Protein AF-A0A662JC77-F1 (afdb_monomer_lite)

pLDDT: mean 87.71, std 11.23, range [48.41, 98.31]

Foldseek 3Di:
DPPPVVVVVVVVVVVVVVVVVVVVVVVVVVVVVVVVVVVVVVVVVVVVVVVVVVVVVVVVVVVVVVVVVVVVVVVVVVVVVVVVVVVVVVVVVVVVVVVVVVVVVVVVVVVVVVVVVVVVVVVVVVVVVVVVVVLVVLVVVLVVVVVVQVVVVVVLVVVQVVQALAKDFDDLVQCLPPPDPVLQVLLVVQADPPDLQVSLLSLLLSLLVQADEDDDDQKHWDKDFDDWDASPSVRDIDTHIDIDIDGCPGMDHYLVSRNVVSYDHQRNSARSSQRSSVVVCVVVPWFKFKKKWWKWWAALVRDIDIGIWMWMWTDDPQKIKIKIFRSNPNSDIFIFMDGPVCQLVRNVVRVVVVCVVRRTPDIATQWIDDSHDIDGDGDSVSVSVVRVVRTD

Structure (mmCIF, N/CA/C/O backbone):
data_AF-A0A662JC77-F1
#
_entry.id   AF-A0A662JC77-F1
#
loop_
_atom_site.group_PDB
_atom_site.id
_atom_site.type_symbol
_atom_site.label_atom_id
_atom_site.label_alt_id
_atom_site.label_comp_id
_atom_site.label_asym_id
_atom_site.label_entity_id
_atom_site.label_seq_id
_atom_site.pdbx_PDB_ins_code
_atom_site.Cartn_x
_atom_site.Cartn_y
_atom_site.Cartn_z
_atom_site.occupancy
_atom_site.B_iso_or_equiv
_atom_site.auth_seq_id
_atom_site.auth_comp_id
_atom_site.auth_asym_id
_atom_site.auth_atom_id
_atom_site.pdbx_PDB_model_num
ATOM 1 N N . MET A 1 1 ? 125.351 45.568 -169.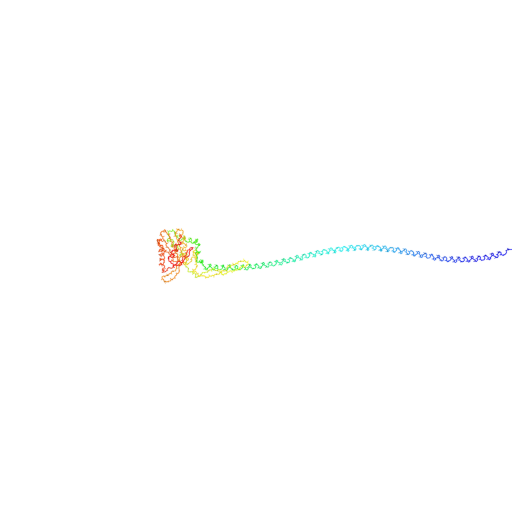631 1.00 53.41 1 MET A N 1
ATOM 2 C CA . MET A 1 1 ? 124.818 45.595 -168.246 1.00 53.41 1 MET A CA 1
ATOM 3 C C . MET A 1 1 ? 123.603 44.651 -168.086 1.00 53.41 1 MET A C 1
ATOM 5 O O . MET A 1 1 ? 122.567 45.047 -167.576 1.00 53.41 1 MET A O 1
ATOM 9 N N . LYS A 1 2 ? 123.715 43.394 -168.562 1.00 48.41 2 LYS A N 1
ATOM 10 C CA . LYS A 1 2 ? 122.599 42.442 -168.794 1.00 48.41 2 LYS A CA 1
ATOM 11 C C . LYS A 1 2 ? 122.713 41.104 -168.023 1.00 48.41 2 LYS A C 1
ATOM 13 O O . LYS A 1 2 ? 121.861 40.254 -168.207 1.00 48.41 2 LYS A O 1
ATOM 18 N N . ALA A 1 3 ? 123.734 40.897 -167.182 1.00 58.66 3 ALA A N 1
ATOM 19 C CA . ALA A 1 3 ? 124.003 39.586 -166.557 1.00 58.66 3 ALA A CA 1
ATOM 20 C C . ALA A 1 3 ? 124.074 39.590 -165.014 1.00 58.66 3 ALA A C 1
ATOM 22 O O . ALA A 1 3 ? 123.933 38.543 -164.395 1.00 58.66 3 ALA A O 1
ATOM 23 N N . GLN A 1 4 ? 124.247 40.751 -164.368 1.00 58.84 4 GLN A N 1
ATOM 24 C CA . GLN A 1 4 ? 124.281 40.837 -162.897 1.00 58.84 4 GLN A CA 1
ATOM 25 C C . GLN A 1 4 ? 122.878 40.817 -162.268 1.00 58.84 4 GLN A C 1
ATOM 27 O O . GLN A 1 4 ? 122.692 40.240 -161.201 1.00 58.84 4 GLN A O 1
ATOM 32 N N . TRP A 1 5 ? 121.870 41.365 -162.954 1.00 55.84 5 TRP A N 1
ATOM 33 C CA . TRP A 1 5 ? 120.489 41.395 -162.457 1.00 55.84 5 TRP A CA 1
ATOM 34 C C . TRP A 1 5 ? 119.815 40.014 -162.443 1.00 55.84 5 TRP A C 1
ATOM 36 O O . TRP A 1 5 ? 119.009 39.743 -161.559 1.00 55.84 5 TRP A O 1
ATOM 46 N N . THR A 1 6 ? 120.171 39.111 -163.361 1.00 63.12 6 THR A N 1
ATOM 47 C CA . THR A 1 6 ? 119.608 37.751 -163.423 1.00 63.12 6 THR A CA 1
ATOM 48 C C . THR A 1 6 ? 120.164 36.827 -162.341 1.00 63.12 6 THR A C 1
ATOM 50 O O . THR A 1 6 ? 119.408 36.039 -161.780 1.00 63.12 6 THR A O 1
ATOM 53 N N . TYR A 1 7 ? 121.449 36.946 -161.988 1.00 63.44 7 TYR A N 1
ATOM 54 C CA . TYR A 1 7 ? 122.045 36.156 -160.902 1.00 63.44 7 TYR A CA 1
ATOM 55 C C . TYR A 1 7 ? 121.508 36.583 -159.526 1.00 63.44 7 TYR A C 1
ATOM 57 O O . TYR A 1 7 ? 121.159 35.736 -158.706 1.00 63.44 7 TYR A O 1
ATOM 65 N N . ILE A 1 8 ? 121.346 37.895 -159.306 1.00 65.69 8 ILE A N 1
ATOM 66 C CA . ILE A 1 8 ? 120.692 38.437 -158.104 1.00 65.69 8 ILE A CA 1
ATOM 67 C C . ILE A 1 8 ? 119.231 37.970 -158.036 1.00 65.69 8 ILE A C 1
ATOM 69 O O . ILE A 1 8 ? 118.795 37.507 -156.986 1.00 65.69 8 ILE A O 1
ATOM 73 N N . ALA A 1 9 ? 118.494 37.998 -159.153 1.00 65.94 9 ALA A N 1
ATOM 74 C CA . ALA A 1 9 ? 117.114 37.515 -159.199 1.00 65.94 9 ALA A CA 1
ATOM 75 C C . ALA A 1 9 ? 116.991 36.019 -158.859 1.00 65.94 9 ALA A C 1
ATOM 77 O O . ALA A 1 9 ? 116.078 35.651 -158.127 1.00 65.94 9 ALA A O 1
ATOM 78 N N . LEU A 1 10 ? 117.913 35.168 -159.331 1.00 70.00 10 LEU A N 1
ATOM 79 C CA . LEU A 1 10 ? 117.886 33.722 -159.072 1.00 70.00 10 LEU A CA 1
ATOM 80 C C . LEU A 1 10 ? 118.222 33.383 -157.610 1.00 70.00 10 LEU A C 1
ATOM 82 O O . LEU A 1 10 ? 117.543 32.563 -156.996 1.00 70.00 10 LEU A O 1
ATOM 86 N N . VAL A 1 11 ? 119.226 34.048 -157.027 1.00 69.62 11 VAL A N 1
ATOM 87 C CA . VAL A 1 11 ? 119.574 33.892 -155.603 1.00 69.62 11 VAL A CA 1
ATOM 88 C C . VAL A 1 11 ? 118.448 34.424 -154.712 1.00 69.62 11 VAL A C 1
ATOM 90 O O . VAL A 1 11 ? 118.075 33.764 -153.744 1.00 69.62 11 VAL A O 1
ATOM 93 N N . CYS A 1 12 ? 117.828 35.554 -155.073 1.00 65.88 12 CYS A N 1
ATOM 94 C CA . CYS A 1 12 ? 116.621 36.038 -154.406 1.00 65.88 12 CYS A CA 1
ATOM 95 C C . CYS A 1 12 ? 115.468 35.033 -154.508 1.00 65.88 12 CYS A C 1
ATOM 97 O O . CYS A 1 12 ? 114.775 34.847 -153.517 1.00 65.88 12 CYS A O 1
ATOM 99 N N . LEU A 1 13 ? 115.281 34.355 -155.646 1.00 72.75 13 LEU A N 1
ATOM 100 C CA . LEU A 1 13 ? 114.242 33.334 -155.838 1.00 72.75 13 LEU A CA 1
ATOM 101 C C . LEU A 1 13 ? 114.482 32.080 -154.991 1.00 72.75 13 LEU A C 1
ATOM 103 O O . LEU A 1 13 ? 113.544 31.543 -154.413 1.00 72.75 13 LEU A O 1
ATOM 107 N N . ILE A 1 14 ? 115.731 31.626 -154.870 1.00 74.25 14 ILE A N 1
ATOM 108 C CA . ILE A 1 14 ? 116.069 30.465 -154.033 1.00 74.25 14 ILE A CA 1
ATOM 109 C C . ILE A 1 14 ? 115.905 30.811 -152.550 1.00 74.25 14 ILE A C 1
ATOM 111 O O . ILE A 1 14 ? 115.327 30.022 -151.802 1.00 74.25 14 ILE A O 1
ATOM 115 N N . ILE A 1 15 ? 116.350 31.997 -152.119 1.00 73.94 15 ILE A N 1
ATOM 116 C CA . ILE A 1 15 ? 116.184 32.455 -150.732 1.00 73.94 15 ILE A CA 1
ATOM 117 C C . ILE A 1 15 ? 114.698 32.648 -150.409 1.00 73.94 15 ILE A C 1
ATOM 119 O O . ILE A 1 15 ? 114.243 32.161 -149.376 1.00 73.94 15 ILE A O 1
ATOM 123 N N . THR A 1 16 ? 113.916 33.290 -151.286 1.00 74.81 16 THR A N 1
ATOM 124 C CA . THR A 1 16 ? 112.472 33.471 -151.066 1.00 74.81 16 THR A CA 1
ATOM 125 C C . THR A 1 16 ? 111.721 32.149 -151.110 1.00 74.81 16 THR A C 1
ATOM 127 O O . THR A 1 16 ? 110.862 31.943 -150.261 1.00 74.81 16 THR A O 1
ATOM 130 N N . SER A 1 17 ? 112.076 31.222 -152.005 1.00 75.69 17 SER A N 1
ATOM 131 C CA . SER A 1 17 ? 111.478 29.882 -152.073 1.00 75.69 17 SER A CA 1
ATOM 132 C C . SER A 1 17 ? 111.796 29.045 -150.834 1.00 75.69 17 SER A C 1
ATOM 134 O O . SER A 1 17 ? 110.914 28.372 -150.305 1.00 75.69 17 SER A O 1
ATOM 136 N N . SER A 1 18 ? 113.031 29.103 -150.332 1.00 74.06 18 SER A N 1
ATOM 137 C CA . SER A 1 18 ? 113.437 28.388 -149.114 1.00 74.06 18 SER A CA 1
ATOM 138 C C . SER A 1 18 ? 112.755 28.976 -147.878 1.00 74.06 18 SER A C 1
ATOM 140 O O . SER A 1 18 ? 112.289 28.239 -147.010 1.00 74.06 18 SER A O 1
ATOM 142 N N . LEU A 1 19 ? 112.623 30.306 -147.823 1.00 77.62 19 LEU A N 1
ATOM 143 C CA . LEU A 1 19 ? 111.889 31.004 -146.770 1.00 77.62 19 LEU A CA 1
ATOM 144 C C . LEU A 1 19 ? 110.391 30.671 -146.817 1.00 77.62 19 LEU A C 1
ATOM 146 O O . LEU A 1 19 ? 109.783 30.475 -145.766 1.00 77.62 19 LEU A O 1
ATOM 150 N N . LEU A 1 20 ? 109.803 30.572 -148.015 1.00 76.44 20 LEU A N 1
ATOM 151 C CA . LEU A 1 20 ? 108.406 30.176 -148.199 1.00 76.44 20 LEU A CA 1
ATOM 152 C C . LEU A 1 20 ? 108.171 28.741 -147.727 1.00 76.44 20 LEU A C 1
ATOM 154 O O . LEU A 1 20 ? 107.222 28.499 -146.991 1.00 76.44 20 LEU A O 1
ATOM 158 N N . ALA A 1 21 ? 109.052 27.809 -148.101 1.00 75.31 21 ALA A N 1
ATOM 159 C CA . ALA A 1 21 ? 108.973 26.415 -147.675 1.00 75.31 21 ALA A CA 1
ATOM 160 C C . ALA A 1 21 ? 109.129 26.280 -146.153 1.00 75.31 21 ALA A C 1
ATOM 162 O O . ALA A 1 21 ? 108.367 25.557 -145.518 1.00 75.31 21 ALA A O 1
ATOM 163 N N . TYR A 1 22 ? 110.053 27.032 -145.546 1.00 77.38 22 TYR A N 1
ATOM 164 C CA . TYR A 1 22 ? 110.211 27.075 -144.093 1.00 77.38 22 TYR A CA 1
ATOM 165 C C . TYR A 1 22 ? 108.983 27.675 -143.392 1.00 77.38 22 TYR A C 1
ATOM 167 O O . TYR A 1 22 ? 108.534 27.144 -142.376 1.00 77.38 22 TYR A O 1
ATOM 175 N N . ARG A 1 23 ? 108.385 28.739 -143.951 1.00 79.81 23 ARG A N 1
ATOM 176 C CA . ARG A 1 23 ? 107.132 29.304 -143.429 1.00 79.81 23 ARG A CA 1
ATOM 177 C C . ARG A 1 23 ? 105.956 28.350 -143.590 1.00 79.81 23 ARG A C 1
ATOM 179 O O . ARG A 1 23 ? 105.191 28.233 -142.644 1.00 79.81 23 ARG A O 1
ATOM 186 N N . MET A 1 24 ? 105.834 27.649 -144.718 1.00 79.69 24 MET A N 1
ATOM 187 C CA . MET A 1 24 ? 104.824 26.603 -144.910 1.00 79.69 24 MET A CA 1
ATOM 188 C C . MET A 1 24 ? 105.006 25.465 -143.909 1.00 79.69 24 MET A C 1
ATOM 190 O O . MET A 1 24 ? 104.031 25.055 -143.295 1.00 79.69 24 MET A O 1
ATOM 194 N N . TYR A 1 25 ? 106.240 25.012 -143.687 1.00 81.81 25 TYR A N 1
ATOM 195 C CA . TYR A 1 25 ? 106.543 23.972 -142.707 1.00 81.81 25 TYR A CA 1
ATOM 196 C C . TYR A 1 25 ? 106.185 24.399 -141.273 1.00 81.81 25 TYR A C 1
ATOM 198 O O . TYR A 1 25 ? 105.588 23.624 -140.527 1.00 81.81 25 TYR A O 1
ATOM 206 N N . ILE A 1 26 ? 106.490 25.645 -140.888 1.00 78.44 26 ILE A N 1
ATOM 207 C CA . ILE A 1 26 ? 106.056 26.206 -139.599 1.00 78.44 26 ILE A CA 1
ATOM 208 C C . ILE A 1 26 ? 104.532 26.282 -139.527 1.00 78.44 26 ILE A C 1
ATOM 210 O O . ILE A 1 26 ? 103.964 25.835 -138.537 1.00 78.44 26 ILE A O 1
ATOM 214 N N . MET A 1 27 ? 103.870 26.779 -140.573 1.00 77.38 27 MET A N 1
ATOM 215 C CA . MET A 1 27 ? 102.410 26.890 -140.612 1.00 77.38 27 MET A CA 1
ATOM 216 C C . MET A 1 27 ? 101.735 25.525 -140.498 1.00 77.38 27 MET A C 1
ATOM 218 O O . MET A 1 27 ? 100.732 25.388 -139.810 1.00 77.38 27 MET A O 1
ATOM 222 N N . GLU A 1 28 ? 102.276 24.503 -141.156 1.00 79.62 28 GLU A N 1
ATOM 223 C CA . GLU A 1 28 ? 101.751 23.141 -141.111 1.00 79.62 28 GLU A CA 1
ATOM 224 C C . GLU A 1 28 ? 101.956 22.516 -139.726 1.00 79.62 28 GLU A C 1
ATOM 226 O O . GLU A 1 28 ? 101.051 21.873 -139.189 1.00 79.62 28 GLU A O 1
ATOM 231 N N . ARG A 1 29 ? 103.104 22.784 -139.092 1.00 79.69 29 ARG A N 1
ATOM 232 C CA . ARG A 1 29 ? 103.367 22.396 -137.703 1.00 79.69 29 ARG A CA 1
ATOM 233 C C . ARG A 1 29 ? 102.423 23.101 -136.722 1.00 79.69 29 ARG A C 1
ATOM 235 O O . ARG A 1 29 ? 101.878 22.441 -135.840 1.00 79.69 29 ARG A O 1
ATOM 242 N N . GLU A 1 30 ? 102.205 24.403 -136.880 1.00 81.75 30 GLU A N 1
ATOM 243 C CA . GLU A 1 30 ? 101.277 25.195 -136.062 1.00 81.75 30 GLU A CA 1
ATOM 244 C C . GLU A 1 30 ? 99.829 24.741 -136.261 1.00 81.75 30 GLU A C 1
ATOM 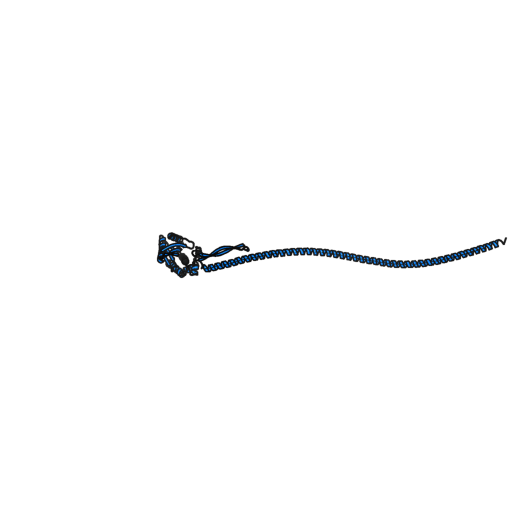246 O O . GLU A 1 30 ? 99.123 24.526 -135.284 1.00 81.75 30 GLU A O 1
ATOM 251 N N . MET A 1 31 ? 99.403 24.493 -137.503 1.00 80.31 31 MET A N 1
ATOM 252 C CA . MET A 1 31 ? 98.083 23.941 -137.833 1.00 80.31 31 MET A CA 1
ATOM 253 C C . MET A 1 31 ? 97.863 22.564 -137.208 1.00 80.31 31 MET A C 1
ATOM 255 O O . MET A 1 31 ? 96.753 22.253 -136.774 1.00 80.31 31 MET A O 1
ATOM 259 N N . LYS A 1 32 ? 98.905 21.729 -137.150 1.00 79.06 32 LYS A N 1
ATOM 260 C CA . LYS A 1 32 ? 98.831 20.417 -136.508 1.00 79.06 32 LYS A CA 1
ATOM 261 C C . LYS A 1 32 ? 98.681 20.546 -134.991 1.00 79.06 32 LYS A C 1
ATOM 263 O O . LYS A 1 32 ? 97.802 19.890 -134.438 1.00 79.06 32 LYS A O 1
ATOM 268 N N . MET A 1 33 ? 99.441 21.440 -134.350 1.00 80.12 33 MET A N 1
ATOM 269 C CA . MET A 1 33 ? 99.278 21.727 -132.917 1.00 80.12 33 MET A CA 1
ATOM 270 C C . MET A 1 33 ? 97.910 22.338 -132.604 1.00 80.12 33 MET A C 1
ATOM 272 O O . MET A 1 33 ? 97.225 21.853 -131.715 1.00 80.12 33 MET A O 1
ATOM 276 N N . LEU A 1 34 ? 97.454 23.321 -133.384 1.00 81.81 34 LEU A N 1
ATOM 277 C CA . LEU A 1 34 ? 96.117 23.909 -133.254 1.00 81.81 34 LEU A CA 1
ATOM 278 C C . LEU A 1 34 ? 95.017 22.861 -133.408 1.00 81.81 34 LEU A C 1
ATOM 280 O O . LEU A 1 34 ? 94.022 22.888 -132.693 1.00 81.81 34 LEU A O 1
ATOM 284 N N . ARG A 1 35 ? 95.178 21.916 -134.337 1.00 84.19 35 ARG A N 1
ATOM 285 C CA . ARG A 1 35 ? 94.222 20.825 -134.522 1.00 84.19 35 ARG A CA 1
ATOM 286 C C . ARG A 1 35 ? 94.214 19.891 -133.310 1.00 84.19 35 ARG A C 1
ATOM 288 O O . ARG A 1 35 ? 93.132 19.516 -132.869 1.00 84.19 35 ARG A O 1
ATOM 295 N N . GLU A 1 36 ? 95.377 19.539 -132.769 1.00 83.56 36 GLU A N 1
ATOM 296 C CA . GLU A 1 36 ? 95.489 18.757 -131.529 1.00 83.56 36 GLU A CA 1
ATOM 297 C C . GLU A 1 36 ? 94.862 19.497 -130.332 1.00 83.56 36 GLU A C 1
ATOM 299 O O . GLU A 1 36 ? 94.074 18.904 -129.595 1.00 83.56 36 GLU A O 1
ATOM 304 N N . GLU A 1 37 ? 95.102 20.803 -130.190 1.00 86.50 37 GLU A N 1
ATOM 305 C CA . GLU A 1 37 ? 94.481 21.654 -129.166 1.00 86.50 37 GLU A CA 1
ATOM 306 C C . GLU A 1 37 ? 92.959 21.759 -129.336 1.00 86.50 37 GLU A C 1
ATOM 308 O O . GLU A 1 37 ? 92.230 21.669 -128.352 1.00 86.50 37 GLU A O 1
ATOM 313 N N . ILE A 1 38 ? 92.452 21.876 -130.569 1.00 86.19 38 ILE A N 1
ATOM 314 C CA . ILE A 1 38 ? 91.010 21.882 -130.864 1.00 86.19 38 ILE A CA 1
ATOM 315 C C . ILE A 1 38 ? 90.376 20.529 -130.533 1.00 86.19 38 ILE A C 1
ATOM 317 O O . ILE A 1 38 ? 89.271 20.495 -129.990 1.00 86.19 38 ILE A O 1
ATOM 321 N N . TYR A 1 39 ? 91.039 19.412 -130.847 1.00 85.19 39 TYR A N 1
ATOM 322 C CA . TYR A 1 39 ? 90.538 18.088 -130.472 1.00 85.19 39 TYR A CA 1
ATOM 323 C C . TYR A 1 39 ? 90.462 17.939 -128.955 1.00 85.19 39 TYR A C 1
ATOM 325 O O . TYR A 1 39 ? 89.428 17.503 -128.451 1.00 85.19 39 TYR A O 1
ATOM 333 N N . LYS A 1 40 ? 91.498 18.385 -128.240 1.00 85.06 40 LYS A N 1
ATOM 334 C CA . LYS A 1 40 ? 91.525 18.383 -126.778 1.00 85.06 40 LYS A CA 1
ATOM 335 C C . LYS A 1 40 ? 90.445 19.290 -126.183 1.00 85.06 40 LYS A C 1
ATOM 337 O O . LYS A 1 40 ? 89.696 18.861 -125.318 1.00 85.06 40 LYS A O 1
ATOM 342 N N . ALA A 1 41 ? 90.269 20.496 -126.720 1.00 83.94 41 ALA A N 1
ATOM 343 C CA . ALA A 1 41 ? 89.210 21.409 -126.299 1.00 83.94 41 ALA A CA 1
ATOM 344 C C . ALA A 1 41 ? 87.808 20.835 -126.568 1.00 83.94 41 ALA A C 1
ATOM 346 O O . ALA A 1 41 ? 86.898 21.000 -125.758 1.00 83.94 41 ALA A O 1
ATOM 347 N N . LYS A 1 42 ? 87.610 20.131 -127.689 1.00 87.12 42 LYS A N 1
ATOM 348 C CA . LYS A 1 42 ? 86.343 19.454 -127.998 1.00 87.12 42 LYS A CA 1
ATOM 349 C C . LYS A 1 42 ? 86.072 18.303 -127.030 1.00 87.12 42 LYS A C 1
ATOM 351 O O . LYS A 1 42 ? 84.927 18.127 -126.608 1.00 87.12 42 LYS A O 1
ATOM 356 N N . GLU A 1 43 ? 87.104 17.541 -126.686 1.00 86.06 43 GLU A N 1
ATOM 357 C CA . GLU A 1 43 ? 87.031 16.488 -125.676 1.00 86.06 43 GLU A CA 1
ATOM 358 C C . GLU A 1 43 ? 86.671 17.081 -124.306 1.00 86.06 43 GLU A C 1
ATOM 360 O O . GLU A 1 43 ? 85.672 16.663 -123.717 1.00 86.06 43 GLU A O 1
ATOM 365 N N . ASP A 1 44 ? 87.352 18.148 -123.879 1.00 89.00 44 ASP A N 1
ATOM 366 C CA . ASP A 1 44 ? 87.068 18.877 -122.638 1.00 89.00 44 ASP A CA 1
ATOM 367 C C . ASP A 1 44 ? 85.631 19.421 -122.606 1.00 89.00 44 ASP A C 1
ATOM 369 O O . ASP A 1 44 ? 84.927 19.262 -121.609 1.00 89.00 44 ASP A O 1
ATOM 373 N N . VAL A 1 45 ? 85.136 20.002 -123.705 1.00 89.75 45 VAL A N 1
ATOM 374 C CA . VAL A 1 45 ? 83.745 20.479 -123.810 1.00 89.75 45 VAL A CA 1
ATOM 375 C C . VAL A 1 45 ? 82.749 19.323 -123.710 1.00 89.75 45 VAL A C 1
ATOM 377 O O . VAL A 1 45 ? 81.724 19.449 -123.037 1.00 89.75 45 VAL A O 1
ATOM 380 N N . SER A 1 46 ? 83.025 18.183 -124.347 1.00 86.62 46 SER A N 1
ATOM 381 C CA . SER A 1 46 ? 82.156 17.002 -124.258 1.00 86.62 46 SER A CA 1
ATOM 382 C C . SER A 1 46 ? 82.132 16.404 -122.844 1.00 86.62 46 SER A C 1
ATOM 384 O O . SER A 1 46 ? 81.069 16.018 -122.342 1.00 86.62 46 SER A O 1
ATOM 386 N N . PHE A 1 47 ? 83.279 16.419 -122.161 1.00 89.50 47 PHE A N 1
ATOM 387 C CA . PHE A 1 47 ? 83.421 15.996 -120.775 1.00 89.50 47 PHE A CA 1
ATOM 388 C C . PHE A 1 47 ? 82.686 16.945 -119.824 1.00 89.50 47 PHE A C 1
ATOM 390 O O . PHE A 1 47 ? 81.914 16.501 -118.972 1.00 89.50 47 PHE A O 1
ATOM 397 N N . LEU A 1 48 ? 82.845 18.257 -120.008 1.00 91.25 48 LEU A N 1
ATOM 398 C CA . LEU A 1 48 ? 82.121 19.277 -119.252 1.00 91.25 48 LEU A CA 1
ATOM 399 C C . LEU A 1 48 ? 80.610 19.160 -119.453 1.00 91.25 48 LEU A C 1
ATOM 401 O O . LEU A 1 48 ? 79.873 19.217 -118.474 1.00 91.25 48 LEU A O 1
ATOM 405 N N . ARG A 1 49 ? 80.136 18.919 -120.681 1.00 89.69 49 ARG A N 1
ATOM 406 C CA . ARG A 1 49 ? 78.707 18.712 -120.961 1.00 89.69 49 ARG A CA 1
ATOM 407 C C . ARG A 1 49 ? 78.154 17.485 -120.237 1.00 89.69 49 ARG A C 1
ATOM 409 O O . ARG A 1 49 ? 77.078 17.559 -119.650 1.00 89.69 49 ARG A O 1
ATOM 416 N N . SER A 1 50 ? 78.910 16.389 -120.225 1.00 87.12 50 SER A N 1
ATOM 417 C CA . SER A 1 50 ? 78.546 15.178 -119.480 1.00 87.12 50 SER A CA 1
ATOM 418 C C . SER A 1 50 ? 78.506 15.439 -117.968 1.00 87.12 50 SER A C 1
ATOM 420 O O . SER A 1 50 ? 77.575 15.014 -117.288 1.00 87.12 50 SER A O 1
ATOM 422 N N . ARG A 1 51 ? 79.465 16.210 -117.433 1.00 92.81 51 ARG A N 1
ATOM 423 C CA . ARG A 1 51 ? 79.464 16.627 -116.021 1.00 92.81 51 ARG A CA 1
ATOM 424 C C . ARG A 1 51 ? 78.302 17.556 -115.679 1.00 92.81 51 ARG A C 1
ATOM 426 O O . ARG A 1 51 ? 77.740 17.403 -114.602 1.00 92.81 51 ARG A O 1
ATOM 433 N N . ILE A 1 52 ? 77.944 18.489 -116.561 1.00 92.75 52 ILE A N 1
ATOM 434 C CA . ILE A 1 52 ? 76.791 19.382 -116.374 1.00 92.75 52 ILE A CA 1
ATOM 435 C C . ILE A 1 52 ? 75.503 18.562 -116.325 1.00 92.75 52 ILE A C 1
ATOM 437 O O . ILE A 1 52 ? 74.745 18.712 -115.376 1.00 92.75 52 ILE A O 1
ATOM 441 N N . SER A 1 53 ? 75.305 17.631 -117.261 1.00 89.94 53 SER A N 1
ATOM 442 C CA . SER A 1 53 ? 74.125 16.756 -117.266 1.00 89.94 53 SER A CA 1
ATOM 443 C C . SER A 1 53 ? 74.020 15.911 -115.988 1.00 89.94 53 SER A C 1
ATOM 445 O O . SER A 1 53 ? 72.947 15.826 -115.395 1.00 89.94 53 SER A O 1
ATOM 447 N N . LEU A 1 54 ? 75.140 15.367 -115.494 1.00 92.25 54 LEU A N 1
ATOM 448 C CA . LEU A 1 54 ? 75.175 14.650 -114.213 1.00 92.25 54 LEU A CA 1
ATOM 449 C C . LEU A 1 54 ? 74.846 15.569 -113.024 1.00 92.25 54 LEU A C 1
ATOM 451 O O . LEU A 1 54 ? 74.195 15.154 -112.066 1.00 92.25 54 LEU A O 1
ATOM 455 N N . VAL A 1 55 ? 75.315 16.818 -113.049 1.00 92.25 55 VAL A N 1
ATOM 456 C CA . VAL A 1 55 ? 74.997 17.808 -112.012 1.00 92.25 55 VAL A CA 1
ATOM 457 C C . VAL A 1 55 ? 73.512 18.168 -112.044 1.00 92.25 55 VAL A C 1
ATOM 459 O O . VAL A 1 55 ? 72.900 18.211 -110.981 1.00 92.25 55 VAL A O 1
ATOM 462 N N . GLU A 1 56 ? 72.915 18.362 -113.219 1.00 92.00 56 GLU A N 1
ATOM 463 C CA . GLU A 1 56 ? 71.477 18.620 -113.375 1.00 92.00 56 GLU A CA 1
ATOM 464 C C . GLU A 1 56 ? 70.636 17.467 -112.815 1.00 92.00 56 GLU A C 1
ATOM 466 O O . GLU A 1 56 ? 69.729 17.696 -112.013 1.00 92.00 56 GLU A O 1
ATOM 471 N N . GLU A 1 57 ? 70.983 16.220 -113.141 1.00 90.25 57 GLU A N 1
ATOM 472 C CA . GLU A 1 57 ? 70.304 15.034 -112.608 1.00 90.25 57 GLU A CA 1
ATOM 473 C C . GLU A 1 57 ? 70.418 14.946 -111.074 1.00 90.25 57 GLU A C 1
ATOM 475 O O . GLU A 1 57 ? 69.438 14.671 -110.365 1.00 90.25 57 GLU A O 1
ATOM 480 N N . ARG A 1 58 ? 71.602 15.255 -110.528 1.00 93.00 58 ARG A N 1
ATOM 481 C CA . ARG A 1 58 ? 71.810 15.328 -109.076 1.00 93.00 58 ARG A CA 1
ATOM 482 C C . ARG A 1 58 ? 70.996 16.450 -108.441 1.00 93.00 58 ARG A C 1
ATOM 484 O O . ARG A 1 58 ? 70.431 16.221 -107.376 1.00 93.00 58 ARG A O 1
ATOM 491 N N . ILE A 1 59 ? 70.896 17.621 -109.070 1.00 93.44 59 ILE A N 1
ATOM 492 C CA . ILE A 1 59 ? 70.067 18.736 -108.585 1.00 93.44 59 ILE A CA 1
ATOM 493 C C . ILE A 1 59 ? 68.595 18.319 -108.535 1.00 93.44 59 ILE A C 1
ATOM 495 O O . ILE A 1 59 ? 67.944 18.537 -107.516 1.00 93.44 59 ILE A O 1
ATOM 499 N N . VAL A 1 60 ? 68.077 17.662 -109.577 1.00 92.06 60 VAL A N 1
ATOM 500 C CA . VAL A 1 60 ? 66.694 17.154 -109.594 1.00 92.06 60 VAL A CA 1
ATOM 501 C C . VAL A 1 60 ? 66.464 16.152 -108.458 1.00 92.06 60 VAL A C 1
ATOM 503 O O . VAL A 1 60 ? 65.482 16.261 -107.722 1.00 92.06 60 VAL A O 1
ATOM 506 N N . THR A 1 61 ? 67.395 15.220 -108.253 1.00 93.62 61 THR A N 1
ATOM 507 C CA . THR A 1 61 ? 67.310 14.213 -107.181 1.00 93.62 61 THR A CA 1
ATOM 508 C C . THR A 1 61 ? 67.385 14.838 -105.785 1.00 93.62 61 THR A C 1
ATOM 510 O O . THR A 1 61 ? 66.656 14.435 -104.870 1.00 93.62 61 THR A O 1
ATOM 513 N N . ILE A 1 62 ? 68.251 15.839 -105.611 1.00 94.25 62 ILE A N 1
ATOM 514 C CA . ILE A 1 62 ? 68.374 16.606 -104.370 1.00 94.25 62 ILE A CA 1
ATOM 515 C C . ILE A 1 62 ? 67.074 17.364 -104.106 1.00 94.25 62 ILE A C 1
ATOM 517 O O . ILE A 1 62 ? 66.522 17.217 -103.021 1.00 94.25 62 ILE A O 1
ATOM 521 N N . ASN A 1 63 ? 66.522 18.072 -105.094 1.00 93.31 63 ASN A N 1
ATOM 522 C CA . ASN A 1 63 ? 65.245 18.778 -104.958 1.00 93.31 63 ASN A CA 1
ATOM 523 C C . ASN A 1 63 ? 64.107 17.825 -104.583 1.00 93.31 63 ASN A C 1
ATOM 525 O O . ASN A 1 63 ? 63.377 18.092 -103.634 1.00 93.31 63 ASN A O 1
ATOM 529 N N . ALA A 1 64 ? 64.000 16.670 -105.244 1.00 89.12 64 ALA A N 1
ATOM 530 C CA . ALA A 1 64 ? 63.003 15.658 -104.895 1.00 89.12 64 ALA A CA 1
ATOM 531 C C . ALA A 1 64 ? 63.187 15.116 -103.463 1.00 89.12 64 ALA A C 1
ATOM 533 O O . ALA A 1 64 ? 62.217 14.769 -102.785 1.00 89.12 64 ALA A O 1
ATOM 534 N N . SER A 1 65 ? 64.426 15.033 -102.975 1.00 93.62 65 SER A N 1
ATOM 535 C CA . SER A 1 65 ? 64.726 14.614 -101.601 1.00 93.62 65 SER A CA 1
ATOM 536 C C . SER A 1 65 ? 64.417 15.712 -100.582 1.00 93.62 65 SER A C 1
ATOM 538 O O . SER A 1 65 ? 63.827 15.407 -99.549 1.00 93.62 65 SER A O 1
ATOM 540 N N . ILE A 1 66 ? 64.711 16.976 -100.901 1.00 94.06 66 ILE A N 1
ATOM 541 C CA . ILE A 1 66 ? 64.342 18.148 -100.095 1.00 94.06 66 ILE A CA 1
ATOM 542 C C . ILE A 1 66 ? 62.821 18.253 -99.987 1.00 94.06 66 ILE A C 1
ATOM 544 O O . ILE A 1 66 ? 62.302 18.349 -98.882 1.00 94.06 66 ILE A O 1
ATOM 548 N N . SER A 1 67 ? 62.081 18.144 -101.094 1.00 92.25 67 SER A N 1
ATOM 549 C CA . SER A 1 67 ? 60.614 18.188 -101.059 1.00 92.25 67 SER A CA 1
ATOM 550 C C . SER A 1 67 ? 60.013 17.058 -100.219 1.00 92.25 67 SER A C 1
ATOM 552 O O . SER A 1 67 ? 59.027 17.274 -99.520 1.00 92.25 67 SER A O 1
ATOM 554 N N . ARG A 1 68 ? 60.600 15.851 -100.246 1.00 93.38 68 ARG A N 1
ATOM 555 C CA . ARG A 1 68 ? 60.179 14.748 -99.363 1.00 93.38 68 ARG A CA 1
ATOM 556 C C . ARG A 1 68 ? 60.512 15.016 -97.898 1.00 93.38 68 ARG A C 1
ATOM 558 O O . ARG A 1 68 ? 59.719 14.647 -97.039 1.00 93.38 68 ARG A O 1
ATOM 565 N N . ALA A 1 69 ? 61.665 15.619 -97.615 1.00 93.06 69 ALA A N 1
ATOM 566 C CA . ALA A 1 69 ? 62.050 15.994 -96.261 1.00 93.06 69 ALA A CA 1
ATOM 567 C C . ALA A 1 69 ? 61.116 17.072 -95.695 1.00 93.06 69 ALA A C 1
ATOM 569 O O . ALA A 1 69 ? 60.631 16.895 -94.587 1.00 93.06 69 ALA A O 1
ATOM 570 N N . LEU A 1 70 ? 60.786 18.105 -96.479 1.00 93.44 70 LEU A N 1
ATOM 571 C CA . LEU A 1 70 ? 59.820 19.141 -96.094 1.00 93.44 70 LEU A CA 1
ATOM 572 C C . LEU A 1 70 ? 58.454 18.537 -95.761 1.00 93.44 70 LEU A C 1
ATOM 574 O O . LEU A 1 70 ? 57.975 18.720 -94.656 1.00 93.44 70 LEU A O 1
ATOM 578 N N . ARG A 1 71 ? 57.901 17.677 -96.629 1.00 91.81 71 ARG A N 1
ATOM 579 C CA . ARG A 1 71 ? 56.630 16.988 -96.329 1.00 91.81 71 ARG A CA 1
ATOM 580 C C . ARG A 1 71 ? 56.678 16.136 -95.058 1.00 91.81 71 ARG A C 1
ATOM 582 O O . ARG A 1 71 ? 55.659 15.957 -94.405 1.00 91.81 71 ARG A O 1
ATOM 589 N N . ARG A 1 72 ? 57.835 15.544 -94.737 1.00 94.12 72 ARG A N 1
ATOM 590 C CA . ARG A 1 72 ? 58.018 14.793 -93.486 1.00 94.12 72 ARG A CA 1
ATOM 591 C C . ARG A 1 72 ? 58.093 15.717 -92.279 1.00 94.12 72 ARG A C 1
ATOM 593 O O . ARG A 1 72 ? 57.609 15.322 -91.231 1.00 94.12 72 ARG A O 1
ATOM 600 N N . ILE A 1 73 ? 58.705 16.891 -92.418 1.00 94.25 73 ILE A N 1
ATOM 601 C CA . ILE A 1 73 ? 58.706 17.918 -91.374 1.00 94.25 73 ILE A CA 1
ATOM 602 C C . ILE A 1 73 ? 57.268 18.377 -91.126 1.00 94.25 73 ILE A C 1
ATOM 604 O O . ILE A 1 73 ? 56.836 18.298 -89.986 1.00 94.25 73 ILE A O 1
ATOM 608 N N . ASP A 1 74 ? 56.506 18.691 -92.176 1.00 93.62 74 ASP A N 1
ATOM 609 C CA . ASP A 1 74 ? 55.096 19.086 -92.055 1.00 93.62 74 ASP A CA 1
ATOM 610 C C . ASP A 1 74 ? 54.250 17.997 -91.349 1.00 93.62 74 ASP A C 1
ATOM 612 O O . ASP A 1 74 ? 53.434 18.293 -90.480 1.00 93.62 74 ASP A O 1
ATOM 616 N N . ASP A 1 75 ? 54.458 16.712 -91.678 1.00 94.62 75 ASP A N 1
ATOM 617 C CA . ASP A 1 75 ? 53.777 15.583 -91.012 1.00 94.62 75 ASP A CA 1
ATOM 618 C C . ASP A 1 75 ? 54.202 15.418 -89.543 1.00 94.62 75 ASP A C 1
ATOM 620 O O . ASP A 1 75 ? 53.387 15.060 -88.692 1.00 94.62 75 ASP A O 1
ATOM 624 N N . ILE A 1 76 ? 55.475 15.675 -89.229 1.00 95.31 76 ILE A N 1
ATOM 625 C CA . ILE A 1 76 ? 55.979 15.656 -87.851 1.00 95.31 76 ILE A CA 1
ATOM 626 C C . ILE A 1 76 ? 55.384 16.815 -87.052 1.00 95.31 76 ILE A C 1
ATOM 628 O O . ILE A 1 76 ? 54.949 16.579 -85.930 1.00 95.31 76 ILE A O 1
ATOM 632 N N . GLU A 1 77 ? 55.326 18.024 -87.612 1.00 94.31 77 GLU A N 1
ATOM 633 C CA . GLU A 1 77 ? 54.694 19.188 -86.978 1.00 94.31 77 GLU A CA 1
ATOM 634 C C . GLU A 1 77 ? 53.219 18.905 -86.683 1.00 94.31 77 GLU A C 1
ATOM 636 O O . GLU A 1 77 ? 52.800 19.012 -85.535 1.00 94.31 77 GLU A O 1
ATOM 641 N N . ALA A 1 78 ? 52.467 18.394 -87.664 1.00 91.88 78 ALA A N 1
ATOM 642 C CA . ALA A 1 78 ? 51.066 18.029 -87.465 1.00 91.88 78 ALA A CA 1
ATOM 643 C C . ALA A 1 78 ? 50.877 16.961 -86.370 1.00 91.88 78 ALA A C 1
ATOM 645 O O . ALA A 1 78 ? 49.955 17.045 -85.559 1.00 91.88 78 ALA A O 1
ATOM 646 N N . LYS A 1 79 ? 51.752 15.948 -86.310 1.00 95.00 79 LYS A N 1
ATOM 647 C CA . LYS A 1 79 ? 51.727 14.937 -85.237 1.00 95.00 79 LYS A CA 1
ATOM 648 C C . LYS A 1 79 ? 52.103 15.517 -83.880 1.00 95.00 79 LYS A C 1
ATOM 650 O O . LYS A 1 79 ? 51.564 15.074 -82.869 1.00 95.00 79 LYS A O 1
ATOM 655 N N . MET A 1 80 ? 53.026 16.470 -83.853 1.00 95.19 80 MET A N 1
ATOM 656 C CA . MET A 1 80 ? 53.446 17.143 -82.632 1.00 95.19 80 MET A CA 1
ATOM 657 C C . MET A 1 80 ? 52.313 18.013 -82.080 1.00 95.19 80 MET A C 1
ATOM 659 O O . MET A 1 80 ? 52.044 17.949 -80.885 1.00 95.19 80 MET A O 1
ATOM 663 N N . ASP A 1 81 ? 51.582 18.721 -82.943 1.00 94.75 81 ASP A N 1
ATOM 664 C CA . ASP A 1 81 ? 50.392 19.490 -82.564 1.00 94.75 81 ASP A CA 1
ATOM 665 C C . ASP A 1 81 ? 49.296 18.592 -81.967 1.00 94.75 81 ASP A C 1
ATOM 667 O O . ASP A 1 81 ? 48.718 18.921 -80.930 1.00 94.75 81 ASP A O 1
ATOM 671 N N . ILE A 1 82 ? 49.046 17.421 -82.569 1.00 95.38 82 ILE A N 1
ATOM 672 C CA . ILE A 1 82 ? 48.102 16.430 -82.022 1.00 95.38 82 ILE A CA 1
ATOM 673 C C . ILE A 1 82 ? 48.573 15.938 -80.649 1.00 95.38 82 ILE A C 1
ATOM 675 O O . ILE A 1 82 ? 47.782 15.897 -79.710 1.00 95.38 82 ILE A O 1
ATOM 679 N N . ALA A 1 83 ? 49.857 15.601 -80.509 1.00 94.75 83 ALA A N 1
ATOM 680 C CA . ALA A 1 83 ? 50.409 15.133 -79.242 1.00 94.75 83 ALA A CA 1
ATOM 681 C C . ALA A 1 83 ? 50.318 16.202 -78.138 1.00 94.75 83 ALA A C 1
ATOM 683 O O . ALA A 1 83 ? 50.017 15.868 -76.994 1.00 94.75 83 ALA A O 1
ATOM 684 N N . TYR A 1 84 ? 50.531 17.482 -78.467 1.00 95.56 84 TYR A N 1
ATOM 685 C CA . TYR A 1 84 ? 50.327 18.585 -77.525 1.00 95.56 84 TYR A CA 1
ATOM 686 C C . TYR A 1 84 ? 48.861 18.714 -77.105 1.00 95.56 84 TYR A C 1
ATOM 688 O O . TYR A 1 84 ? 48.583 18.827 -75.914 1.00 95.56 84 TYR A O 1
ATOM 696 N N . ALA A 1 85 ? 47.922 18.614 -78.048 1.00 93.56 85 ALA A N 1
ATOM 697 C CA . ALA A 1 85 ? 46.497 18.648 -77.730 1.00 93.56 85 ALA A CA 1
ATOM 698 C C . ALA A 1 85 ? 46.064 17.468 -76.835 1.00 93.56 85 ALA A C 1
ATOM 700 O O . ALA A 1 85 ? 45.279 17.649 -75.903 1.00 93.56 85 ALA A O 1
ATOM 701 N N . GLU A 1 86 ? 46.591 16.263 -77.078 1.00 95.81 86 GLU A N 1
ATOM 702 C CA . GLU A 1 86 ? 46.350 15.092 -76.224 1.00 95.81 86 GLU A CA 1
ATOM 703 C C . GLU A 1 86 ? 46.955 15.263 -74.825 1.00 95.81 86 GLU A C 1
ATOM 705 O O . GLU A 1 86 ? 46.319 14.901 -73.832 1.00 95.81 86 GLU A O 1
ATOM 710 N N . LEU A 1 87 ? 48.154 15.847 -74.726 1.00 95.81 87 LEU A N 1
ATOM 711 C CA . LEU A 1 87 ? 48.799 16.154 -73.449 1.00 95.81 87 LEU A CA 1
ATOM 712 C C . LEU A 1 87 ? 47.969 17.157 -72.636 1.00 95.81 87 LEU A C 1
ATOM 714 O O . LEU A 1 87 ? 47.732 16.928 -71.450 1.00 95.81 87 LEU A O 1
ATOM 718 N N . ASP A 1 88 ? 47.489 18.226 -73.271 1.00 95.00 88 ASP A N 1
ATOM 719 C CA . ASP A 1 88 ? 46.634 19.228 -72.630 1.00 95.00 88 ASP A CA 1
ATOM 720 C C . ASP A 1 88 ? 45.312 18.612 -72.157 1.00 95.00 88 ASP A C 1
ATOM 722 O O . ASP A 1 88 ? 44.867 18.862 -71.032 1.00 95.00 88 ASP A O 1
ATOM 726 N N . PHE A 1 89 ? 44.704 17.742 -72.969 1.00 95.88 89 PHE A N 1
ATOM 727 C CA . PHE A 1 89 ? 43.496 17.014 -72.587 1.00 95.88 89 PHE A CA 1
ATOM 728 C C . PHE A 1 89 ? 43.729 16.088 -71.383 1.00 95.88 89 PHE A C 1
ATOM 730 O O . PHE A 1 89 ? 42.922 16.064 -70.446 1.00 95.88 89 PHE A O 1
ATOM 737 N N . LEU A 1 90 ? 44.838 15.342 -71.377 1.00 96.25 90 LEU A N 1
ATOM 738 C CA . LEU A 1 90 ? 45.224 14.475 -70.262 1.00 96.25 90 LEU A CA 1
ATOM 739 C C . LEU A 1 90 ? 45.501 15.278 -68.990 1.00 96.25 90 LEU A C 1
ATOM 741 O O . LEU A 1 90 ? 45.062 14.877 -67.911 1.00 96.25 90 LEU A O 1
ATOM 745 N N . MET A 1 91 ? 46.182 16.419 -69.106 1.00 95.00 91 MET A N 1
ATOM 746 C CA . MET A 1 91 ? 46.449 17.312 -67.980 1.00 95.00 91 MET A CA 1
ATOM 747 C C . MET A 1 91 ? 45.144 17.853 -67.394 1.00 95.00 91 MET A C 1
ATOM 749 O O . MET A 1 91 ? 44.938 17.778 -66.183 1.00 95.00 91 MET A O 1
ATOM 753 N N . ASN A 1 92 ? 44.221 18.312 -68.242 1.00 94.19 92 ASN A N 1
ATOM 754 C CA . ASN A 1 92 ? 42.920 18.794 -67.791 1.00 94.19 92 ASN A CA 1
ATOM 755 C C . ASN A 1 92 ? 42.104 17.685 -67.103 1.00 94.19 92 ASN A C 1
ATOM 757 O O . ASN A 1 92 ? 41.581 17.887 -66.012 1.00 94.19 92 ASN A O 1
ATOM 761 N N . THR A 1 93 ? 42.068 16.485 -67.691 1.00 95.62 93 THR A N 1
ATOM 762 C CA . THR A 1 93 ? 41.379 15.322 -67.103 1.00 95.62 93 THR A CA 1
ATOM 763 C C . THR A 1 93 ? 41.982 14.934 -65.751 1.00 95.62 93 THR A C 1
ATOM 765 O O . THR A 1 93 ? 41.254 14.630 -64.807 1.00 95.62 93 THR A O 1
ATOM 768 N N . THR A 1 94 ? 43.311 14.978 -65.634 1.00 95.75 94 THR A N 1
ATOM 769 C CA . THR A 1 94 ? 44.025 14.693 -64.381 1.00 95.75 94 THR A CA 1
ATOM 770 C C . THR A 1 94 ? 43.683 15.720 -63.305 1.00 95.75 94 THR A C 1
ATOM 772 O O . THR A 1 94 ? 43.427 15.340 -62.164 1.00 95.75 94 THR A O 1
ATOM 775 N N . ASN A 1 95 ? 43.604 17.004 -63.667 1.00 94.94 95 ASN A N 1
ATOM 776 C CA . ASN A 1 95 ? 43.203 18.063 -62.742 1.00 94.94 95 ASN A CA 1
ATOM 777 C C . ASN A 1 95 ? 41.764 17.857 -62.250 1.00 94.94 95 ASN A C 1
ATOM 779 O O . ASN A 1 95 ? 41.536 17.847 -61.043 1.00 94.94 95 ASN A O 1
ATOM 783 N N . THR A 1 96 ? 40.814 17.583 -63.151 1.00 95.88 96 THR A N 1
ATOM 784 C CA . THR A 1 96 ? 39.418 17.296 -62.772 1.00 95.88 96 THR A CA 1
ATOM 785 C C . THR A 1 96 ? 39.307 16.071 -61.861 1.00 95.88 96 THR A C 1
ATOM 787 O O . THR A 1 96 ? 38.552 16.082 -60.892 1.00 95.88 96 THR A O 1
ATOM 790 N N . LEU A 1 97 ? 40.070 15.008 -62.133 1.00 95.94 97 LEU A N 1
ATOM 791 C CA . LEU A 1 97 ? 40.103 13.830 -61.263 1.00 95.94 97 LEU A CA 1
ATOM 792 C C . LEU A 1 97 ? 40.692 14.146 -59.883 1.00 95.94 97 LEU A C 1
ATOM 794 O O . LEU A 1 97 ? 40.201 13.625 -58.884 1.00 95.94 97 LEU A O 1
ATOM 798 N N . SER A 1 98 ? 41.717 14.998 -59.815 1.00 95.94 98 SER A N 1
ATOM 799 C CA . SER A 1 98 ? 42.301 15.444 -58.547 1.00 95.94 98 SER A CA 1
ATOM 800 C C . SER A 1 98 ? 41.305 16.250 -57.711 1.00 95.94 98 SER A C 1
ATOM 802 O O . SER A 1 98 ? 41.232 16.055 -56.499 1.00 95.94 98 SER A O 1
ATOM 804 N N . GLU A 1 99 ? 40.528 17.132 -58.341 1.00 95.81 99 GLU A N 1
ATOM 805 C CA . GLU A 1 99 ? 39.464 17.895 -57.676 1.00 95.81 99 GLU A CA 1
ATOM 806 C C . GLU A 1 99 ? 38.364 16.961 -57.155 1.00 95.81 99 GLU A C 1
ATOM 808 O O . GLU A 1 99 ? 38.040 16.992 -55.969 1.00 95.81 99 GLU A O 1
ATOM 813 N N . ALA A 1 100 ? 37.878 16.041 -57.995 1.00 95.06 100 ALA A N 1
ATOM 814 C CA . ALA A 1 100 ? 36.873 15.060 -57.590 1.00 95.06 100 ALA A CA 1
ATOM 815 C C . ALA A 1 100 ? 37.359 14.162 -56.436 1.00 95.06 100 ALA A C 1
ATOM 817 O O . ALA A 1 100 ? 36.592 13.837 -55.529 1.00 95.06 100 ALA A O 1
ATOM 818 N N . LEU A 1 101 ? 38.639 13.772 -56.435 1.00 96.38 101 LEU A N 1
ATOM 819 C CA . LEU A 1 101 ? 39.230 13.013 -55.333 1.00 96.38 101 LEU A CA 1
ATOM 820 C C . LEU A 1 101 ? 39.255 13.832 -54.035 1.00 96.38 101 LEU A C 1
ATOM 822 O O . LEU A 1 101 ? 38.960 13.288 -52.972 1.00 96.38 101 LEU A O 1
ATOM 826 N N . SER A 1 102 ? 39.566 15.128 -54.116 1.00 95.88 102 SER A N 1
ATOM 827 C CA . SER A 1 102 ? 39.533 16.031 -52.962 1.00 95.88 102 SER A CA 1
ATOM 828 C C . SER A 1 102 ? 38.128 16.125 -52.352 1.00 95.88 102 SER A C 1
ATOM 830 O O . SER A 1 102 ? 37.982 16.039 -51.132 1.00 95.88 102 SER A O 1
ATOM 832 N N . ASP A 1 103 ? 37.089 16.228 -53.183 1.00 96.50 103 ASP A N 1
ATOM 833 C CA . ASP A 1 103 ? 35.693 16.272 -52.723 1.00 96.50 103 ASP A CA 1
ATOM 834 C C . ASP A 1 103 ? 35.264 14.965 -52.042 1.00 96.50 103 ASP A C 1
ATOM 836 O O . ASP A 1 103 ? 34.561 14.972 -51.023 1.00 96.50 103 ASP A O 1
ATOM 840 N N . VAL A 1 104 ? 35.715 13.824 -52.573 1.00 96.75 104 VAL A N 1
ATOM 841 C CA . VAL A 1 104 ? 35.467 12.508 -51.968 1.00 96.75 104 VAL A CA 1
ATOM 842 C C . VAL A 1 104 ? 36.151 12.392 -50.607 1.00 96.75 104 VAL A C 1
ATOM 844 O O . VAL A 1 104 ? 35.519 11.923 -49.661 1.00 96.75 104 VAL A O 1
ATOM 847 N N . VAL A 1 105 ? 37.406 12.837 -50.477 1.00 96.69 105 VAL A N 1
ATOM 848 C CA . VAL A 1 105 ? 38.125 12.845 -49.190 1.00 96.69 105 VAL A CA 1
ATOM 849 C C . VAL A 1 105 ? 37.386 13.706 -48.168 1.00 96.69 105 VAL A C 1
ATOM 851 O O . VAL A 1 105 ? 37.120 13.245 -47.061 1.00 96.69 105 VAL A O 1
ATOM 854 N N . MET A 1 106 ? 36.956 14.909 -48.556 1.00 95.75 106 MET A N 1
ATOM 855 C CA . MET A 1 106 ? 36.188 15.789 -47.672 1.00 95.75 106 MET A CA 1
ATOM 856 C C . MET A 1 106 ? 34.860 15.153 -47.236 1.00 95.75 106 MET A C 1
ATOM 858 O O . MET A 1 106 ? 34.486 15.209 -46.064 1.00 95.75 106 MET A O 1
ATOM 862 N N . SER A 1 107 ? 34.155 14.505 -48.165 1.00 96.31 107 SER A N 1
ATOM 863 C CA . SER A 1 107 ? 32.909 13.793 -47.865 1.00 96.31 107 SER A CA 1
ATOM 864 C C . SER A 1 107 ? 33.135 12.621 -46.903 1.00 96.31 107 SER A C 1
ATOM 866 O O . SER A 1 107 ? 32.304 12.367 -46.029 1.00 96.31 107 SER A O 1
ATOM 868 N N . LEU A 1 108 ? 34.266 11.920 -47.030 1.00 96.62 108 LEU A N 1
ATOM 869 C CA . LEU A 1 108 ? 34.647 10.825 -46.140 1.00 96.62 108 LEU A CA 1
ATOM 870 C C . LEU A 1 108 ? 34.974 11.322 -44.725 1.00 96.62 108 LEU A C 1
ATOM 872 O O . LEU A 1 108 ? 34.585 10.673 -43.751 1.00 96.62 108 LEU A O 1
ATOM 876 N N . ASP A 1 109 ? 35.631 12.474 -44.602 1.00 96.44 109 ASP A N 1
ATOM 877 C CA . ASP A 1 109 ? 35.915 13.098 -43.306 1.00 96.44 109 ASP A CA 1
ATOM 878 C C . ASP A 1 109 ? 34.619 13.491 -42.583 1.00 96.44 109 ASP A C 1
ATOM 880 O O . ASP A 1 109 ? 34.447 13.185 -41.398 1.00 96.44 109 ASP A O 1
ATOM 884 N N . ILE A 1 110 ? 33.662 14.087 -43.307 1.00 96.75 110 ILE A N 1
ATOM 885 C CA . ILE A 1 110 ? 32.330 14.412 -42.771 1.00 96.75 110 ILE A CA 1
ATOM 886 C C . ILE A 1 110 ? 31.623 13.137 -42.305 1.00 96.75 110 ILE A C 1
ATOM 888 O O . ILE A 1 110 ? 31.155 13.069 -41.169 1.00 96.75 110 ILE A O 1
ATOM 892 N N . LEU A 1 111 ? 31.589 12.099 -43.146 1.00 96.69 111 LEU A N 1
ATOM 893 C CA . LEU A 1 111 ? 30.947 10.833 -42.797 1.00 96.69 111 LEU A CA 1
ATOM 894 C C . LEU A 1 111 ? 31.588 10.193 -41.557 1.00 96.69 111 LEU A C 1
ATOM 896 O O . LEU A 1 111 ? 30.883 9.698 -40.680 1.00 96.69 111 LEU A O 1
ATOM 900 N N . THR A 1 112 ? 32.917 10.235 -41.455 1.00 97.38 112 THR A N 1
ATOM 901 C CA . THR A 1 112 ? 33.658 9.721 -40.296 1.00 97.38 112 THR A CA 1
ATOM 902 C C . THR A 1 112 ? 33.280 10.472 -39.020 1.00 97.38 112 THR A C 1
ATOM 904 O O . THR A 1 112 ? 33.064 9.853 -37.975 1.00 97.38 112 THR A O 1
ATOM 907 N N . SER A 1 113 ? 33.145 11.798 -39.098 1.00 95.69 113 SER A N 1
ATOM 908 C CA . SER A 1 113 ? 32.685 12.624 -37.979 1.00 95.69 113 SER A CA 1
ATOM 909 C C . SER A 1 113 ? 31.265 12.251 -37.534 1.00 95.69 113 SER A C 1
ATOM 911 O O . SER A 1 113 ? 31.035 12.021 -36.345 1.00 95.69 113 SER A O 1
ATOM 913 N N . GLU A 1 114 ? 30.327 12.118 -38.473 1.00 96.62 114 GLU A N 1
ATOM 914 C CA . GLU A 1 114 ? 28.932 11.752 -38.182 1.00 96.62 114 GLU A CA 1
ATOM 915 C C . GLU A 1 114 ? 28.805 10.346 -37.574 1.00 96.62 114 GLU A C 1
ATOM 917 O O . GLU A 1 114 ? 28.037 10.123 -36.629 1.00 96.62 114 GLU A O 1
ATOM 922 N N . VAL A 1 115 ? 29.602 9.387 -38.057 1.00 97.38 115 VAL A N 1
ATOM 923 C CA . VAL A 1 115 ? 29.670 8.036 -37.481 1.00 97.38 115 VAL A CA 1
ATOM 924 C C . VAL A 1 115 ? 30.171 8.092 -36.038 1.00 97.38 115 VAL A C 1
ATOM 926 O O . VAL A 1 115 ? 29.553 7.497 -35.155 1.00 97.38 115 VAL A O 1
ATOM 929 N N . ASN A 1 116 ? 31.241 8.844 -35.766 1.00 96.69 116 ASN A N 1
ATOM 930 C CA . ASN A 1 116 ? 31.775 8.993 -34.411 1.00 96.69 116 ASN A CA 1
ATOM 931 C C . ASN A 1 116 ? 30.776 9.671 -33.463 1.00 96.69 116 ASN A C 1
ATOM 933 O O . ASN A 1 116 ? 30.615 9.237 -32.320 1.00 96.69 116 ASN A O 1
ATOM 937 N N . TYR A 1 117 ? 30.059 10.692 -33.939 1.00 96.75 117 TYR A N 1
ATOM 938 C CA . TYR A 1 117 ? 28.988 11.331 -33.177 1.00 96.75 117 TYR A CA 1
ATOM 939 C C . TYR A 1 117 ? 27.867 10.338 -32.838 1.00 96.75 117 TYR A C 1
ATOM 941 O O . TYR A 1 117 ? 27.447 10.230 -31.683 1.00 96.75 117 TYR A O 1
ATOM 949 N N . THR A 1 118 ? 27.442 9.542 -33.821 1.00 96.75 118 THR A N 1
ATOM 950 C CA . THR A 1 118 ? 26.413 8.510 -33.644 1.00 96.75 118 THR A CA 1
ATOM 951 C C . THR A 1 118 ? 26.851 7.437 -32.644 1.00 96.75 118 THR A C 1
ATOM 953 O O . THR A 1 118 ? 26.066 7.055 -31.776 1.00 96.75 118 THR A O 1
ATOM 956 N N . ILE A 1 119 ? 28.112 6.990 -32.693 1.00 96.62 119 ILE A N 1
ATOM 957 C CA . ILE A 1 119 ? 28.689 6.075 -31.692 1.00 96.62 119 ILE A CA 1
ATOM 958 C C . ILE A 1 119 ? 28.586 6.680 -30.284 1.00 96.62 119 ILE A C 1
ATOM 960 O O . ILE A 1 119 ? 28.194 5.990 -29.340 1.00 96.62 119 ILE A O 1
ATOM 964 N N . GLY A 1 120 ? 28.877 7.976 -30.142 1.00 96.25 120 GLY A N 1
ATOM 965 C CA . GLY A 1 120 ? 28.721 8.701 -28.881 1.00 96.25 120 GLY A CA 1
ATOM 966 C C . GLY A 1 120 ? 27.278 8.704 -28.368 1.00 96.25 120 GLY A C 1
ATOM 967 O O . GLY A 1 120 ? 27.039 8.409 -27.195 1.00 96.25 120 GLY A O 1
ATOM 968 N N . LEU A 1 121 ? 26.305 8.970 -29.245 1.00 96.56 121 LEU A N 1
ATOM 969 C CA . LEU A 1 121 ? 24.881 8.919 -28.898 1.00 96.56 121 LEU A CA 1
ATOM 970 C C . LEU A 1 121 ? 24.450 7.523 -28.435 1.00 96.56 121 LEU A C 1
ATOM 972 O O . LEU A 1 121 ? 23.800 7.401 -27.396 1.00 96.56 121 LEU A O 1
ATOM 976 N N . VAL A 1 122 ? 24.849 6.473 -29.158 1.00 96.06 122 VAL A N 1
ATOM 977 C CA . VAL A 1 122 ? 24.531 5.080 -28.803 1.00 96.06 122 VAL A CA 1
ATOM 978 C C . VAL A 1 122 ? 25.127 4.708 -27.444 1.00 96.06 122 VAL A C 1
ATOM 980 O O . VAL A 1 122 ? 24.443 4.100 -26.619 1.00 96.06 122 VAL A O 1
ATOM 983 N N . SER A 1 123 ? 26.366 5.122 -27.171 1.00 96.19 123 SER A N 1
ATOM 984 C CA . SER A 1 123 ? 27.015 4.907 -25.872 1.00 96.19 123 SER A CA 1
ATOM 985 C C . SER A 1 123 ? 26.239 5.574 -24.728 1.00 96.19 123 SER A C 1
ATOM 987 O O . SER A 1 123 ? 25.907 4.928 -23.732 1.00 96.19 123 SER A O 1
ATOM 989 N N . ASN A 1 124 ? 25.845 6.840 -24.903 1.00 96.25 124 ASN A N 1
ATOM 990 C CA . ASN A 1 124 ? 25.052 7.568 -23.910 1.00 96.25 124 ASN A CA 1
ATOM 991 C C . ASN A 1 124 ? 23.682 6.920 -23.674 1.00 96.25 124 ASN A C 1
ATOM 993 O O . ASN A 1 124 ? 23.252 6.777 -22.529 1.00 96.25 124 ASN A O 1
ATOM 997 N N . MET A 1 125 ? 23.008 6.484 -24.741 1.00 95.94 125 MET A N 1
ATOM 998 C CA . MET A 1 125 ? 21.746 5.752 -24.627 1.00 95.94 125 MET A CA 1
ATOM 999 C C . MET A 1 125 ? 21.919 4.453 -23.838 1.00 95.94 125 MET A C 1
ATOM 1001 O O . MET A 1 125 ? 21.080 4.149 -22.992 1.00 95.94 125 MET A O 1
ATOM 1005 N N . SER A 1 126 ? 23.013 3.716 -24.053 1.00 96.19 126 SER A N 1
ATOM 1006 C CA . SER A 1 126 ? 23.312 2.500 -23.290 1.00 96.19 126 SER A CA 1
ATOM 1007 C C . SER A 1 126 ? 23.455 2.779 -21.791 1.00 96.19 126 SER A C 1
ATOM 1009 O O . SER A 1 126 ? 22.942 2.011 -20.978 1.00 96.19 126 SER A O 1
ATOM 1011 N N . ILE A 1 127 ? 24.111 3.881 -21.412 1.00 95.62 127 ILE A N 1
ATOM 1012 C CA . ILE A 1 127 ? 24.262 4.290 -20.005 1.00 95.62 127 ILE A CA 1
ATOM 1013 C C . ILE A 1 127 ? 22.899 4.628 -19.390 1.00 95.62 127 ILE A C 1
ATOM 1015 O O . ILE A 1 127 ? 22.587 4.170 -18.290 1.00 95.62 127 ILE A O 1
ATOM 1019 N N . ILE A 1 128 ? 22.065 5.390 -20.105 1.00 95.31 128 ILE A N 1
ATOM 1020 C CA . ILE A 1 128 ? 20.716 5.752 -19.642 1.00 95.31 128 ILE A CA 1
ATOM 1021 C C . ILE A 1 128 ? 19.857 4.498 -19.448 1.00 95.31 128 ILE A C 1
ATOM 1023 O O . ILE A 1 128 ? 19.200 4.359 -18.417 1.00 95.31 128 ILE A O 1
ATOM 1027 N N . ILE A 1 129 ? 19.882 3.567 -20.407 1.00 95.75 129 ILE A N 1
ATOM 1028 C CA . ILE A 1 129 ? 19.141 2.302 -20.320 1.00 95.75 129 ILE A CA 1
ATOM 1029 C C . ILE A 1 129 ? 19.590 1.499 -19.098 1.00 95.75 129 ILE A C 1
ATOM 1031 O O . ILE A 1 129 ? 18.739 0.998 -18.364 1.00 95.75 129 ILE A O 1
ATOM 1035 N N . GLN A 1 130 ? 20.897 1.416 -18.837 1.00 95.25 130 GLN A N 1
ATOM 1036 C CA . GLN A 1 130 ? 21.400 0.710 -17.662 1.00 95.25 130 GLN A CA 1
ATOM 1037 C C . GLN A 1 130 ? 20.911 1.355 -16.356 1.00 95.25 130 GLN A C 1
ATOM 1039 O O . GLN A 1 130 ? 20.424 0.649 -15.477 1.00 95.25 130 GLN A O 1
ATOM 1044 N N . GLY A 1 131 ? 20.932 2.689 -16.258 1.00 95.75 131 GLY A N 1
ATOM 1045 C CA . GLY A 1 131 ? 20.396 3.399 -15.092 1.00 95.75 131 GLY A CA 1
ATOM 1046 C C . GLY A 1 131 ? 18.893 3.173 -14.879 1.00 95.75 131 GLY A C 1
ATOM 1047 O O . GLY A 1 131 ? 18.438 3.036 -13.743 1.00 95.75 131 GLY A O 1
ATOM 1048 N N . LEU A 1 132 ? 18.112 3.073 -15.961 1.00 95.38 132 LEU A N 1
ATOM 1049 C CA . LEU A 1 132 ? 16.688 2.729 -15.882 1.00 95.38 132 LEU A CA 1
ATOM 1050 C C . LEU A 1 132 ? 16.466 1.289 -15.400 1.00 95.38 132 LEU A C 1
ATOM 1052 O O . LEU A 1 132 ? 15.569 1.056 -14.591 1.00 95.38 132 LEU A O 1
ATOM 1056 N N . ILE A 1 133 ? 17.277 0.332 -15.865 1.00 95.06 133 ILE A N 1
ATOM 1057 C CA . ILE A 1 133 ? 17.229 -1.065 -15.401 1.00 95.06 133 ILE A CA 1
ATOM 1058 C C . ILE A 1 133 ? 17.490 -1.131 -13.894 1.00 95.06 133 ILE A C 1
ATOM 1060 O O . ILE A 1 133 ? 16.741 -1.790 -13.169 1.00 95.06 133 ILE A O 1
ATOM 1064 N N . ASP A 1 134 ? 18.510 -0.420 -13.417 1.00 93.44 134 ASP A N 1
ATOM 1065 C CA . ASP A 1 134 ? 18.858 -0.388 -11.998 1.00 93.44 134 ASP A CA 1
ATOM 1066 C C . ASP A 1 134 ? 17.707 0.200 -11.166 1.00 93.44 134 ASP A C 1
ATOM 1068 O O . ASP A 1 134 ? 17.284 -0.410 -10.182 1.00 93.44 134 ASP A O 1
ATOM 1072 N N . HIS A 1 135 ? 17.105 1.307 -11.614 1.00 92.00 135 HIS A N 1
ATOM 1073 C CA . HIS A 1 135 ? 15.959 1.911 -10.930 1.00 92.00 135 HIS A CA 1
ATOM 1074 C C . HIS A 1 135 ? 14.724 0.990 -10.887 1.00 92.00 135 HIS A C 1
ATOM 1076 O O . HIS A 1 135 ? 14.055 0.886 -9.857 1.00 92.00 135 HIS A O 1
ATOM 1082 N N . ILE A 1 136 ? 14.431 0.265 -11.974 1.00 94.06 136 ILE A N 1
ATOM 1083 C CA . ILE A 1 136 ? 13.345 -0.731 -12.006 1.00 94.06 136 ILE A CA 1
ATOM 1084 C C . ILE A 1 136 ? 13.603 -1.860 -10.999 1.00 94.06 136 ILE A C 1
ATOM 1086 O O . ILE A 1 136 ? 12.671 -2.318 -10.331 1.00 94.06 136 ILE A O 1
ATOM 1090 N N . ASN A 1 137 ? 14.853 -2.310 -10.867 1.00 93.69 137 ASN A N 1
ATOM 1091 C CA . ASN A 1 137 ? 15.213 -3.346 -9.901 1.00 93.69 137 ASN A CA 1
ATOM 1092 C C . ASN A 1 137 ? 15.003 -2.878 -8.453 1.00 93.69 137 ASN A C 1
ATOM 1094 O O . ASN A 1 137 ? 14.494 -3.654 -7.640 1.00 93.69 137 ASN A O 1
ATOM 1098 N N . GLU A 1 138 ? 15.321 -1.620 -8.137 1.00 92.50 138 GLU A N 1
ATOM 1099 C CA . GLU A 1 138 ? 15.040 -1.039 -6.818 1.00 92.50 138 GLU A CA 1
ATOM 1100 C C . GLU A 1 138 ? 13.529 -0.961 -6.535 1.00 92.50 138 GLU A C 1
ATOM 1102 O O . GLU A 1 138 ? 13.071 -1.431 -5.492 1.00 92.50 138 GLU A O 1
ATOM 1107 N N . LEU A 1 139 ? 12.728 -0.471 -7.491 1.00 91.44 139 LEU A N 1
ATOM 1108 C CA . LEU A 1 139 ? 11.262 -0.424 -7.362 1.00 91.44 139 LEU A CA 1
ATOM 1109 C C . LEU A 1 139 ? 10.654 -1.816 -7.134 1.00 91.44 139 LEU A C 1
ATOM 1111 O O . LEU A 1 139 ? 9.732 -1.987 -6.329 1.00 91.44 139 LEU A O 1
ATOM 1115 N N . LYS A 1 140 ? 11.182 -2.838 -7.816 1.00 93.56 140 LYS A N 1
ATOM 1116 C CA . LYS A 1 140 ? 10.764 -4.233 -7.627 1.00 93.56 140 LYS A CA 1
ATOM 1117 C C . LYS A 1 140 ? 11.096 -4.742 -6.222 1.00 93.56 140 LYS A C 1
ATOM 1119 O O . LYS A 1 140 ? 10.286 -5.461 -5.635 1.00 93.56 140 LYS A O 1
ATOM 1124 N N . ALA A 1 141 ? 12.261 -4.386 -5.681 1.00 90.94 141 ALA A N 1
ATOM 1125 C CA . ALA A 1 141 ? 12.644 -4.752 -4.320 1.00 90.94 141 ALA A CA 1
ATOM 1126 C C . ALA A 1 141 ? 11.694 -4.126 -3.287 1.00 90.94 141 ALA A C 1
ATOM 1128 O O . ALA A 1 141 ? 11.147 -4.852 -2.455 1.00 90.94 141 ALA A O 1
ATOM 1129 N N . ASP A 1 142 ? 11.415 -2.826 -3.403 1.00 90.56 142 ASP A N 1
ATOM 1130 C CA . ASP A 1 142 ? 10.464 -2.134 -2.527 1.00 90.56 142 ASP A CA 1
ATOM 1131 C C . ASP A 1 142 ? 9.046 -2.732 -2.637 1.00 90.56 142 ASP A C 1
ATOM 1133 O O . ASP A 1 142 ? 8.381 -2.963 -1.626 1.00 90.56 142 ASP A O 1
ATOM 1137 N N . THR A 1 143 ? 8.592 -3.071 -3.850 1.00 90.94 143 THR A N 1
ATOM 1138 C CA . THR A 1 143 ? 7.288 -3.729 -4.064 1.00 90.94 143 THR A CA 1
ATOM 1139 C C . THR A 1 143 ? 7.199 -5.066 -3.325 1.00 90.94 143 THR A C 1
ATOM 1141 O O . THR A 1 143 ? 6.179 -5.368 -2.704 1.00 90.94 143 THR A O 1
ATOM 1144 N N . ASN A 1 144 ? 8.267 -5.870 -3.349 1.00 92.69 144 ASN A N 1
ATOM 1145 C CA . ASN A 1 144 ? 8.307 -7.144 -2.631 1.00 92.69 144 ASN A CA 1
ATOM 1146 C C . ASN A 1 144 ? 8.243 -6.951 -1.109 1.00 92.69 144 ASN A C 1
ATOM 1148 O O . ASN A 1 144 ? 7.567 -7.724 -0.429 1.00 92.69 144 ASN A O 1
ATOM 1152 N N . VAL A 1 145 ? 8.904 -5.915 -0.579 1.00 89.31 145 VAL A N 1
ATOM 1153 C CA . VAL A 1 145 ? 8.834 -5.558 0.848 1.00 89.31 145 VAL A CA 1
ATOM 1154 C C . VAL A 1 145 ? 7.399 -5.208 1.238 1.00 89.31 145 VAL A C 1
ATOM 1156 O O . VAL A 1 145 ? 6.875 -5.766 2.202 1.00 89.31 145 VAL A O 1
ATOM 1159 N N . ILE A 1 146 ? 6.733 -4.352 0.458 1.00 87.25 146 ILE A N 1
ATOM 1160 C CA . ILE A 1 146 ? 5.336 -3.959 0.699 1.00 87.25 146 ILE A CA 1
ATOM 1161 C C . ILE A 1 146 ? 4.398 -5.172 0.606 1.00 87.25 146 ILE A C 1
ATOM 1163 O O . ILE A 1 146 ? 3.516 -5.341 1.447 1.00 87.25 146 ILE A O 1
ATOM 1167 N N . ALA A 1 147 ? 4.591 -6.049 -0.382 1.00 89.25 147 ALA A N 1
ATOM 1168 C CA . ALA A 1 147 ? 3.777 -7.252 -0.543 1.00 89.25 147 ALA A CA 1
ATOM 1169 C C . ALA A 1 147 ? 3.945 -8.240 0.626 1.00 89.25 147 ALA A C 1
ATOM 1171 O O . ALA A 1 147 ? 2.963 -8.834 1.074 1.00 89.25 147 ALA A O 1
ATOM 1172 N N . SER A 1 148 ? 5.172 -8.410 1.133 1.00 88.00 148 SER A N 1
ATOM 1173 C CA . SER A 1 148 ? 5.434 -9.220 2.330 1.00 88.00 148 SER A CA 1
ATOM 1174 C C . SER A 1 148 ? 4.758 -8.618 3.557 1.00 88.00 148 SER A C 1
ATOM 1176 O O . SER A 1 148 ? 4.070 -9.326 4.287 1.00 88.00 148 SER A O 1
ATOM 1178 N N . TRP A 1 149 ? 4.880 -7.301 3.732 1.00 87.25 149 TRP A N 1
ATOM 1179 C CA . TRP A 1 149 ? 4.233 -6.573 4.820 1.00 87.25 149 TRP A CA 1
ATOM 1180 C C . TRP A 1 149 ? 2.705 -6.735 4.802 1.00 87.25 149 TRP A C 1
ATOM 1182 O O . TRP A 1 149 ? 2.111 -7.052 5.829 1.00 87.25 149 TRP A O 1
ATOM 1192 N N . LEU A 1 150 ? 2.060 -6.610 3.636 1.00 86.19 150 LEU A N 1
ATOM 1193 C CA . LEU A 1 150 ? 0.613 -6.828 3.500 1.00 86.19 150 LEU A CA 1
ATOM 1194 C C . LEU A 1 150 ? 0.199 -8.251 3.894 1.00 86.19 150 LEU A C 1
ATOM 1196 O O . LEU A 1 150 ? -0.834 -8.436 4.539 1.00 86.19 150 LEU A O 1
ATOM 1200 N N . LYS A 1 151 ? 0.995 -9.260 3.517 1.00 86.56 151 LYS A N 1
ATOM 1201 C CA . LYS A 1 151 ? 0.743 -10.653 3.912 1.00 86.56 151 LYS A CA 1
ATOM 1202 C C . LYS A 1 151 ? 0.868 -10.849 5.418 1.00 86.56 151 LYS A C 1
ATOM 1204 O O . LYS A 1 151 ? 0.012 -11.513 5.996 1.00 86.56 151 LYS A O 1
ATOM 1209 N N . GLU A 1 152 ? 1.900 -10.281 6.037 1.00 83.88 152 GLU A N 1
ATOM 1210 C CA . GLU A 1 152 ? 2.101 -10.341 7.489 1.00 83.88 152 GLU A CA 1
ATOM 1211 C C . GLU A 1 152 ? 0.923 -9.696 8.225 1.00 83.88 152 GLU A C 1
ATOM 1213 O O . GLU A 1 152 ? 0.273 -10.366 9.023 1.00 83.88 152 GLU A O 1
ATOM 1218 N N . VAL A 1 153 ? 0.558 -8.459 7.871 1.00 81.56 153 VAL A N 1
ATOM 1219 C CA . VAL A 1 153 ? -0.581 -7.751 8.479 1.00 81.56 153 VAL A CA 1
ATOM 1220 C C . VAL A 1 153 ? -1.889 -8.515 8.280 1.00 81.56 153 VAL A C 1
ATOM 1222 O O . VAL A 1 153 ? -2.664 -8.657 9.221 1.00 81.56 153 VAL A O 1
ATOM 1225 N N . SER A 1 154 ? -2.147 -9.050 7.084 1.00 79.88 154 SER A N 1
ATOM 1226 C CA . SER A 1 154 ? -3.351 -9.853 6.843 1.00 79.88 154 SER A CA 1
ATOM 1227 C C . SER A 1 154 ? -3.373 -11.125 7.691 1.00 79.88 154 SER A C 1
ATOM 1229 O O . SER A 1 154 ? -4.437 -11.512 8.170 1.00 79.88 154 SER A O 1
ATOM 1231 N N . SER A 1 155 ? -2.227 -11.783 7.869 1.00 78.06 155 SER A N 1
ATOM 1232 C CA . SER A 1 155 ? -2.119 -12.967 8.718 1.00 78.06 155 SER A CA 1
ATOM 1233 C C . SER A 1 155 ? -2.356 -12.617 10.184 1.00 78.06 155 SER A C 1
ATOM 1235 O O . SER A 1 155 ? -3.103 -13.322 10.855 1.00 78.06 155 SER A O 1
ATOM 1237 N N . GLU A 1 156 ? -1.759 -11.530 10.677 1.00 75.12 156 GLU A N 1
ATOM 1238 C CA . GLU A 1 156 ? -1.973 -11.057 12.046 1.00 75.12 156 GLU A CA 1
ATOM 1239 C C . GLU A 1 156 ? -3.434 -10.667 12.280 1.00 75.12 156 GLU A C 1
ATOM 1241 O O . GLU A 1 156 ? -4.011 -11.072 13.283 1.00 75.12 156 GLU A O 1
ATOM 1246 N N . LEU A 1 157 ? -4.069 -9.966 11.336 1.00 71.69 157 LEU A N 1
ATOM 1247 C CA . LEU A 1 157 ? -5.487 -9.612 11.413 1.00 71.69 157 LEU A CA 1
ATOM 1248 C C . LEU A 1 157 ? -6.404 -10.836 11.409 1.00 71.69 157 LEU A C 1
ATOM 1250 O O . LEU A 1 157 ? -7.385 -10.839 12.143 1.00 71.69 157 LEU A O 1
ATOM 1254 N N . ASN A 1 158 ? -6.093 -11.876 10.630 1.00 66.44 158 ASN A N 1
ATOM 1255 C CA . ASN A 1 158 ? -6.855 -13.128 10.661 1.00 66.44 158 ASN A CA 1
ATOM 1256 C C . ASN A 1 158 ? -6.708 -13.830 12.016 1.00 66.44 158 ASN A C 1
ATOM 1258 O O . ASN A 1 158 ? -7.705 -14.211 12.616 1.00 66.44 158 ASN A O 1
ATOM 1262 N N . VAL A 1 159 ? -5.482 -13.922 12.541 1.00 65.56 159 VAL A N 1
ATOM 1263 C CA . VAL A 1 159 ? -5.222 -14.476 13.880 1.00 65.56 159 VAL A CA 1
ATOM 1264 C C . VAL A 1 159 ? -5.957 -13.672 14.954 1.00 65.56 159 VAL A C 1
ATOM 1266 O O . VAL A 1 159 ? -6.528 -14.237 15.880 1.00 65.56 159 VAL A O 1
ATOM 1269 N N . ILE A 1 160 ? -5.991 -12.351 14.825 1.00 64.12 160 ILE A N 1
ATOM 1270 C CA . ILE A 1 160 ? -6.726 -11.469 15.728 1.00 64.12 160 ILE A CA 1
ATOM 1271 C C . ILE A 1 160 ? -8.227 -11.664 15.600 1.00 64.12 160 ILE A C 1
ATOM 1273 O O . ILE A 1 160 ? -8.894 -11.752 16.621 1.00 64.12 160 ILE A O 1
ATOM 1277 N N . ALA A 1 161 ? -8.768 -11.749 14.389 1.00 62.72 161 ALA A N 1
ATOM 1278 C CA . ALA A 1 161 ? -10.183 -12.024 14.179 1.00 62.72 161 ALA A CA 1
ATOM 1279 C C . ALA A 1 161 ? -10.583 -13.368 14.810 1.00 62.72 161 ALA A C 1
ATOM 1281 O O . ALA A 1 161 ? -11.626 -13.453 15.460 1.00 62.72 161 ALA A O 1
ATOM 1282 N N . ASP A 1 162 ? -9.715 -14.376 14.691 1.00 57.38 162 ASP A N 1
ATOM 1283 C CA . ASP A 1 162 ? -9.916 -15.708 15.258 1.00 57.38 162 ASP A CA 1
ATOM 1284 C C . ASP A 1 162 ? -9.805 -15.727 16.793 1.00 57.38 162 ASP A C 1
ATOM 1286 O O . ASP A 1 162 ? -10.567 -16.435 17.454 1.00 57.38 162 ASP A O 1
ATOM 1290 N N . ILE A 1 163 ? -8.883 -14.956 17.386 1.00 55.44 163 ILE A N 1
ATOM 1291 C CA . ILE A 1 163 ? -8.660 -14.951 18.842 1.00 55.44 163 ILE A CA 1
ATOM 1292 C C . ILE A 1 163 ? -9.551 -13.937 19.574 1.00 55.44 163 ILE A C 1
ATOM 1294 O O . ILE A 1 163 ? -10.026 -14.235 20.669 1.00 55.44 163 ILE A O 1
ATOM 1298 N N . LEU A 1 164 ? -9.777 -12.738 19.025 1.00 55.62 164 LEU A N 1
ATOM 1299 C CA . LEU A 1 164 ? -10.472 -11.661 19.740 1.00 55.62 164 LEU A CA 1
ATOM 1300 C C . LEU A 1 164 ? -11.968 -11.885 19.887 1.00 55.62 164 LEU A C 1
ATOM 1302 O O . LEU A 1 164 ? -12.563 -11.221 20.731 1.00 55.62 164 LEU A O 1
ATOM 1306 N N . TYR A 1 165 ? -12.598 -12.763 19.097 1.00 57.16 165 TYR A N 1
ATOM 1307 C CA . TYR A 1 165 ? -14.056 -12.945 19.124 1.00 57.16 165 TYR A CA 1
ATOM 1308 C C . TYR A 1 165 ? -14.807 -11.586 19.236 1.00 57.16 165 TYR A C 1
ATOM 1310 O O . TYR A 1 165 ? -15.741 -11.459 20.032 1.00 57.16 165 TYR A O 1
ATOM 1318 N N . GLY A 1 166 ? -14.339 -10.543 18.532 1.00 55.66 166 GLY A N 1
ATOM 1319 C CA . GLY A 1 166 ? -14.904 -9.184 18.577 1.00 55.66 166 GLY A CA 1
ATOM 1320 C C . GLY A 1 166 ? -14.729 -8.402 19.892 1.00 55.66 166 GLY A C 1
ATOM 1321 O O . GLY A 1 166 ? -15.685 -7.802 20.357 1.00 55.66 166 GLY A O 1
ATOM 1322 N N . ARG A 1 167 ? -13.566 -8.422 20.557 1.00 61.59 167 ARG A N 1
ATOM 1323 C CA . ARG A 1 167 ? -13.305 -7.569 21.740 1.00 61.59 167 ARG A CA 1
ATOM 1324 C C . ARG A 1 167 ? -12.293 -6.464 21.452 1.00 61.59 167 ARG A C 1
ATOM 1326 O O . ARG A 1 167 ? -11.348 -6.672 20.701 1.00 61.59 167 ARG A O 1
ATOM 1333 N N . THR A 1 168 ? -12.470 -5.298 22.070 1.00 59.16 168 THR A N 1
ATOM 1334 C CA . THR A 1 168 ? -11.575 -4.129 21.942 1.00 59.16 168 THR A CA 1
ATOM 1335 C C . THR A 1 168 ? -11.300 -3.507 23.316 1.00 59.16 168 THR A C 1
ATOM 1337 O O . THR A 1 168 ? -11.991 -3.844 24.269 1.00 59.16 168 THR A O 1
ATOM 1340 N N . TYR A 1 169 ? -10.297 -2.633 23.462 1.00 61.69 169 TYR A N 1
ATOM 1341 C CA . TYR A 1 169 ? -9.999 -1.978 24.748 1.00 61.69 169 TYR A CA 1
ATOM 1342 C C . TYR A 1 169 ? -11.213 -1.225 25.337 1.00 61.69 169 TYR A C 1
ATOM 1344 O O . TYR A 1 169 ? -11.872 -0.475 24.614 1.00 61.69 169 TYR A O 1
ATOM 1352 N N . ILE A 1 170 ? -11.457 -1.371 26.650 1.00 65.25 170 ILE A N 1
ATOM 1353 C CA . ILE A 1 170 ? -12.552 -0.726 27.400 1.00 65.25 170 ILE A CA 1
ATOM 1354 C C . ILE A 1 170 ? -12.424 0.789 27.278 1.00 65.25 170 ILE A C 1
ATOM 1356 O O . ILE A 1 170 ? -11.598 1.438 27.920 1.00 65.25 170 ILE A O 1
ATOM 1360 N N . THR A 1 171 ? -13.273 1.360 26.437 1.00 66.62 171 THR A N 1
ATOM 1361 C CA . THR A 1 171 ? -13.445 2.799 26.273 1.00 66.62 171 THR A CA 1
ATOM 1362 C C . THR A 1 171 ? -14.918 3.062 25.960 1.00 66.62 171 THR A C 1
ATOM 1364 O O . THR A 1 171 ? -15.571 2.192 25.381 1.00 66.62 171 THR A O 1
ATOM 1367 N N . PRO A 1 172 ? -15.461 4.255 26.258 1.00 69.31 172 PRO A N 1
ATOM 1368 C CA . PRO A 1 172 ? -16.838 4.582 25.872 1.00 69.31 172 PRO A CA 1
ATOM 1369 C C . PRO A 1 172 ? -17.074 4.423 24.358 1.00 69.31 172 PRO A C 1
ATOM 1371 O O . PRO A 1 172 ? -18.154 4.036 23.923 1.00 69.31 172 PRO A O 1
ATOM 1374 N N . LYS A 1 173 ? -16.009 4.580 23.553 1.00 69.56 173 LYS A N 1
ATOM 1375 C CA . LYS A 1 173 ? -16.007 4.371 22.096 1.00 69.56 173 LYS A CA 1
ATOM 1376 C C . LYS A 1 173 ? -16.487 2.987 21.656 1.00 69.56 173 LYS A C 1
ATOM 1378 O O . LYS A 1 173 ? -16.957 2.849 20.532 1.00 69.56 173 LYS A O 1
ATOM 1383 N N . VAL A 1 174 ? -16.380 1.966 22.510 1.00 71.56 174 VAL A N 1
ATOM 1384 C CA . VAL A 1 174 ? -16.856 0.609 22.193 1.00 71.56 174 VAL A CA 1
ATOM 1385 C C . VAL A 1 174 ? -18.373 0.592 22.007 1.00 71.56 174 VAL A C 1
ATOM 1387 O O . VAL A 1 174 ? -18.882 -0.111 21.142 1.00 71.56 174 VAL A O 1
ATOM 1390 N N . ILE A 1 175 ? -19.101 1.397 22.778 1.00 79.44 175 ILE A N 1
ATOM 1391 C CA . ILE A 1 175 ? -20.568 1.454 22.755 1.00 79.44 175 ILE A CA 1
ATOM 1392 C C . ILE A 1 175 ? -21.113 2.741 22.129 1.00 79.44 175 ILE A C 1
ATOM 1394 O O . ILE A 1 175 ? -22.319 2.877 21.987 1.00 79.44 175 ILE A O 1
ATOM 1398 N N . GLU A 1 176 ? -20.250 3.658 21.691 1.00 82.12 176 GLU A N 1
ATOM 1399 C CA . GLU A 1 176 ? -20.625 4.930 21.050 1.00 82.12 176 GLU A CA 1
ATOM 1400 C C . GLU A 1 176 ? -21.529 4.746 19.816 1.00 82.12 176 GLU A C 1
ATOM 1402 O O . GLU A 1 176 ? -22.398 5.570 19.544 1.00 82.12 176 GLU A O 1
ATOM 1407 N N . MET A 1 177 ? -21.354 3.647 19.075 1.00 82.25 177 MET A N 1
ATOM 1408 C CA . MET A 1 177 ? -22.142 3.332 17.873 1.00 82.25 177 MET A CA 1
ATOM 1409 C C . MET A 1 177 ? -23.406 2.503 18.165 1.00 82.25 177 MET A C 1
ATOM 1411 O O . MET A 1 177 ? -24.109 2.092 17.236 1.00 82.25 177 MET A O 1
ATOM 1415 N N . GLU A 1 178 ? -23.687 2.223 19.436 1.00 88.44 178 GLU A N 1
ATOM 1416 C CA . GLU A 1 178 ? -24.857 1.476 19.890 1.00 88.44 178 GLU A CA 1
ATOM 1417 C C . GLU A 1 178 ? -25.983 2.434 20.327 1.00 88.44 178 GLU A C 1
ATOM 1419 O O . GLU A 1 178 ? -25.711 3.575 20.695 1.00 88.44 178 GLU A O 1
ATOM 1424 N N . PRO A 1 179 ? -27.260 2.013 20.293 1.00 92.50 179 PRO A N 1
ATOM 1425 C CA . PRO A 1 179 ? -27.758 0.718 19.831 1.00 92.50 179 PRO A CA 1
ATOM 1426 C C . PRO A 1 179 ? -27.751 0.584 18.297 1.00 92.50 179 PRO A C 1
ATOM 1428 O O . PRO A 1 179 ? -28.307 1.411 17.562 1.00 92.50 179 PRO A O 1
ATOM 1431 N N . SER A 1 180 ? -27.196 -0.520 17.800 1.00 92.62 180 SER A N 1
ATOM 1432 C CA . SER A 1 180 ? -27.268 -0.908 16.393 1.00 92.62 180 SER A CA 1
ATOM 1433 C C . SER A 1 180 ? -28.676 -1.367 16.004 1.00 92.62 180 SER A C 1
ATOM 1435 O O . SER A 1 180 ? -29.541 -1.602 16.848 1.00 92.62 180 SER A O 1
ATOM 1437 N N . LYS A 1 181 ? -28.921 -1.551 14.699 1.00 95.00 181 LYS A N 1
ATOM 1438 C CA . LYS A 1 181 ? -30.196 -2.097 14.203 1.00 95.00 181 LYS A CA 1
ATOM 1439 C C . LYS A 1 181 ? -30.557 -3.432 14.874 1.00 95.00 181 LYS A C 1
ATOM 1441 O O . LYS A 1 181 ? -31.705 -3.607 15.263 1.00 95.00 181 LYS A O 1
ATOM 1446 N N . LEU A 1 182 ? -29.574 -4.319 15.056 1.00 94.00 182 LEU A N 1
ATOM 1447 C CA . LEU A 1 182 ? -29.780 -5.627 15.681 1.00 94.00 182 LEU A CA 1
ATOM 1448 C C . LEU A 1 182 ? -30.219 -5.491 17.145 1.00 94.00 182 LEU A C 1
ATOM 1450 O O . LEU A 1 182 ? -31.119 -6.200 17.583 1.00 94.00 182 LEU A O 1
ATOM 1454 N N . VAL A 1 183 ? -29.607 -4.570 17.893 1.00 95.75 183 VAL A N 1
ATOM 1455 C CA . VAL A 1 183 ? -29.959 -4.331 19.301 1.00 95.75 183 VAL A CA 1
ATOM 1456 C C . VAL A 1 183 ? -31.347 -3.705 19.415 1.00 95.75 183 VAL A C 1
ATOM 1458 O O . VAL A 1 183 ? -32.127 -4.116 20.264 1.00 95.75 183 VAL A O 1
ATOM 1461 N N . LYS A 1 184 ? -31.701 -2.773 18.521 1.00 97.19 184 LYS A N 1
ATOM 1462 C CA . LYS A 1 184 ? -33.046 -2.171 18.479 1.00 97.19 184 LYS A CA 1
ATOM 1463 C C . LYS A 1 184 ? -34.133 -3.212 18.215 1.00 97.19 184 LYS A C 1
ATOM 1465 O O . LYS A 1 184 ? -35.153 -3.211 18.897 1.00 97.19 184 LYS A O 1
ATOM 1470 N N . GLU A 1 185 ? -33.912 -4.092 17.238 1.00 97.25 185 GLU A N 1
ATOM 1471 C CA . GLU A 1 185 ? -34.818 -5.206 16.930 1.00 97.25 185 GLU A CA 1
ATOM 1472 C C . GLU A 1 185 ? -34.949 -6.145 18.134 1.00 97.25 185 GLU A C 1
ATOM 1474 O O . GLU A 1 185 ? -36.064 -6.407 18.579 1.00 97.25 185 GLU A O 1
ATOM 1479 N N . PHE A 1 186 ? -33.821 -6.539 18.737 1.00 97.56 186 PHE A N 1
ATOM 1480 C CA . PHE A 1 186 ? -33.805 -7.348 19.953 1.00 97.56 186 PHE A CA 1
ATOM 1481 C C . PHE A 1 186 ? -34.609 -6.709 21.095 1.00 97.56 186 PHE A C 1
ATOM 1483 O O . PHE A 1 186 ? -35.426 -7.390 21.711 1.00 97.56 186 PHE A O 1
ATOM 1490 N N . THR A 1 187 ? -34.427 -5.415 21.373 1.00 96.81 187 THR A N 1
ATOM 1491 C CA . THR A 1 187 ? -35.192 -4.724 22.420 1.00 96.81 187 THR A CA 1
ATOM 1492 C C . THR A 1 187 ? -36.685 -4.746 22.108 1.00 96.81 187 THR A C 1
ATOM 1494 O O . THR A 1 187 ? -37.468 -5.178 22.948 1.00 96.81 187 THR A O 1
ATOM 1497 N N . ASN A 1 188 ? -37.080 -4.331 20.901 1.00 96.38 188 ASN A N 1
ATOM 1498 C CA . ASN A 1 188 ? -38.487 -4.187 20.515 1.00 96.38 188 ASN A CA 1
ATOM 1499 C C . ASN A 1 188 ? -39.248 -5.524 20.513 1.00 96.38 188 ASN A C 1
ATOM 1501 O O . ASN A 1 188 ? -40.440 -5.545 20.801 1.00 96.38 188 ASN A O 1
ATOM 1505 N N . GLU A 1 189 ? -38.577 -6.639 20.214 1.00 96.44 189 GLU A N 1
ATOM 1506 C CA . GLU A 1 189 ? -39.169 -7.984 20.263 1.00 96.44 189 GLU A CA 1
ATOM 1507 C C . GLU A 1 189 ? -39.404 -8.501 21.693 1.00 96.44 189 GLU A C 1
ATOM 1509 O O . GLU A 1 189 ? -40.176 -9.441 21.886 1.00 96.44 189 GLU A O 1
ATOM 1514 N N . ASN A 1 190 ? -38.742 -7.912 22.696 1.00 95.88 190 ASN A N 1
ATOM 1515 C CA . ASN A 1 190 ? -38.715 -8.421 24.071 1.00 95.88 190 ASN A CA 1
ATOM 1516 C C . ASN A 1 190 ? -39.372 -7.492 25.110 1.00 95.88 190 ASN A C 1
ATOM 1518 O O . ASN A 1 190 ? -39.350 -7.814 26.299 1.00 95.88 190 ASN A O 1
ATOM 1522 N N . VAL A 1 191 ? -39.990 -6.384 24.687 1.00 94.06 191 VAL A N 1
ATOM 1523 C CA . VAL A 1 191 ? -40.797 -5.498 25.549 1.00 94.06 191 VAL A CA 1
ATOM 15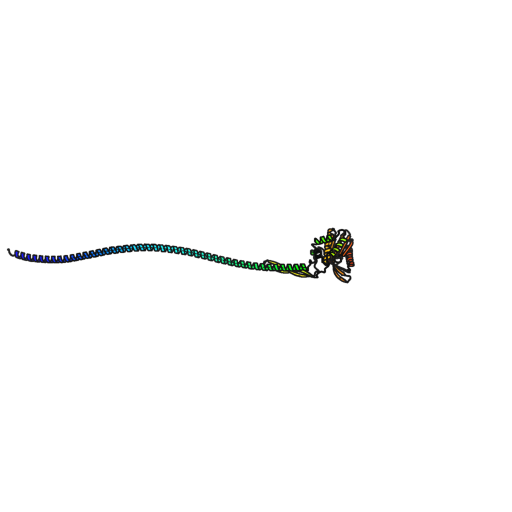24 C C . VAL A 1 191 ? -42.246 -5.425 25.068 1.00 94.06 191 VAL A C 1
ATOM 1526 O O . VAL A 1 191 ? -42.521 -5.474 23.871 1.00 94.06 191 VAL A O 1
ATOM 1529 N N . GLY A 1 192 ? -43.190 -5.313 26.005 1.00 85.81 192 GLY A N 1
ATOM 1530 C CA . GLY A 1 192 ? -44.624 -5.241 25.717 1.00 85.81 192 GLY A CA 1
ATOM 1531 C C . GLY A 1 192 ? -45.181 -3.818 25.620 1.00 85.81 192 GLY A C 1
ATOM 1532 O O . GLY A 1 192 ? -46.289 -3.646 25.114 1.00 85.81 192 GLY A O 1
ATOM 1533 N N . TYR A 1 193 ? -44.442 -2.807 26.096 1.00 86.50 193 TYR A N 1
ATOM 1534 C CA . TYR A 1 193 ? -44.854 -1.396 26.189 1.00 86.50 193 TYR A CA 1
ATOM 1535 C C . TYR A 1 193 ? -46.106 -1.157 27.050 1.00 86.50 193 TYR A C 1
ATOM 1537 O O . TYR A 1 193 ? -46.848 -0.199 26.830 1.00 86.50 193 TYR A O 1
ATOM 1545 N N . GLN A 1 194 ? -46.356 -2.028 28.030 1.00 81.56 194 GLN A N 1
ATOM 1546 C CA . GLN A 1 194 ? -47.539 -1.950 28.898 1.00 81.56 194 GLN A CA 1
ATOM 1547 C C . GLN A 1 194 ? -47.194 -1.546 30.328 1.00 81.56 194 GLN A C 1
ATOM 1549 O O . GLN A 1 194 ? -47.876 -0.704 30.909 1.00 81.56 194 GLN A O 1
ATOM 1554 N N . ASP A 1 195 ? -46.138 -2.130 30.889 1.00 91.81 195 ASP A N 1
ATOM 1555 C CA . ASP A 1 195 ? -45.701 -1.871 32.255 1.00 91.81 195 ASP A CA 1
ATOM 1556 C C . ASP A 1 195 ? -44.178 -1.778 32.306 1.00 91.81 195 ASP A C 1
ATOM 1558 O O . ASP A 1 195 ? -43.471 -2.699 31.903 1.00 91.81 195 ASP A O 1
ATOM 1562 N N . LEU A 1 196 ? -43.679 -0.660 32.832 1.00 93.44 196 LEU A N 1
ATOM 1563 C CA . LEU A 1 196 ? -42.258 -0.315 32.813 1.00 93.44 196 LEU A CA 1
ATOM 1564 C C . LEU A 1 196 ? -41.401 -1.332 33.575 1.00 93.44 196 LEU A C 1
ATOM 1566 O O . LEU A 1 196 ? -40.331 -1.717 33.111 1.00 93.44 196 LEU A O 1
ATOM 1570 N N . ILE A 1 197 ? -41.868 -1.780 34.743 1.00 94.94 197 ILE A N 1
ATOM 1571 C CA . ILE A 1 197 ? -41.135 -2.750 35.565 1.00 94.94 197 ILE A CA 1
ATOM 1572 C C . ILE A 1 197 ? -41.133 -4.124 34.900 1.00 94.94 197 ILE A C 1
ATOM 1574 O O . ILE A 1 197 ? -40.096 -4.789 34.852 1.00 94.94 197 ILE A O 1
ATOM 1578 N N . SER A 1 198 ? -42.280 -4.547 34.372 1.00 95.00 198 SER A N 1
ATOM 1579 C CA . SER A 1 198 ? -42.410 -5.820 33.668 1.00 95.00 198 SER A CA 1
ATOM 1580 C C . SER A 1 198 ? -41.567 -5.854 32.395 1.00 95.00 198 SER A C 1
ATOM 1582 O O . SER A 1 198 ? -40.915 -6.866 32.149 1.00 95.00 198 SER A O 1
ATOM 1584 N N . ASP A 1 199 ? -41.506 -4.756 31.639 1.00 96.69 199 ASP A N 1
ATOM 1585 C CA . ASP A 1 199 ? -40.695 -4.640 30.424 1.00 96.69 199 ASP A CA 1
ATOM 1586 C C . ASP A 1 199 ? -39.189 -4.680 30.732 1.00 96.69 199 ASP A C 1
ATOM 1588 O O . ASP A 1 199 ? -38.455 -5.456 30.119 1.00 96.69 199 ASP A O 1
ATOM 1592 N N . LEU A 1 200 ? -38.712 -3.925 31.731 1.00 97.19 200 LEU A N 1
ATOM 1593 C CA . LEU A 1 200 ? -37.302 -3.981 32.144 1.00 97.19 200 LEU A CA 1
ATOM 1594 C C . LEU A 1 200 ? -36.915 -5.372 32.672 1.00 97.19 200 LEU A C 1
ATOM 1596 O O . LEU A 1 200 ? -35.841 -5.892 32.362 1.00 97.19 200 LEU A O 1
ATOM 1600 N N . LYS A 1 201 ? -37.806 -6.027 33.422 1.00 97.25 201 LYS A N 1
ATOM 1601 C CA . LYS A 1 201 ? -37.601 -7.411 33.862 1.00 97.25 201 LYS A CA 1
ATOM 1602 C C . LYS A 1 201 ? -37.571 -8.386 32.681 1.00 97.25 201 LYS A C 1
ATOM 1604 O O . LYS A 1 201 ? -36.730 -9.287 32.658 1.00 97.25 201 LYS A O 1
ATOM 1609 N N . ALA A 1 202 ? -38.460 -8.214 31.704 1.00 97.06 202 ALA A N 1
ATOM 1610 C CA . ALA A 1 202 ? -38.493 -9.025 30.492 1.00 97.06 202 ALA A CA 1
ATOM 1611 C C . ALA A 1 202 ? -37.194 -8.884 29.687 1.00 97.06 202 ALA A C 1
ATOM 1613 O O . ALA A 1 202 ? -36.646 -9.903 29.267 1.00 97.06 202 ALA A O 1
ATOM 1614 N N . LEU A 1 203 ? -36.638 -7.671 29.577 1.00 97.25 203 LEU A N 1
ATOM 1615 C CA . LEU A 1 203 ? -35.334 -7.440 28.947 1.00 97.25 203 LEU A CA 1
ATOM 1616 C C . LEU A 1 203 ? -34.200 -8.187 29.656 1.00 97.25 203 LEU A C 1
ATOM 1618 O O . LEU A 1 203 ? -33.404 -8.843 28.986 1.00 97.25 203 LEU A O 1
ATOM 1622 N N . SER A 1 204 ? -34.141 -8.167 30.993 1.00 97.44 204 SER A N 1
ATOM 1623 C CA . SER A 1 204 ? -33.107 -8.907 31.745 1.00 97.44 204 SER A CA 1
ATOM 1624 C C . SER A 1 204 ? -33.181 -10.413 31.455 1.00 97.44 204 SER A C 1
ATOM 1626 O O . SER A 1 204 ? -32.174 -11.072 31.182 1.00 97.44 204 SER A O 1
ATOM 1628 N N . ILE A 1 205 ? -34.400 -10.961 31.408 1.00 97.31 205 ILE A N 1
ATOM 1629 C CA . ILE A 1 205 ? -34.650 -12.365 31.055 1.00 97.31 205 ILE A CA 1
ATOM 1630 C C . ILE A 1 205 ? -34.300 -12.656 29.589 1.00 97.31 205 ILE A C 1
ATOM 1632 O O . ILE A 1 205 ? -33.776 -13.731 29.286 1.00 97.31 205 ILE A O 1
ATOM 1636 N N . ALA A 1 206 ? -34.591 -11.737 28.671 1.00 97.06 206 ALA A N 1
ATOM 1637 C CA . ALA A 1 206 ? -34.271 -11.887 27.257 1.00 97.06 206 ALA A CA 1
ATOM 1638 C C . ALA A 1 206 ? -32.757 -11.936 27.034 1.00 97.06 206 ALA A C 1
ATOM 1640 O O . ALA A 1 206 ? -32.275 -12.833 26.342 1.00 97.06 206 ALA A O 1
ATOM 1641 N N . VAL A 1 207 ? -32.000 -11.045 27.684 1.00 96.69 207 VAL A N 1
ATOM 1642 C CA . VAL A 1 207 ? -30.530 -11.043 27.643 1.00 96.69 207 VAL A CA 1
ATOM 1643 C C . VAL A 1 207 ? -29.978 -12.369 28.163 1.00 96.69 207 VAL A C 1
ATOM 1645 O O . VAL A 1 207 ? -29.173 -13.003 27.480 1.00 96.69 207 VAL A O 1
ATOM 1648 N N . TYR A 1 208 ? -30.488 -12.855 29.302 1.00 95.94 208 TYR A N 1
ATOM 1649 C CA . TYR A 1 208 ? -30.100 -14.157 29.852 1.00 95.94 208 TYR A CA 1
ATOM 1650 C C . TYR A 1 208 ? -30.293 -15.319 28.867 1.00 95.94 208 TYR A C 1
ATOM 1652 O O . TYR A 1 208 ? -29.480 -16.239 28.818 1.00 95.94 208 TYR A O 1
ATOM 1660 N N . LYS A 1 209 ? -31.380 -15.295 28.088 1.00 95.75 209 LYS A N 1
ATOM 1661 C CA . LYS A 1 209 ? -31.699 -16.343 27.106 1.00 95.75 209 LYS A CA 1
ATOM 1662 C C . LYS A 1 209 ? -30.912 -16.202 25.803 1.00 95.75 209 LYS A C 1
ATOM 1664 O O . LYS A 1 209 ? -30.653 -17.209 25.146 1.00 95.75 209 LYS A O 1
ATOM 1669 N N . ALA A 1 210 ? -30.586 -14.975 25.406 1.00 93.75 210 ALA A N 1
ATOM 1670 C CA . ALA A 1 210 ? -29.912 -14.679 24.145 1.00 93.75 210 ALA A CA 1
ATOM 1671 C C . ALA A 1 210 ? -28.410 -14.979 24.193 1.00 93.75 210 ALA A C 1
ATOM 1673 O O . ALA A 1 210 ? -27.815 -15.322 23.169 1.00 93.75 210 ALA A O 1
ATOM 1674 N N . VAL A 1 211 ? -27.808 -14.871 25.377 1.00 91.44 211 VAL A N 1
ATOM 1675 C CA . VAL A 1 211 ? -26.372 -15.041 25.586 1.00 91.44 211 VAL A CA 1
ATOM 1676 C C . VAL A 1 211 ? -26.129 -16.298 26.417 1.00 91.44 211 VAL A C 1
ATOM 1678 O O . VAL A 1 211 ? -26.813 -16.548 27.407 1.00 91.44 211 VAL A O 1
ATOM 1681 N N . ARG A 1 212 ? -25.154 -17.122 26.022 1.00 88.38 212 ARG A N 1
ATOM 1682 C CA . ARG A 1 212 ? -24.654 -18.242 26.825 1.00 88.38 212 ARG A CA 1
ATOM 1683 C C . ARG A 1 212 ? -23.406 -17.811 27.585 1.00 88.38 212 ARG A C 1
ATOM 1685 O O . ARG A 1 212 ? -22.428 -17.410 26.959 1.00 88.38 212 ARG A O 1
ATOM 1692 N N . TYR A 1 213 ? -23.415 -18.002 28.901 1.00 83.56 213 TYR A N 1
ATOM 1693 C CA . TYR A 1 213 ? -22.279 -17.628 29.732 1.00 83.56 213 TYR A CA 1
ATOM 1694 C C . TYR A 1 213 ? -21.039 -18.429 29.322 1.00 83.56 213 TYR A C 1
ATOM 1696 O O . TYR A 1 213 ? -21.082 -19.664 29.246 1.00 83.56 213 TYR A O 1
ATOM 1704 N N . SER A 1 214 ? -19.947 -17.727 29.048 1.00 77.56 214 SER A N 1
ATOM 1705 C CA . SER A 1 214 ? -18.624 -18.301 28.824 1.00 77.56 214 SER A CA 1
ATOM 1706 C C . SER A 1 214 ? -17.604 -17.467 29.577 1.00 77.56 214 SER A C 1
ATOM 1708 O O . SER A 1 214 ? -17.556 -16.260 29.366 1.00 77.56 214 SER A O 1
ATOM 1710 N N . GLU A 1 215 ? -16.797 -18.108 30.424 1.00 64.44 215 GLU A N 1
ATOM 1711 C CA . GLU A 1 215 ? -15.652 -17.436 31.039 1.00 64.44 215 GLU A CA 1
ATOM 1712 C C . GLU A 1 215 ? -14.668 -16.981 29.964 1.00 64.44 215 GLU A C 1
ATOM 1714 O O . GLU A 1 215 ? -14.433 -17.681 28.971 1.00 64.44 215 GLU A O 1
ATOM 1719 N N . ASP A 1 216 ? -14.107 -15.801 30.188 1.00 59.56 216 ASP A N 1
ATOM 1720 C CA . ASP A 1 216 ? -13.161 -15.190 29.280 1.00 59.56 216 ASP A CA 1
ATOM 1721 C C . ASP A 1 216 ? -11.891 -16.013 29.082 1.00 59.56 216 ASP A C 1
ATOM 1723 O O . ASP A 1 216 ? -11.370 -16.614 30.030 1.00 59.56 216 ASP A O 1
ATOM 1727 N N . PRO A 1 217 ? -11.294 -15.964 27.879 1.00 55.59 217 PRO A N 1
ATOM 1728 C CA . PRO A 1 217 ? -9.874 -16.238 27.768 1.00 55.59 217 PRO A CA 1
ATOM 1729 C C . PRO A 1 217 ? -9.120 -15.212 28.628 1.00 55.59 217 PRO A C 1
ATOM 1731 O O . PRO A 1 217 ? -9.375 -14.020 28.546 1.00 55.59 217 PRO A O 1
ATOM 1734 N N . THR A 1 218 ? -8.158 -15.639 29.445 1.00 57.41 218 THR A N 1
ATOM 1735 C CA . THR A 1 218 ? -7.372 -14.758 30.344 1.00 57.41 218 THR A CA 1
ATOM 1736 C C . THR A 1 218 ? -6.422 -13.795 29.615 1.00 57.41 218 THR A C 1
ATOM 1738 O O . THR A 1 218 ? -5.674 -13.042 30.245 1.00 57.41 218 THR A O 1
ATOM 1741 N N . ILE A 1 219 ? -6.421 -13.844 28.283 1.00 57.31 219 ILE A N 1
ATOM 1742 C CA . ILE A 1 219 ? -5.495 -13.153 27.403 1.00 57.31 219 ILE A CA 1
ATOM 1743 C C . ILE A 1 219 ? -6.183 -12.722 26.103 1.00 57.31 219 ILE A C 1
ATOM 1745 O O . ILE A 1 219 ? -6.996 -13.456 25.548 1.00 57.31 219 ILE A O 1
ATOM 1749 N N . SER A 1 220 ? -5.822 -11.540 25.610 1.00 58.56 220 SER A N 1
ATOM 1750 C CA . SER A 1 220 ? -6.367 -10.905 24.411 1.00 58.56 220 SER A CA 1
ATOM 1751 C C . SER A 1 220 ? -5.220 -10.406 23.524 1.00 58.56 220 SER A C 1
ATOM 1753 O O . SER A 1 220 ? -4.309 -9.759 24.038 1.00 58.56 220 SER A O 1
ATOM 1755 N N . PRO A 1 221 ? -5.175 -10.705 22.222 1.00 62.09 221 PRO A N 1
ATOM 1756 C CA . PRO A 1 221 ? -4.166 -10.151 21.329 1.00 62.09 221 PRO A CA 1
ATOM 1757 C C . PRO A 1 221 ? -4.490 -8.722 20.894 1.00 62.09 221 PRO A C 1
ATOM 1759 O O . PRO A 1 221 ? -5.595 -8.431 20.453 1.00 62.09 221 PRO A O 1
ATOM 1762 N N . VAL A 1 222 ? -3.491 -7.846 20.907 1.00 64.38 222 VAL A N 1
ATOM 1763 C CA . VAL A 1 222 ? -3.556 -6.498 20.333 1.00 64.38 222 VAL A CA 1
ATOM 1764 C C . VAL A 1 222 ? -2.391 -6.256 19.387 1.00 64.38 222 VAL A C 1
ATOM 1766 O O . VAL A 1 222 ? -1.298 -6.788 19.577 1.00 64.38 222 VAL A O 1
ATOM 1769 N N . ILE A 1 223 ? -2.629 -5.433 18.367 1.00 66.00 223 ILE A N 1
ATOM 1770 C CA . ILE A 1 223 ? -1.594 -4.991 17.432 1.00 66.00 223 ILE A CA 1
ATOM 1771 C C . ILE A 1 223 ? -0.887 -3.778 18.020 1.00 66.00 223 ILE A C 1
ATOM 1773 O O . ILE A 1 223 ? -1.536 -2.787 18.357 1.00 66.00 223 ILE A O 1
ATOM 1777 N N . ILE A 1 224 ? 0.441 -3.824 18.088 1.00 71.19 224 ILE A N 1
ATOM 1778 C CA . ILE A 1 224 ? 1.262 -2.662 18.441 1.00 71.19 224 ILE A CA 1
ATOM 1779 C C . ILE A 1 224 ? 2.241 -2.327 17.315 1.00 71.19 224 ILE A C 1
ATOM 1781 O O . ILE A 1 224 ? 2.833 -3.218 16.710 1.00 71.19 224 ILE A O 1
ATOM 1785 N N . GLU A 1 225 ? 2.411 -1.037 17.010 1.00 76.38 225 GLU A N 1
ATOM 1786 C CA . GLU A 1 225 ? 3.474 -0.580 16.105 1.00 76.38 225 GLU A CA 1
ATOM 1787 C C . GLU A 1 225 ? 4.819 -0.738 16.823 1.00 76.38 225 GLU A C 1
ATOM 1789 O O . GLU A 1 225 ? 5.028 -0.162 17.889 1.00 76.38 225 GLU A O 1
ATOM 1794 N N . VAL A 1 226 ? 5.732 -1.516 16.244 1.00 81.38 226 VAL A N 1
ATOM 1795 C CA . VAL A 1 226 ? 7.051 -1.792 16.841 1.00 81.38 226 VAL A CA 1
ATOM 1796 C C . VAL A 1 226 ? 8.190 -1.086 16.122 1.00 81.38 226 VAL A C 1
ATOM 1798 O O . VAL A 1 226 ? 9.195 -0.731 16.739 1.00 81.38 226 VAL A O 1
ATOM 1801 N N . LYS A 1 227 ? 8.073 -0.880 14.808 1.00 85.69 227 LYS A N 1
ATOM 1802 C CA . LYS A 1 227 ? 9.133 -0.275 13.992 1.00 85.69 227 LYS A CA 1
ATOM 1803 C C . LYS A 1 227 ? 8.560 0.294 12.699 1.00 85.69 227 LYS A C 1
ATOM 1805 O O . LYS A 1 227 ? 7.460 -0.057 12.314 1.00 85.69 227 LYS A O 1
ATOM 1810 N N . ARG A 1 228 ? 9.329 1.108 11.973 1.00 88.06 228 ARG A N 1
ATOM 1811 C CA . ARG A 1 228 ? 9.043 1.480 10.579 1.00 88.06 228 ARG A CA 1
ATOM 1812 C C . ARG A 1 228 ? 10.087 0.928 9.612 1.00 88.06 228 ARG A C 1
ATOM 1814 O O . ARG A 1 228 ? 11.277 0.895 9.930 1.00 88.06 228 ARG A O 1
ATOM 1821 N N . ILE A 1 229 ? 9.636 0.500 8.438 1.00 86.81 229 ILE A N 1
ATOM 1822 C CA . ILE A 1 229 ? 10.471 0.049 7.321 1.00 86.81 229 ILE A CA 1
ATOM 1823 C C . ILE A 1 229 ? 10.428 1.135 6.246 1.00 86.81 229 ILE A C 1
ATOM 1825 O O . ILE A 1 229 ? 9.348 1.543 5.826 1.00 86.81 229 ILE A O 1
ATOM 1829 N N . TYR A 1 230 ? 11.594 1.617 5.818 1.00 88.75 230 TYR A N 1
ATOM 1830 C CA . TYR A 1 230 ? 11.694 2.659 4.798 1.00 88.75 230 TYR A CA 1
ATOM 1831 C C . TYR A 1 230 ? 11.868 2.044 3.407 1.00 88.75 230 TYR A C 1
ATOM 1833 O O . TYR A 1 230 ? 12.856 1.355 3.160 1.00 88.75 230 TYR A O 1
ATOM 1841 N N . CYS A 1 231 ? 10.911 2.307 2.518 1.00 87.38 231 CYS A N 1
ATOM 1842 C CA . CYS A 1 231 ? 10.960 1.959 1.100 1.00 87.38 231 CYS A CA 1
ATOM 1843 C C . CYS A 1 231 ? 11.553 3.158 0.353 1.00 87.38 231 CYS A C 1
ATOM 1845 O O . CYS A 1 231 ? 10.869 4.164 0.127 1.00 87.38 231 CYS A O 1
ATOM 1847 N N . LYS A 1 232 ? 12.858 3.092 0.072 1.00 85.94 232 LYS A N 1
ATOM 1848 C CA . LYS A 1 232 ? 13.653 4.242 -0.380 1.00 85.94 232 LYS A CA 1
ATOM 1849 C C . LYS A 1 232 ? 13.192 4.760 -1.740 1.00 85.94 232 LYS A C 1
ATOM 1851 O O . LYS A 1 232 ? 13.127 5.973 -1.918 1.00 85.94 232 LYS A O 1
ATOM 1856 N N . SER A 1 233 ? 12.860 3.873 -2.674 1.00 83.38 233 SER A N 1
ATOM 1857 C CA . SER A 1 233 ? 12.513 4.242 -4.049 1.00 83.38 233 SER A CA 1
ATOM 1858 C C . SER A 1 233 ? 11.133 4.891 -4.134 1.00 83.38 233 SER A C 1
ATOM 1860 O O . SER A 1 233 ? 10.922 5.770 -4.964 1.00 83.38 233 SER A O 1
ATOM 1862 N N . TYR A 1 234 ? 10.217 4.526 -3.235 1.00 80.88 234 TYR A N 1
ATOM 1863 C CA . TYR A 1 234 ? 8.915 5.191 -3.101 1.00 80.88 234 TYR A CA 1
ATOM 1864 C C . TYR A 1 234 ? 8.922 6.388 -2.140 1.00 80.88 234 TYR A C 1
ATOM 1866 O O . TYR A 1 234 ? 7.954 7.143 -2.099 1.00 80.88 234 TYR A O 1
ATOM 1874 N N . GLY A 1 235 ? 9.978 6.560 -1.340 1.00 85.62 235 GLY A N 1
ATOM 1875 C CA . GLY A 1 235 ? 10.066 7.623 -0.338 1.00 85.62 235 GLY A CA 1
ATOM 1876 C C . GLY A 1 235 ? 9.069 7.476 0.817 1.00 85.62 235 GLY A C 1
ATOM 1877 O O . GLY A 1 235 ? 8.773 8.459 1.496 1.00 85.62 235 GLY A O 1
ATOM 1878 N N . VAL A 1 236 ? 8.551 6.269 1.063 1.00 83.19 236 VAL A N 1
ATOM 1879 C CA . VAL A 1 236 ? 7.531 6.007 2.091 1.00 83.19 236 VAL A CA 1
ATOM 1880 C C . VAL A 1 236 ? 8.081 5.147 3.221 1.00 83.19 236 VAL A C 1
ATOM 1882 O O . VAL A 1 236 ? 8.913 4.266 3.018 1.00 83.19 236 VAL A O 1
ATOM 1885 N N . SER A 1 237 ? 7.595 5.395 4.436 1.00 87.25 237 SER A N 1
ATOM 1886 C CA . SER A 1 237 ? 7.848 4.532 5.593 1.00 87.25 237 SER A CA 1
ATOM 1887 C C . SER A 1 237 ? 6.575 3.784 5.948 1.00 87.25 237 SER A C 1
ATOM 1889 O O . SER A 1 237 ? 5.561 4.421 6.233 1.00 87.25 237 SER A O 1
ATOM 1891 N N . ILE A 1 238 ? 6.636 2.457 5.975 1.00 86.62 238 ILE A N 1
ATOM 1892 C CA . ILE A 1 238 ? 5.517 1.610 6.391 1.00 86.62 238 ILE A CA 1
ATOM 1893 C C . ILE A 1 238 ? 5.711 1.153 7.846 1.00 86.62 238 ILE A C 1
ATOM 1895 O O . ILE A 1 238 ? 6.826 0.768 8.218 1.00 86.62 238 ILE A O 1
ATOM 1899 N N . PRO A 1 239 ? 4.675 1.222 8.698 1.00 82.44 239 PRO A N 1
ATOM 1900 C CA . PRO A 1 239 ? 4.744 0.729 10.070 1.00 82.44 239 PRO A CA 1
ATOM 1901 C C . PRO A 1 239 ? 4.734 -0.800 10.089 1.00 82.44 239 PRO A C 1
ATOM 1903 O O . PRO A 1 239 ? 3.887 -1.434 9.473 1.00 82.44 239 PRO A O 1
ATOM 1906 N N . ARG A 1 240 ? 5.672 -1.403 10.810 1.00 80.19 240 ARG A N 1
ATOM 1907 C CA . ARG A 1 240 ? 5.683 -2.818 11.163 1.00 80.19 240 ARG A CA 1
ATOM 1908 C C . ARG A 1 240 ? 4.936 -2.983 12.474 1.00 80.19 240 ARG A C 1
ATOM 1910 O O . ARG A 1 240 ? 5.240 -2.309 13.463 1.00 80.19 240 ARG A O 1
AT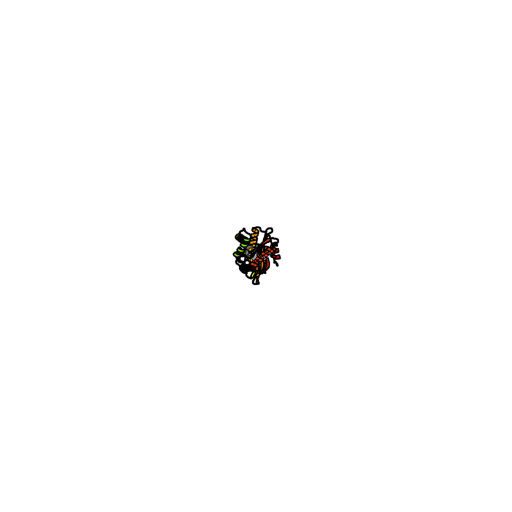OM 1917 N N . TYR A 1 241 ? 3.996 -3.906 12.450 1.00 74.75 241 TYR A N 1
ATOM 1918 C CA . TYR A 1 241 ? 3.187 -4.266 13.588 1.00 74.75 241 TYR A CA 1
ATOM 1919 C C . TYR A 1 241 ? 3.623 -5.620 14.143 1.00 74.75 241 TYR A C 1
ATOM 1921 O O . TYR A 1 241 ? 4.241 -6.406 13.427 1.00 74.75 241 TYR A O 1
ATOM 1929 N N . GLU A 1 242 ? 3.362 -5.838 15.427 1.00 72.88 242 GLU A N 1
ATOM 1930 C CA . GLU A 1 242 ? 3.509 -7.137 16.074 1.00 72.88 242 GLU A CA 1
ATOM 1931 C C . GLU A 1 242 ? 2.282 -7.436 16.934 1.00 72.88 242 GLU A C 1
ATOM 1933 O O . GLU A 1 242 ? 1.727 -6.558 17.610 1.00 72.88 242 GLU A O 1
ATOM 1938 N N . LEU A 1 243 ? 1.902 -8.712 16.942 1.00 67.81 243 LEU A N 1
ATOM 1939 C CA . LEU A 1 243 ? 0.901 -9.263 17.841 1.00 67.81 243 LEU A CA 1
ATOM 1940 C C . LEU A 1 243 ? 1.435 -9.311 19.278 1.00 67.81 243 LEU A C 1
ATOM 1942 O O . LEU A 1 243 ? 2.351 -10.074 19.590 1.00 67.81 243 LEU A O 1
ATOM 1946 N N . LYS A 1 244 ? 0.813 -8.561 20.187 1.00 70.69 244 LYS A N 1
ATOM 1947 C CA . LYS A 1 244 ? 1.097 -8.635 21.621 1.00 70.69 244 LYS A CA 1
ATOM 1948 C C . LYS A 1 244 ? -0.093 -9.197 22.378 1.00 70.69 244 LYS A C 1
ATOM 1950 O O . LYS A 1 244 ? -1.210 -8.718 22.249 1.00 70.69 244 LYS A O 1
ATOM 1955 N N . ILE A 1 245 ? 0.166 -10.186 23.222 1.00 66.94 245 ILE A N 1
ATOM 1956 C CA . ILE A 1 245 ? -0.836 -10.732 24.132 1.00 66.94 245 ILE A CA 1
ATOM 1957 C C . ILE A 1 245 ? -0.907 -9.849 25.386 1.00 66.94 245 ILE A C 1
ATOM 1959 O O . ILE A 1 245 ? 0.086 -9.697 26.101 1.00 66.94 245 ILE A O 1
ATOM 1963 N N . ILE A 1 246 ? -2.071 -9.259 25.644 1.00 64.88 246 ILE A N 1
ATOM 1964 C CA . ILE A 1 246 ? -2.401 -8.487 26.851 1.00 64.88 246 ILE A CA 1
ATOM 1965 C C . ILE A 1 246 ? -3.418 -9.251 27.705 1.00 64.88 246 ILE A C 1
ATOM 1967 O O . ILE A 1 246 ? -3.995 -10.237 27.255 1.00 64.88 246 ILE A O 1
ATOM 1971 N N . ARG A 1 247 ? -3.638 -8.821 28.949 1.00 59.72 247 ARG A N 1
ATOM 1972 C CA . ARG A 1 247 ? -4.673 -9.399 29.818 1.00 59.72 247 ARG A CA 1
ATOM 1973 C C . ARG A 1 247 ? -6.052 -8.863 29.428 1.00 59.72 247 ARG A C 1
ATOM 1975 O O . ARG A 1 247 ? -6.174 -7.714 29.021 1.00 59.72 247 ARG A O 1
ATOM 1982 N N . THR A 1 248 ? -7.076 -9.705 29.534 1.00 59.12 248 THR A N 1
ATOM 1983 C CA . THR A 1 248 ? -8.468 -9.404 29.144 1.00 59.12 248 THR A CA 1
ATOM 1984 C C . THR A 1 248 ? -9.213 -8.471 30.095 1.00 59.12 248 THR A C 1
ATOM 1986 O O . THR A 1 248 ? -10.297 -8.014 29.755 1.00 59.12 248 THR A O 1
ATOM 1989 N N . GLU A 1 249 ? -8.628 -8.133 31.244 1.00 59.03 249 GLU A N 1
ATOM 1990 C CA . GLU A 1 249 ? -9.218 -7.207 32.224 1.00 59.03 249 GLU A CA 1
ATOM 1991 C C . GLU A 1 249 ? -9.492 -5.796 31.663 1.00 59.03 249 GLU A C 1
ATOM 1993 O O . GLU A 1 249 ? -10.315 -5.067 32.213 1.00 59.03 249 GLU A O 1
ATOM 1998 N N . ASP A 1 250 ? -8.875 -5.458 30.525 1.00 63.06 250 ASP A N 1
ATOM 1999 C CA . ASP A 1 250 ? -9.005 -4.167 29.850 1.00 63.06 250 ASP A CA 1
ATOM 2000 C C . ASP A 1 250 ? -9.810 -4.219 28.535 1.00 63.06 250 ASP A C 1
ATOM 2002 O O . ASP A 1 250 ? -9.735 -3.262 27.763 1.00 63.06 250 ASP A O 1
ATOM 2006 N N . VAL A 1 251 ? -10.544 -5.299 28.214 1.00 68.81 251 VAL A N 1
ATOM 2007 C CA . VAL A 1 251 ? -11.282 -5.409 26.931 1.00 68.81 251 VAL A CA 1
ATOM 2008 C C . VAL A 1 251 ? -12.789 -5.645 27.085 1.00 68.81 251 VAL A C 1
ATOM 2010 O O . VAL A 1 251 ? -13.241 -6.278 28.028 1.00 68.81 251 VAL A O 1
ATOM 2013 N N . GLN A 1 252 ? -13.571 -5.153 26.123 1.00 73.25 252 GLN A N 1
ATOM 2014 C CA . GLN A 1 252 ? -15.034 -5.183 26.086 1.00 73.25 252 GLN A CA 1
ATOM 2015 C C . GLN A 1 252 ? -15.537 -5.586 24.699 1.00 73.25 252 GLN A C 1
ATOM 2017 O O . GLN A 1 252 ? -14.900 -5.279 23.685 1.00 73.25 252 GLN A O 1
ATOM 2022 N N . ARG A 1 253 ? -16.697 -6.244 24.649 1.00 79.88 253 ARG A N 1
ATOM 2023 C CA . ARG A 1 253 ? -17.438 -6.532 23.417 1.00 79.88 253 ARG A CA 1
ATOM 2024 C C . ARG A 1 253 ? -18.595 -5.551 23.241 1.00 79.88 253 ARG A C 1
ATOM 2026 O O . ARG A 1 253 ? -19.198 -5.102 24.217 1.00 79.88 253 ARG A O 1
ATOM 2033 N N . THR A 1 254 ? -18.954 -5.254 21.996 1.00 86.25 254 THR A N 1
ATOM 2034 C CA . THR A 1 254 ? -20.182 -4.495 21.725 1.00 86.25 254 THR A CA 1
ATOM 2035 C C . THR A 1 254 ? -21.439 -5.349 21.982 1.00 86.25 254 THR A C 1
ATOM 2037 O O . THR A 1 254 ? -21.435 -6.551 21.703 1.00 86.25 254 THR A O 1
ATOM 2040 N N . PRO A 1 255 ? -22.565 -4.766 22.436 1.00 89.19 255 PRO A N 1
ATOM 2041 C CA . PRO A 1 255 ? -23.879 -5.418 22.442 1.00 89.19 255 PRO A CA 1
ATOM 2042 C C . PRO A 1 255 ? -24.207 -6.177 21.149 1.00 89.19 255 PRO A C 1
ATOM 2044 O O . PRO A 1 255 ? -24.712 -7.303 21.189 1.00 89.19 255 PRO A O 1
ATOM 2047 N N . THR A 1 256 ? -23.884 -5.591 19.992 1.00 88.81 256 THR A N 1
ATOM 2048 C CA . THR A 1 256 ? -24.102 -6.204 18.677 1.00 88.81 256 THR A CA 1
ATOM 2049 C C . THR A 1 256 ? -23.317 -7.498 18.500 1.00 88.81 256 THR A C 1
ATOM 2051 O O . THR A 1 256 ? -23.864 -8.499 18.033 1.00 88.81 256 THR A O 1
ATOM 2054 N N . GLU A 1 257 ? -22.031 -7.500 18.842 1.00 85.00 257 GLU A N 1
ATOM 2055 C CA . GLU A 1 257 ? -21.195 -8.699 18.767 1.00 85.00 257 GLU A CA 1
ATOM 2056 C C . GLU A 1 257 ? -21.647 -9.753 19.777 1.00 85.00 257 GLU A C 1
ATOM 2058 O O . GLU A 1 257 ? -21.704 -10.933 19.427 1.00 85.00 257 GLU A O 1
ATOM 2063 N N . THR A 1 258 ? -22.050 -9.343 20.984 1.00 88.38 258 THR A N 1
ATOM 2064 C CA . THR A 1 258 ? -22.603 -10.243 22.007 1.00 88.38 258 THR A CA 1
ATOM 2065 C C . THR A 1 258 ? -23.831 -10.987 21.477 1.00 88.38 258 THR A C 1
ATOM 2067 O O . THR A 1 258 ? -23.903 -12.216 21.579 1.00 88.38 258 THR A O 1
ATOM 2070 N N . LEU A 1 259 ? -24.759 -10.284 20.817 1.00 90.38 259 LEU A N 1
ATOM 2071 C CA . LEU A 1 259 ? -25.930 -10.899 20.181 1.00 90.38 259 LEU A CA 1
ATOM 2072 C C . LEU A 1 259 ? -25.565 -11.813 19.002 1.00 90.38 259 LEU A C 1
ATOM 2074 O O . LEU A 1 259 ? -26.144 -12.893 18.861 1.00 90.38 259 LEU A O 1
ATOM 2078 N N . LYS A 1 260 ? -24.601 -11.420 18.158 1.00 88.31 260 LYS A N 1
ATOM 2079 C CA . LYS A 1 260 ? -24.153 -12.244 17.018 1.00 88.31 260 LYS A CA 1
ATOM 2080 C C . LYS A 1 260 ? -23.496 -13.546 17.471 1.00 88.31 260 LYS A C 1
ATOM 2082 O O . LYS A 1 260 ? -23.757 -14.599 16.891 1.00 88.31 260 LYS A O 1
ATOM 2087 N N . LEU A 1 261 ? -22.650 -13.475 18.495 1.00 83.81 261 LEU A N 1
ATOM 2088 C CA . LEU A 1 261 ? -21.901 -14.620 19.010 1.00 83.81 261 LEU A CA 1
ATOM 2089 C C . LEU A 1 261 ? -22.733 -15.502 19.941 1.00 83.81 261 LEU A C 1
ATOM 2091 O O . LEU A 1 261 ? -22.405 -16.680 20.106 1.00 83.81 261 LEU A O 1
ATOM 2095 N N . LYS A 1 262 ? -23.799 -14.952 20.543 1.00 89.31 262 LYS A N 1
ATOM 2096 C CA . LYS A 1 262 ? -24.640 -15.618 21.554 1.00 89.31 262 LYS A CA 1
ATOM 2097 C C . LYS A 1 262 ? -23.827 -16.161 22.731 1.00 89.31 262 LYS A C 1
ATOM 2099 O O . LYS A 1 262 ? -24.176 -17.182 23.327 1.00 89.31 262 LYS A O 1
ATOM 2104 N N . LYS A 1 263 ? -22.711 -15.505 23.043 1.00 86.06 263 LYS A N 1
ATOM 2105 C CA . LYS A 1 263 ? -21.772 -15.863 24.108 1.00 86.06 263 LYS A CA 1
ATOM 2106 C C . LYS A 1 263 ? -21.244 -14.598 24.768 1.00 86.06 263 LYS A C 1
ATOM 2108 O O . LYS A 1 263 ? -21.066 -13.598 24.078 1.00 86.06 263 LYS A O 1
ATOM 2113 N N . GLY A 1 264 ? -20.977 -14.666 26.066 1.00 85.44 264 GLY A N 1
ATOM 2114 C CA . GLY A 1 264 ? -20.405 -13.556 26.820 1.00 85.44 264 GLY A CA 1
ATOM 2115 C C . GLY A 1 264 ? -20.237 -13.861 28.303 1.00 85.44 264 GLY A C 1
ATOM 2116 O O . GLY A 1 264 ? -20.660 -14.919 28.772 1.00 85.44 264 GLY A O 1
ATOM 2117 N N . ASP A 1 265 ? -19.617 -12.937 29.017 1.00 86.56 265 ASP A N 1
ATOM 2118 C CA . ASP A 1 265 ? -19.387 -12.953 30.464 1.00 86.56 265 ASP A CA 1
ATOM 2119 C C . ASP A 1 265 ? -20.306 -11.943 31.184 1.00 86.56 265 ASP A C 1
ATOM 2121 O O . ASP A 1 265 ? -21.257 -11.420 30.606 1.00 86.56 265 ASP A O 1
ATOM 2125 N N . CYS A 1 266 ? -20.051 -11.642 32.458 1.00 88.81 266 CYS A N 1
ATOM 2126 C CA . CYS A 1 266 ? -20.859 -10.657 33.175 1.00 88.81 266 CYS A CA 1
ATOM 2127 C C . CYS A 1 266 ? -20.808 -9.244 32.583 1.00 88.81 266 CYS A C 1
ATOM 2129 O O . CYS A 1 266 ? -21.819 -8.538 32.640 1.00 88.81 266 CYS A O 1
ATOM 2131 N N . ASP A 1 267 ? -19.683 -8.838 31.990 1.00 88.31 267 ASP A N 1
ATOM 2132 C CA . ASP A 1 267 ? -19.570 -7.535 31.344 1.00 88.31 267 ASP A CA 1
ATOM 2133 C C . ASP A 1 267 ? -20.506 -7.480 30.135 1.00 88.31 267 ASP A C 1
ATOM 2135 O O . ASP A 1 267 ? -21.393 -6.623 30.087 1.00 88.31 267 ASP A O 1
ATOM 2139 N N . ASP A 1 268 ? -20.387 -8.448 29.222 1.00 89.44 268 ASP A N 1
ATOM 2140 C CA . ASP A 1 268 ? -21.160 -8.523 27.977 1.00 89.44 268 ASP A CA 1
ATOM 2141 C C . ASP A 1 268 ? -22.680 -8.529 28.227 1.00 89.44 268 ASP A C 1
ATOM 2143 O O . ASP A 1 268 ? -23.442 -7.872 27.510 1.00 89.44 268 ASP A O 1
ATOM 2147 N N . TYR A 1 269 ? -23.128 -9.253 29.259 1.00 93.38 269 TYR A N 1
ATOM 2148 C CA . TYR A 1 269 ? -24.538 -9.303 29.662 1.00 93.38 269 TYR A CA 1
ATOM 2149 C C . TYR A 1 269 ? -25.022 -7.946 30.177 1.00 93.38 269 TYR A C 1
ATOM 2151 O O . TYR A 1 269 ? -26.093 -7.481 29.779 1.00 93.38 269 TYR A O 1
ATOM 2159 N N . SER A 1 270 ? -24.242 -7.313 31.056 1.00 94.00 270 SER A N 1
ATOM 2160 C CA . SER A 1 270 ? -24.603 -6.019 31.632 1.00 94.00 270 SER A CA 1
ATOM 2161 C C . SER A 1 270 ? -24.660 -4.921 30.568 1.00 94.00 270 SER A C 1
ATOM 2163 O O . SER A 1 270 ? -25.606 -4.140 30.540 1.00 94.00 270 SER A O 1
ATOM 2165 N N . ILE A 1 271 ? -23.701 -4.870 29.643 1.00 93.25 271 ILE A N 1
ATOM 2166 C CA . ILE A 1 271 ? -23.663 -3.823 28.610 1.00 93.25 271 ILE A CA 1
ATOM 2167 C C . ILE A 1 271 ? -24.827 -3.987 27.634 1.00 93.25 271 ILE A C 1
ATOM 2169 O O . ILE A 1 271 ? -25.478 -3.002 27.284 1.00 93.25 271 ILE A O 1
ATOM 2173 N N . LEU A 1 272 ? -25.122 -5.223 27.215 1.00 95.56 272 LEU A N 1
ATOM 2174 C CA . LEU A 1 272 ? -26.264 -5.494 26.346 1.00 95.56 272 LEU A CA 1
ATOM 2175 C C . LEU A 1 272 ? -27.578 -5.070 27.014 1.00 95.56 272 LEU A C 1
ATOM 2177 O O . LEU A 1 272 ? -28.406 -4.432 26.366 1.00 95.56 272 LEU A O 1
ATOM 2181 N N . PHE A 1 273 ? -27.760 -5.371 28.305 1.00 97.44 273 PHE A N 1
ATOM 2182 C CA . PHE A 1 273 ? -28.935 -4.908 29.038 1.00 97.44 273 PHE A CA 1
ATOM 2183 C C . PHE A 1 273 ? -28.963 -3.385 29.180 1.00 97.44 273 PHE A C 1
ATOM 2185 O O . PHE A 1 273 ? -30.000 -2.788 28.918 1.00 97.44 273 PHE A O 1
ATOM 2192 N N . MET A 1 274 ? -27.848 -2.754 29.557 1.00 96.38 274 MET A N 1
ATOM 2193 C CA . MET A 1 274 ? -27.742 -1.301 29.704 1.00 96.38 274 MET A CA 1
ATOM 2194 C C . MET A 1 274 ? -28.179 -0.586 28.422 1.00 96.38 274 MET A C 1
ATOM 2196 O O . MET A 1 274 ? -29.065 0.260 28.476 1.00 96.38 274 MET A O 1
ATOM 2200 N N . VAL A 1 275 ? -27.616 -0.970 27.272 1.00 96.44 275 VAL A N 1
ATOM 2201 C CA . VAL A 1 275 ? -27.946 -0.377 25.966 1.00 96.44 275 VAL A CA 1
ATOM 2202 C C . VAL A 1 275 ? -29.396 -0.667 25.566 1.00 96.44 275 VAL A C 1
ATOM 2204 O O . VAL A 1 275 ? -30.091 0.219 25.070 1.00 96.44 275 VAL A O 1
ATOM 2207 N N . ALA A 1 276 ? -29.887 -1.890 25.799 1.00 97.25 276 ALA A N 1
ATOM 2208 C CA . ALA A 1 276 ? -31.270 -2.249 25.491 1.00 97.25 276 ALA A CA 1
ATOM 2209 C C . ALA A 1 276 ? -32.285 -1.477 26.355 1.00 97.25 276 ALA A C 1
ATOM 2211 O O . ALA A 1 276 ? -33.306 -1.023 25.836 1.00 97.25 276 ALA A O 1
ATOM 2212 N N . ALA A 1 277 ? -32.003 -1.323 27.651 1.00 97.31 277 ALA A N 1
ATOM 2213 C CA . ALA A 1 277 ? -32.841 -0.608 28.606 1.00 97.31 277 ALA A CA 1
ATOM 2214 C C . ALA A 1 277 ? -32.829 0.903 28.349 1.00 97.31 277 ALA A C 1
ATOM 2216 O O . ALA A 1 277 ? -33.896 1.507 28.331 1.00 97.31 277 ALA A O 1
ATOM 2217 N N . ASP A 1 278 ? -31.660 1.493 28.089 1.00 96.62 278 ASP A N 1
ATOM 2218 C CA . ASP A 1 278 ? -31.520 2.903 27.705 1.00 96.62 278 ASP A CA 1
ATOM 2219 C C . ASP A 1 278 ? -32.329 3.215 26.434 1.00 96.62 278 ASP A C 1
ATOM 2221 O O . ASP A 1 278 ? -33.182 4.101 26.439 1.00 96.62 278 ASP A O 1
ATOM 2225 N N . TYR A 1 279 ? -32.195 2.391 25.385 1.00 96.81 279 TYR A N 1
ATOM 2226 C CA . TYR A 1 279 ? -32.990 2.530 24.159 1.00 96.81 279 TYR A CA 1
ATOM 2227 C C . TYR A 1 279 ? -34.504 2.420 24.407 1.00 96.81 279 TYR A C 1
ATOM 2229 O O . TYR A 1 279 ? -35.295 3.189 23.855 1.00 96.81 279 TYR A O 1
ATOM 2237 N N . TYR A 1 280 ? -34.928 1.456 25.229 1.00 97.56 280 TYR A N 1
ATOM 2238 C CA . TYR A 1 280 ? -36.334 1.291 25.597 1.00 97.56 280 TYR A CA 1
ATOM 2239 C C . TYR A 1 280 ? -36.872 2.524 26.336 1.00 97.56 280 TYR A C 1
ATOM 2241 O O . TYR A 1 280 ? -37.922 3.049 25.960 1.00 97.56 280 TYR A O 1
ATOM 2249 N N . LEU A 1 281 ? -36.149 3.006 27.350 1.00 96.56 281 LEU A N 1
ATOM 2250 C CA . LEU A 1 281 ? -36.548 4.144 28.177 1.00 96.56 281 LEU A CA 1
ATOM 2251 C C . LEU A 1 281 ? -36.556 5.462 27.387 1.00 96.56 281 LEU A C 1
ATOM 2253 O O . LEU A 1 281 ? -37.470 6.272 27.578 1.00 96.56 281 LEU A O 1
ATOM 2257 N N . ASP A 1 282 ? -35.624 5.638 26.446 1.00 95.19 282 ASP A N 1
ATOM 2258 C CA . ASP A 1 282 ? -35.634 6.736 25.472 1.00 95.19 282 ASP A CA 1
ATOM 2259 C C . ASP A 1 282 ? -36.888 6.686 24.584 1.00 95.19 282 ASP A C 1
ATOM 2261 O O . ASP A 1 282 ? -37.583 7.693 24.420 1.00 95.19 282 ASP A O 1
ATOM 2265 N N . ASN A 1 283 ? -37.242 5.509 24.053 1.00 94.62 283 ASN A N 1
ATOM 2266 C CA . ASN A 1 283 ? -38.423 5.347 23.197 1.00 94.62 283 ASN A CA 1
ATOM 2267 C C . ASN A 1 283 ? -39.732 5.709 23.913 1.00 94.62 283 ASN A C 1
ATOM 2269 O O . ASN A 1 283 ? -40.638 6.273 23.295 1.00 94.62 283 ASN A O 1
ATOM 2273 N N . ILE A 1 284 ? -39.839 5.408 25.212 1.00 94.69 284 ILE A N 1
ATOM 2274 C CA . ILE A 1 284 ? -41.004 5.773 26.033 1.00 94.69 284 ILE A CA 1
ATOM 2275 C C . ILE A 1 284 ? -40.861 7.143 26.721 1.00 94.69 284 ILE A C 1
ATOM 2277 O O . ILE A 1 284 ? -41.706 7.503 27.544 1.00 94.69 284 ILE A O 1
ATOM 2281 N N . LYS A 1 285 ? -39.828 7.922 26.362 1.00 94.19 285 LYS A N 1
ATOM 2282 C CA . LYS A 1 285 ? -39.577 9.306 26.799 1.00 94.19 285 LYS A CA 1
ATOM 2283 C C . LYS A 1 285 ? -39.531 9.475 28.320 1.00 94.19 285 LYS A C 1
ATOM 2285 O O . LYS A 1 285 ? -40.164 10.377 28.873 1.00 94.19 285 LYS A O 1
ATOM 2290 N N . ARG A 1 286 ? -38.822 8.584 29.014 1.00 94.12 286 ARG A N 1
ATOM 2291 C CA . ARG A 1 286 ? -38.601 8.696 30.464 1.00 94.12 286 ARG A CA 1
ATOM 2292 C C . ARG A 1 286 ? -37.321 9.462 30.753 1.00 94.12 286 ARG A C 1
ATOM 2294 O O . ARG A 1 286 ? -36.337 9.272 30.054 1.00 94.12 286 ARG A O 1
ATOM 2301 N N . GLN A 1 287 ? -37.333 10.275 31.806 1.00 96.38 287 GLN A N 1
ATOM 2302 C CA . GLN A 1 287 ? -36.120 10.901 32.320 1.00 96.38 287 GLN A CA 1
ATOM 2303 C C . GLN A 1 287 ? -35.333 9.846 33.102 1.00 96.38 287 GLN A C 1
ATOM 2305 O O . GLN A 1 287 ? -35.849 9.316 34.094 1.00 96.38 287 GLN A O 1
ATOM 2310 N N . HIS A 1 288 ? -34.142 9.473 32.635 1.00 97.25 288 HIS A N 1
ATOM 2311 C CA . HIS A 1 288 ? -33.450 8.300 33.171 1.00 97.25 288 HIS A CA 1
ATOM 2312 C C . HIS A 1 288 ? -31.931 8.323 32.982 1.00 97.25 288 HIS A C 1
ATOM 2314 O O . HIS A 1 288 ? -31.396 9.085 32.184 1.00 97.25 288 HIS A O 1
ATOM 2320 N N . ALA A 1 289 ? -31.254 7.435 33.709 1.00 97.31 289 ALA A N 1
ATOM 2321 C CA . ALA A 1 289 ? -29.894 6.994 33.419 1.00 97.31 289 ALA A CA 1
ATOM 2322 C C . ALA A 1 289 ? -29.812 5.478 33.616 1.00 97.31 289 ALA A C 1
ATOM 2324 O O . ALA A 1 289 ? -30.361 4.950 34.587 1.00 97.31 289 ALA A O 1
ATOM 2325 N N . VAL A 1 290 ? -29.116 4.780 32.720 1.00 97.06 290 VAL A N 1
ATOM 2326 C CA . VAL A 1 290 ? -28.757 3.366 32.889 1.00 97.06 290 VAL A CA 1
ATOM 2327 C C . VAL A 1 290 ? -27.258 3.236 32.709 1.00 97.06 290 VAL A C 1
ATOM 2329 O O . VAL A 1 290 ? -26.703 3.746 31.740 1.00 97.06 290 VAL A O 1
ATOM 2332 N N . VAL A 1 291 ? -26.600 2.556 33.642 1.00 96.75 291 VAL A N 1
ATOM 2333 C CA . VAL A 1 291 ? -25.148 2.397 33.629 1.00 96.75 291 VAL A CA 1
ATOM 2334 C C . VAL A 1 291 ? -24.765 0.938 33.841 1.00 96.75 291 VAL A C 1
ATOM 2336 O O . VAL A 1 291 ? -25.458 0.193 34.544 1.00 96.75 291 VAL A O 1
ATOM 2339 N N . GLN A 1 292 ? -23.625 0.533 33.286 1.00 95.75 292 GLN A N 1
ATOM 2340 C CA . GLN A 1 292 ? -22.937 -0.666 33.744 1.00 95.75 292 GLN A CA 1
ATOM 2341 C C . GLN A 1 292 ? -22.214 -0.313 35.047 1.00 95.75 292 GLN A C 1
ATOM 2343 O O . GLN A 1 292 ? -21.462 0.658 35.104 1.00 95.75 292 GLN A O 1
ATOM 2348 N N . LEU A 1 293 ? -22.408 -1.135 36.073 1.00 95.38 293 LEU A N 1
ATOM 2349 C CA . LEU A 1 293 ? -21.705 -1.065 37.344 1.00 95.38 293 LEU A CA 1
ATOM 2350 C C . LEU A 1 293 ? -20.890 -2.341 37.551 1.00 95.38 293 LEU A C 1
ATOM 2352 O O . LEU A 1 293 ? -21.445 -3.433 37.659 1.00 95.38 293 LEU A O 1
ATOM 2356 N N . VAL A 1 294 ? -19.575 -2.187 37.664 1.00 92.62 294 VAL A N 1
ATOM 2357 C CA . VAL A 1 294 ? -18.678 -3.237 38.149 1.00 92.62 294 VAL A CA 1
ATOM 2358 C C . VAL A 1 294 ? -18.453 -3.037 39.636 1.00 92.62 294 VAL A C 1
ATOM 2360 O O . VAL A 1 294 ? -18.148 -1.926 40.083 1.00 92.62 294 VAL A O 1
ATOM 2363 N N . TYR A 1 295 ? -18.573 -4.113 40.403 1.00 92.94 295 TYR A N 1
ATOM 2364 C CA . TYR A 1 295 ? -18.322 -4.107 41.837 1.00 92.94 295 TYR A CA 1
ATOM 2365 C C . TYR A 1 295 ? -17.473 -5.306 42.256 1.00 92.94 295 TYR A C 1
ATOM 2367 O O . TYR A 1 295 ? -17.467 -6.363 41.623 1.00 92.94 295 TYR A O 1
ATOM 2375 N N . VAL A 1 296 ? -16.775 -5.142 43.376 1.00 90.81 296 VAL A N 1
ATOM 2376 C CA . VAL A 1 296 ? -16.111 -6.232 44.086 1.00 90.81 296 VAL A CA 1
ATOM 2377 C C . VAL A 1 296 ? -17.031 -6.689 45.209 1.00 90.81 296 VAL A C 1
ATOM 2379 O O . VAL A 1 296 ? -17.368 -5.932 46.124 1.00 90.81 296 VAL A O 1
ATOM 2382 N N . GLY A 1 297 ? -17.476 -7.935 45.100 1.00 88.38 297 GLY A N 1
ATOM 2383 C CA . GLY A 1 297 ? -18.391 -8.580 46.023 1.00 88.38 297 GLY A CA 1
ATOM 2384 C C . GLY A 1 297 ? -17.691 -9.572 46.944 1.00 88.38 297 GLY A C 1
ATOM 2385 O O . GLY A 1 297 ? -16.711 -10.212 46.561 1.00 88.38 297 GLY A O 1
ATOM 2386 N N . ARG A 1 298 ? -18.242 -9.776 48.143 1.00 89.69 298 ARG A N 1
ATOM 2387 C CA . ARG A 1 298 ? -17.890 -10.913 49.008 1.00 89.69 298 ARG A CA 1
ATOM 2388 C C . ARG A 1 298 ? -19.102 -11.805 49.204 1.00 89.69 298 ARG A C 1
ATOM 2390 O O . ARG A 1 298 ? -20.147 -11.341 49.639 1.00 89.69 298 ARG A O 1
ATOM 2397 N N . THR A 1 299 ? -18.978 -13.087 48.900 1.00 87.50 299 THR A N 1
ATOM 2398 C CA . THR A 1 299 ? -20.051 -14.076 49.119 1.00 87.50 299 THR A CA 1
ATOM 2399 C C . THR A 1 299 ? -20.167 -14.476 50.595 1.00 87.50 299 THR A C 1
ATOM 2401 O O . THR A 1 299 ? -19.237 -14.252 51.372 1.00 87.50 299 THR A O 1
ATOM 2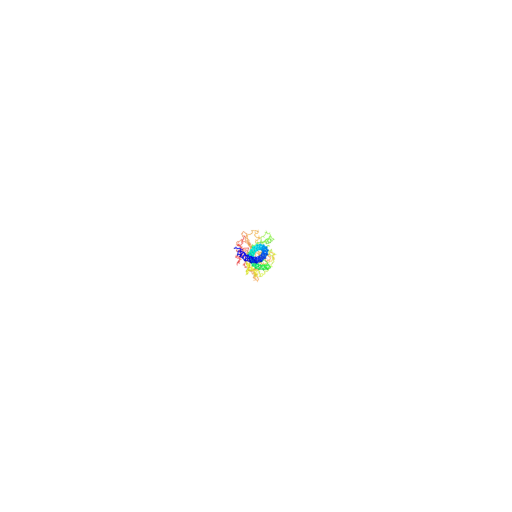404 N N . LEU A 1 300 ? -21.275 -15.117 50.992 1.00 84.38 300 LEU A N 1
ATOM 2405 C CA . LEU A 1 300 ? -21.443 -15.708 52.336 1.00 84.38 300 LEU A CA 1
ATOM 2406 C C . LEU A 1 300 ? -20.335 -16.711 52.708 1.00 84.38 300 LEU A C 1
ATOM 2408 O O . LEU A 1 300 ? -19.986 -16.833 53.877 1.00 84.38 300 LEU A O 1
ATOM 2412 N N . THR A 1 301 ? -19.743 -17.399 51.727 1.00 84.69 301 THR A N 1
ATOM 2413 C CA . THR A 1 301 ? -18.610 -18.322 51.938 1.00 84.69 301 THR A CA 1
ATOM 2414 C C . THR A 1 301 ? -17.277 -17.595 52.137 1.00 84.69 301 THR A C 1
ATOM 2416 O O . THR A 1 301 ? -16.240 -18.226 52.327 1.00 84.69 301 THR A O 1
ATOM 2419 N N . GLY A 1 302 ? -17.279 -16.260 52.087 1.00 84.44 302 GLY A N 1
ATOM 2420 C CA . GLY A 1 302 ? -16.108 -15.416 52.275 1.00 84.44 302 GLY A CA 1
ATOM 2421 C C . GLY A 1 302 ? -15.263 -15.207 51.017 1.00 84.44 302 GLY A C 1
ATOM 2422 O O . GLY A 1 302 ? -14.295 -14.449 51.099 1.00 84.44 302 GLY A O 1
ATOM 2423 N N . LYS A 1 303 ? -15.624 -15.815 49.875 1.00 85.56 303 LYS A N 1
ATOM 2424 C CA . LYS A 1 303 ? -14.918 -15.656 48.594 1.00 85.56 303 LYS A CA 1
ATOM 2425 C C . LYS A 1 303 ? -15.200 -14.278 47.996 1.00 85.56 303 LYS A C 1
ATOM 2427 O O . LYS A 1 303 ? -16.365 -13.900 47.843 1.00 85.56 303 LYS A O 1
ATOM 2432 N N . TRP A 1 304 ? -14.129 -13.571 47.645 1.00 84.31 304 TRP A N 1
ATOM 2433 C CA . TRP A 1 304 ? -14.178 -12.332 46.874 1.00 84.31 304 TRP A CA 1
ATOM 2434 C C . TRP A 1 304 ? -14.315 -12.628 45.381 1.00 84.31 304 TRP A C 1
ATOM 2436 O O . TRP A 1 304 ? -13.731 -13.593 44.883 1.00 84.31 304 TRP A O 1
ATOM 2446 N N . TYR A 1 305 ? -15.085 -11.807 44.678 1.00 84.06 305 TYR A N 1
ATOM 2447 C CA . TYR A 1 305 ? -15.240 -11.871 43.228 1.00 84.06 305 TYR A CA 1
ATOM 2448 C C . TYR A 1 305 ? -15.523 -10.476 42.664 1.00 84.06 305 TYR A C 1
ATOM 2450 O O . TYR A 1 305 ? -16.012 -9.603 43.379 1.00 84.06 305 TYR A O 1
ATOM 2458 N N . CYS A 1 306 ? -15.189 -10.275 41.395 1.00 85.06 306 CYS A N 1
ATOM 2459 C CA . CYS A 1 306 ? -15.574 -9.098 40.625 1.00 85.06 306 CYS A CA 1
ATOM 2460 C C . CYS A 1 306 ? -16.768 -9.477 39.749 1.00 85.06 306 CYS A C 1
ATOM 2462 O O . CYS A 1 306 ? -16.814 -10.608 39.260 1.00 85.06 306 CYS A O 1
ATOM 2464 N N . HIS A 1 307 ? -17.731 -8.575 39.588 1.00 91.31 307 HIS A N 1
ATOM 2465 C CA . HIS A 1 307 ? -18.917 -8.832 38.776 1.00 91.31 307 HIS A CA 1
ATOM 2466 C C . HIS A 1 307 ? -19.480 -7.544 38.193 1.00 91.31 307 HIS A C 1
ATOM 2468 O O . HIS A 1 307 ? -19.422 -6.491 38.834 1.00 91.31 307 HIS A O 1
ATOM 2474 N N . ALA A 1 308 ? -20.041 -7.646 36.992 1.00 92.25 308 ALA A N 1
ATOM 2475 C CA . ALA A 1 308 ? -20.681 -6.541 36.298 1.00 92.25 308 ALA A CA 1
ATOM 2476 C C . ALA A 1 308 ? -22.202 -6.733 36.262 1.00 92.25 308 ALA A C 1
ATOM 2478 O O . ALA A 1 308 ? -22.710 -7.790 35.897 1.00 92.25 308 ALA A O 1
ATOM 2479 N N . ILE A 1 309 ? -22.922 -5.677 36.621 1.00 95.81 309 ILE A N 1
ATOM 2480 C CA . ILE A 1 309 ? -24.386 -5.592 36.627 1.00 95.81 309 ILE A CA 1
ATOM 2481 C C . ILE A 1 309 ? -24.818 -4.287 35.977 1.00 95.81 309 ILE A C 1
ATOM 2483 O O . ILE A 1 309 ? -23.978 -3.430 35.696 1.00 95.81 309 ILE A O 1
ATOM 2487 N N . SER A 1 310 ? -26.108 -4.121 35.722 1.00 97.50 310 SER A N 1
ATOM 2488 C CA . SER A 1 310 ? -26.652 -2.843 35.268 1.00 97.50 310 SER A CA 1
ATOM 2489 C C . SER A 1 310 ? -27.499 -2.236 36.369 1.00 97.50 310 SER A C 1
ATOM 2491 O O . SER A 1 310 ? -28.334 -2.914 36.968 1.00 97.50 310 SER A O 1
ATOM 2493 N N . ILE A 1 311 ? -27.307 -0.950 36.625 1.00 98.06 311 ILE A N 1
ATOM 2494 C CA . ILE A 1 311 ? -28.124 -0.185 37.563 1.00 98.06 311 ILE A CA 1
ATOM 2495 C C . ILE A 1 311 ? -28.649 1.045 36.837 1.00 98.06 311 ILE A C 1
ATOM 2497 O O . ILE A 1 311 ? -27.957 1.633 36.006 1.00 98.06 311 ILE A O 1
ATOM 2501 N N . GLY A 1 312 ? -29.886 1.421 37.119 1.00 97.62 312 GLY A N 1
ATOM 2502 C CA . GLY A 1 312 ? -30.472 2.605 36.526 1.00 97.62 312 GLY A CA 1
ATOM 2503 C C . GLY A 1 312 ? -31.453 3.294 37.447 1.00 97.62 312 GLY A C 1
ATOM 2504 O O . GLY A 1 312 ? -31.935 2.728 38.433 1.00 97.62 312 GLY A O 1
ATOM 2505 N N . VAL A 1 313 ? -31.726 4.543 37.102 1.00 98.06 313 VAL A N 1
ATOM 2506 C CA . VAL A 1 313 ? -32.640 5.426 37.811 1.00 98.06 313 VAL A CA 1
ATOM 2507 C C . VAL A 1 313 ? -33.606 6.046 36.816 1.00 98.06 313 VAL A C 1
ATOM 2509 O O . VAL A 1 313 ? -33.223 6.416 35.708 1.00 98.06 313 VAL A O 1
ATOM 2512 N N . ILE A 1 314 ? -34.869 6.146 37.212 1.00 97.75 314 ILE A N 1
ATOM 2513 C CA . ILE A 1 314 ? -35.931 6.788 36.444 1.00 97.75 314 ILE A CA 1
ATOM 2514 C C . ILE A 1 314 ? -36.590 7.816 37.351 1.00 97.75 314 ILE A C 1
ATOM 2516 O O . ILE A 1 314 ? -37.007 7.496 38.466 1.00 97.75 314 ILE A O 1
ATOM 2520 N N . ILE A 1 315 ? -36.685 9.050 36.867 1.00 95.44 315 ILE A N 1
ATOM 2521 C CA . ILE A 1 315 ? -37.294 10.162 37.594 1.00 95.44 315 ILE A CA 1
ATOM 2522 C C . ILE A 1 315 ? -38.687 10.417 37.020 1.00 95.44 315 ILE A C 1
ATOM 2524 O O . ILE A 1 315 ? -38.869 10.547 35.807 1.00 95.44 315 ILE A O 1
ATOM 2528 N N . ARG A 1 316 ? -39.682 10.491 37.905 1.00 90.06 316 ARG A N 1
ATOM 2529 C CA . ARG A 1 316 ? -41.067 10.809 37.558 1.00 90.06 316 ARG A CA 1
ATOM 2530 C C . ARG A 1 316 ? -41.634 11.783 38.584 1.00 90.06 316 ARG A C 1
ATOM 2532 O O . ARG A 1 316 ? -42.037 11.379 39.666 1.00 90.06 316 ARG A O 1
ATOM 2539 N N . ASP A 1 317 ? -41.704 13.060 38.227 1.00 87.06 317 ASP A N 1
ATOM 2540 C CA . ASP A 1 317 ? -42.213 14.127 39.097 1.00 87.06 317 ASP A CA 1
ATOM 2541 C C . ASP A 1 317 ? -41.495 14.158 40.467 1.00 87.06 317 ASP A C 1
ATOM 2543 O O . ASP A 1 317 ? -40.322 14.534 40.538 1.00 87.06 317 ASP A O 1
ATOM 2547 N N . GLN A 1 318 ? -42.182 13.761 41.547 1.00 90.19 318 GLN A N 1
ATOM 2548 C CA . GLN A 1 318 ? -41.632 13.644 42.908 1.00 90.19 318 GLN A CA 1
ATOM 2549 C C . GLN A 1 318 ? -41.213 12.213 43.288 1.00 90.19 318 GLN A C 1
ATOM 2551 O O . GLN A 1 318 ? -40.728 11.987 44.395 1.00 90.19 318 GLN A O 1
ATOM 2556 N N . GLU A 1 319 ? -41.377 11.249 42.387 1.00 94.56 319 GLU A N 1
ATOM 2557 C CA . GLU A 1 319 ? -41.002 9.853 42.584 1.00 94.56 319 GLU A CA 1
ATOM 2558 C C . GLU A 1 319 ? -39.682 9.537 41.870 1.00 94.56 319 GLU A C 1
ATOM 2560 O O . GLU A 1 319 ? -39.387 10.032 40.775 1.00 94.56 319 GLU A O 1
ATOM 2565 N N . VAL A 1 320 ? -38.890 8.668 42.488 1.00 96.69 320 VAL A N 1
ATOM 2566 C CA . VAL A 1 320 ? -37.686 8.084 41.903 1.00 96.69 320 VAL A CA 1
ATOM 2567 C C . VAL A 1 320 ? -37.780 6.569 41.969 1.00 96.69 320 VAL A C 1
ATOM 2569 O O . VAL A 1 320 ? -38.177 5.990 42.983 1.00 96.69 320 VAL A O 1
ATOM 2572 N N . LEU A 1 321 ? -37.416 5.926 40.868 1.00 97.62 321 LEU A N 1
ATOM 2573 C CA . LEU A 1 321 ? -37.352 4.481 40.754 1.00 97.62 321 LEU A CA 1
ATOM 2574 C C . LEU A 1 321 ? -35.916 4.086 40.462 1.00 97.62 321 LEU A C 1
ATOM 2576 O O . LEU A 1 321 ? -35.375 4.438 39.418 1.00 97.62 321 LEU A O 1
ATOM 2580 N N . TRP A 1 322 ? -35.326 3.320 41.370 1.00 98.31 322 TRP A N 1
ATOM 2581 C CA . TRP A 1 322 ? -34.042 2.672 41.151 1.00 98.31 322 TRP A CA 1
ATOM 2582 C C . TRP A 1 322 ? -34.265 1.218 40.793 1.00 98.31 322 TRP A C 1
ATOM 2584 O O . TRP A 1 322 ? -35.048 0.527 41.444 1.00 98.31 322 TRP A O 1
ATOM 2594 N N . PHE A 1 323 ? -33.560 0.735 39.781 1.00 98.25 323 PHE A N 1
ATOM 2595 C CA . PHE A 1 323 ? -33.594 -0.663 39.387 1.00 98.25 323 PHE A CA 1
ATOM 2596 C C . PHE A 1 323 ? -32.188 -1.211 39.204 1.00 98.25 323 PHE A C 1
ATOM 2598 O O . PHE A 1 323 ? -3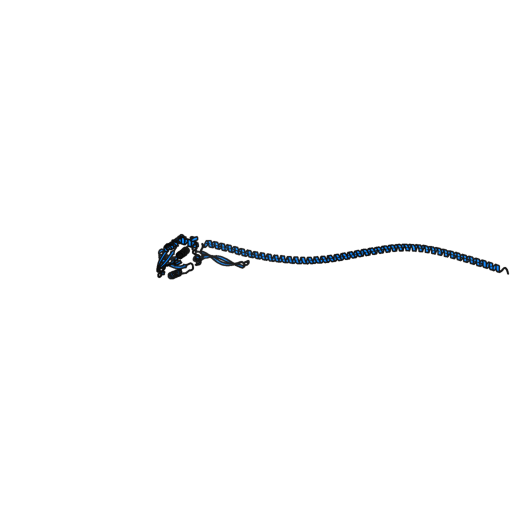1.248 -0.482 38.894 1.00 98.25 323 PHE A O 1
ATOM 2605 N N . LEU A 1 324 ? -32.064 -2.516 39.399 1.00 98.06 324 LEU A N 1
ATOM 2606 C CA . LEU A 1 324 ? -30.829 -3.260 39.244 1.00 98.06 324 LEU A CA 1
ATOM 2607 C C . LEU A 1 324 ? -31.144 -4.553 38.501 1.00 98.06 324 LEU A C 1
ATOM 2609 O O . LEU A 1 324 ? -32.010 -5.330 38.914 1.00 98.06 324 LEU A O 1
ATOM 2613 N N . ALA A 1 325 ? -30.428 -4.773 37.407 1.00 97.75 325 ALA A N 1
ATOM 2614 C CA . ALA A 1 325 ? -30.487 -5.987 36.620 1.00 97.75 325 ALA A CA 1
ATOM 2615 C C . ALA A 1 325 ? -29.157 -6.731 36.710 1.00 97.75 325 ALA A C 1
ATOM 2617 O O . ALA A 1 325 ? -28.089 -6.157 36.493 1.00 97.75 325 ALA A O 1
ATOM 2618 N N . ASP A 1 326 ? -29.247 -8.030 36.972 1.00 96.00 326 ASP A N 1
ATOM 2619 C CA . ASP A 1 326 ? -28.147 -8.959 36.753 1.00 96.00 326 ASP A CA 1
ATOM 2620 C C . ASP A 1 326 ? -28.618 -10.058 35.797 1.00 96.00 326 ASP A C 1
ATOM 2622 O O . ASP A 1 326 ? -29.146 -11.100 36.216 1.00 96.00 326 ASP A O 1
ATOM 2626 N N . PRO A 1 327 ? -28.446 -9.834 34.486 1.00 92.81 327 PRO A N 1
ATOM 2627 C CA . PRO A 1 327 ? -28.890 -10.792 33.498 1.00 92.81 327 PRO A CA 1
ATOM 2628 C C . PRO A 1 327 ? -28.132 -12.125 33.573 1.00 92.81 327 PRO A C 1
ATOM 2630 O O . PRO A 1 327 ? -28.666 -13.135 33.123 1.00 92.81 327 PRO A O 1
ATOM 2633 N N . THR A 1 328 ? -26.931 -12.190 34.165 1.00 90.81 328 THR A N 1
ATOM 2634 C CA . THR A 1 328 ? -26.180 -13.457 34.276 1.00 90.81 328 THR A CA 1
ATOM 2635 C C . THR A 1 328 ? -26.851 -14.447 35.227 1.00 90.81 328 THR A C 1
ATOM 2637 O O . THR A 1 328 ? -26.796 -15.665 35.023 1.00 90.81 328 THR A O 1
ATOM 2640 N N . TRP A 1 329 ? -27.567 -13.942 36.233 1.00 89.69 329 TRP A N 1
ATOM 2641 C CA . TRP A 1 329 ? -28.252 -14.746 37.240 1.00 89.69 329 TRP A CA 1
ATOM 2642 C C . TRP A 1 329 ? -29.708 -15.003 36.877 1.00 89.69 329 TRP A C 1
ATOM 2644 O O . TRP A 1 329 ? -30.638 -14.594 37.567 1.00 89.69 329 TRP A O 1
ATOM 2654 N N . ARG A 1 330 ? -29.910 -15.755 35.788 1.00 91.62 330 ARG A N 1
ATOM 2655 C CA . ARG A 1 330 ? -31.242 -16.164 35.300 1.00 91.62 330 ARG A CA 1
ATOM 2656 C C . ARG A 1 330 ? -32.153 -14.977 34.962 1.00 91.62 330 ARG A C 1
ATOM 2658 O O . ARG A 1 330 ? -33.371 -15.086 35.104 1.00 91.62 330 ARG A O 1
ATOM 2665 N N . GLY A 1 331 ? -31.576 -13.862 34.511 1.00 91.56 331 GLY A N 1
ATOM 2666 C CA . GLY A 1 331 ? -32.337 -12.645 34.232 1.00 91.56 331 GLY A CA 1
ATOM 2667 C C . GLY A 1 331 ? -32.818 -11.944 35.501 1.00 91.56 331 GLY A C 1
ATOM 2668 O O . GLY A 1 331 ? -33.964 -11.493 35.548 1.00 91.56 331 GLY A O 1
ATOM 2669 N N . TYR A 1 332 ? -31.994 -11.913 36.554 1.00 96.56 332 TYR A N 1
ATOM 2670 C CA . TYR A 1 332 ? -32.362 -11.282 37.817 1.00 96.56 332 TYR A CA 1
ATOM 2671 C C . TYR A 1 332 ? -32.673 -9.798 37.597 1.00 96.56 332 TYR A C 1
ATOM 2673 O O . TYR A 1 332 ? -32.008 -9.096 36.829 1.00 96.56 332 TYR A O 1
ATOM 2681 N N . PHE A 1 333 ? -33.706 -9.326 38.286 1.00 97.62 333 PHE A N 1
ATOM 2682 C CA . PHE A 1 333 ? -34.143 -7.941 38.248 1.00 97.62 333 PHE A CA 1
ATOM 2683 C C . PHE A 1 333 ? -34.799 -7.580 39.579 1.00 97.62 333 PHE A C 1
ATOM 2685 O O . PHE A 1 333 ? -35.672 -8.307 40.062 1.00 97.62 333 PHE A O 1
ATOM 2692 N N . THR A 1 334 ? -34.403 -6.448 40.149 1.00 97.56 334 THR A N 1
ATOM 2693 C CA . THR A 1 334 ? -35.001 -5.867 41.353 1.00 97.56 334 THR A CA 1
ATOM 2694 C C . THR A 1 334 ? -35.153 -4.364 41.182 1.00 97.56 334 THR A C 1
ATOM 2696 O O . THR A 1 334 ? -34.474 -3.748 40.363 1.00 97.56 334 THR A O 1
ATOM 2699 N N . TYR A 1 335 ? -36.050 -3.766 41.956 1.00 97.69 335 TYR A N 1
ATOM 2700 C CA . TYR A 1 335 ? -36.279 -2.331 41.938 1.00 97.69 335 TYR A CA 1
ATOM 2701 C C . TYR A 1 335 ? -36.718 -1.826 43.312 1.00 97.69 335 TYR A C 1
ATOM 2703 O O . TYR A 1 335 ? -37.061 -2.598 44.210 1.00 97.69 335 TYR A O 1
ATOM 2711 N N . SER A 1 336 ? -36.680 -0.515 43.493 1.00 97.12 336 SER A N 1
ATOM 2712 C CA . SER A 1 336 ? -37.208 0.194 44.654 1.00 97.12 336 SER A CA 1
ATOM 2713 C C . SER A 1 336 ? -37.746 1.543 44.191 1.00 97.12 336 SER A C 1
ATOM 2715 O O . SER A 1 336 ? -37.191 2.158 43.281 1.00 97.12 336 SER A O 1
ATOM 2717 N N . VAL A 1 337 ? -38.855 1.974 44.787 1.00 96.44 337 VAL A N 1
ATOM 2718 C CA . VAL A 1 337 ? -39.532 3.237 44.468 1.00 96.44 337 VAL A CA 1
ATOM 2719 C C . VAL A 1 337 ? -39.651 4.038 45.752 1.00 96.44 337 VAL A C 1
ATOM 2721 O O . VAL A 1 337 ? -39.954 3.468 46.799 1.00 96.44 337 VAL A O 1
ATOM 2724 N N . GLY A 1 338 ? -39.432 5.343 45.670 1.00 95.81 338 GLY A N 1
ATOM 2725 C CA . GLY A 1 338 ? -39.639 6.252 46.790 1.00 95.81 338 GLY A CA 1
ATOM 2726 C C . GLY A 1 338 ? -39.691 7.704 46.344 1.00 95.81 338 GLY A C 1
ATOM 2727 O O . GLY A 1 338 ? -39.754 7.999 45.148 1.00 95.81 338 GLY A O 1
ATOM 2728 N N . ASN A 1 339 ? -39.670 8.615 47.313 1.00 95.25 339 ASN A N 1
ATOM 2729 C CA . ASN A 1 339 ? -39.607 10.042 47.029 1.00 95.25 339 ASN A CA 1
ATOM 2730 C C . ASN A 1 339 ? -38.215 10.408 46.481 1.00 95.25 339 ASN A C 1
ATOM 2732 O O . ASN A 1 339 ? -37.203 9.850 46.908 1.00 95.25 339 ASN A O 1
ATOM 2736 N N . LYS A 1 340 ? -38.152 11.362 45.551 1.00 91.88 340 LYS A N 1
ATOM 2737 C CA . LYS A 1 340 ? -36.903 11.902 45.002 1.00 91.88 340 LYS A CA 1
ATOM 2738 C C . LYS A 1 340 ? -35.948 12.416 46.088 1.00 91.88 340 LYS A C 1
ATOM 2740 O O . LYS A 1 340 ? -34.740 12.222 45.954 1.00 91.88 340 LYS A O 1
ATOM 2745 N N . ASP A 1 341 ? -36.473 12.992 47.169 1.00 92.75 341 ASP A N 1
ATOM 2746 C CA . ASP A 1 341 ? -35.668 13.472 48.306 1.00 92.75 341 ASP A CA 1
ATOM 2747 C C . ASP A 1 341 ? -34.980 12.323 49.069 1.00 92.75 341 ASP A C 1
ATOM 2749 O O . ASP A 1 341 ? -33.948 12.515 49.711 1.00 92.75 341 ASP A O 1
ATOM 2753 N N . GLU A 1 342 ? -35.502 11.102 48.936 1.00 94.56 342 GLU A N 1
ATOM 2754 C CA . GLU A 1 342 ? -34.988 9.873 49.547 1.00 94.56 342 GLU A CA 1
ATOM 2755 C C . GLU A 1 342 ? -34.229 8.994 48.535 1.00 94.56 342 GLU A C 1
ATOM 2757 O O . GLU A 1 342 ? -33.925 7.837 48.820 1.00 94.56 342 GLU A O 1
ATOM 2762 N N . SER A 1 343 ? -33.884 9.525 47.351 1.00 96.12 343 SER A N 1
ATOM 2763 C CA . SER A 1 343 ? -33.272 8.768 46.242 1.00 96.12 343 SER A CA 1
ATOM 2764 C C . SER A 1 343 ? -32.077 7.906 46.656 1.00 96.12 343 SER A C 1
ATOM 2766 O O . SER A 1 343 ? -31.934 6.778 46.182 1.00 96.12 343 SER A O 1
ATOM 2768 N N . TYR A 1 344 ? -31.242 8.400 47.571 1.00 97.44 344 TYR A N 1
ATOM 2769 C CA . TYR A 1 344 ? -30.091 7.652 48.068 1.00 97.44 344 TYR A CA 1
ATOM 2770 C C . TYR A 1 344 ? -30.505 6.380 48.822 1.00 97.44 344 TYR A C 1
ATOM 2772 O O . TYR A 1 344 ? -29.978 5.302 48.549 1.00 97.44 344 TYR A O 1
ATOM 2780 N N . GLU A 1 345 ? -31.500 6.479 49.704 1.00 97.75 345 GLU A N 1
ATOM 2781 C CA . GLU A 1 345 ? -32.026 5.341 50.465 1.00 97.75 345 GLU A CA 1
ATOM 2782 C C . GLU A 1 345 ? -32.780 4.356 49.562 1.00 97.75 345 GLU A C 1
ATOM 2784 O O . GLU A 1 345 ? -32.701 3.138 49.750 1.00 97.75 345 GLU A O 1
ATOM 2789 N N . VAL A 1 346 ? -33.457 4.862 48.525 1.00 97.44 346 VAL A N 1
ATOM 2790 C CA . VAL A 1 346 ? -34.111 4.031 47.503 1.00 97.44 346 VAL A CA 1
ATOM 2791 C C . VAL A 1 346 ? -33.071 3.231 46.709 1.00 97.44 346 VAL A C 1
ATOM 2793 O O . VAL A 1 346 ? -33.243 2.024 46.512 1.00 97.44 346 VAL A O 1
ATOM 2796 N N . MET A 1 347 ? -31.961 3.858 46.303 1.00 98.00 347 MET A N 1
ATOM 2797 C CA . MET A 1 347 ? -30.849 3.166 45.642 1.00 98.00 347 MET A CA 1
ATOM 2798 C C . MET A 1 347 ? -30.236 2.096 46.554 1.00 98.00 347 MET A C 1
ATOM 2800 O O . MET A 1 347 ? -30.045 0.955 46.126 1.00 98.00 347 MET A O 1
ATOM 2804 N N . LEU A 1 348 ? -29.953 2.440 47.815 1.00 97.25 348 LEU A N 1
ATOM 2805 C CA . LEU A 1 348 ? -29.397 1.497 48.787 1.00 97.25 348 LEU A CA 1
ATOM 2806 C C . LEU A 1 348 ? -30.326 0.305 49.016 1.00 97.25 348 LEU A C 1
ATOM 2808 O O . LEU A 1 348 ? -29.860 -0.831 49.018 1.00 97.25 348 LEU A O 1
ATOM 2812 N N . SER A 1 349 ? -31.633 0.539 49.137 1.00 97.12 349 SER A N 1
ATOM 2813 C CA . SER A 1 349 ? -32.635 -0.525 49.277 1.00 97.12 349 SER A CA 1
ATOM 2814 C C . SER A 1 349 ? -32.598 -1.497 48.095 1.00 97.12 349 SER A C 1
ATOM 2816 O O . SER A 1 349 ? -32.652 -2.715 48.279 1.00 97.12 349 SER A O 1
ATOM 2818 N N . CYS A 1 350 ? -32.422 -0.976 46.879 1.00 95.31 350 CYS A N 1
ATOM 2819 C CA . CYS A 1 350 ? -32.288 -1.782 45.670 1.00 95.31 350 CYS A CA 1
ATOM 2820 C C . CYS A 1 350 ? -31.023 -2.667 45.703 1.00 95.31 350 CYS A C 1
ATOM 2822 O O . CYS A 1 350 ? -31.103 -3.876 45.460 1.00 95.31 350 CYS A O 1
ATOM 2824 N N . ILE A 1 351 ? -29.873 -2.094 46.084 1.00 96.50 351 ILE A N 1
ATOM 2825 C CA . ILE A 1 351 ? -28.598 -2.821 46.220 1.00 96.50 351 ILE A CA 1
ATOM 2826 C C . ILE A 1 351 ? -28.679 -3.870 47.338 1.00 96.50 351 ILE A C 1
ATOM 2828 O O . ILE A 1 351 ? -28.267 -5.011 47.140 1.00 96.50 351 ILE A O 1
ATOM 2832 N N . LEU A 1 352 ? -29.247 -3.526 48.495 1.00 96.38 352 LEU A N 1
ATOM 2833 C CA . LEU A 1 352 ? -29.402 -4.444 49.627 1.00 96.38 352 LEU A CA 1
ATOM 2834 C C . LEU A 1 352 ? -30.303 -5.631 49.277 1.00 96.38 352 LEU A C 1
ATOM 2836 O O . LEU A 1 352 ? -29.978 -6.765 49.627 1.00 96.38 352 LEU A O 1
ATOM 2840 N N . ASN A 1 353 ? -31.388 -5.399 48.535 1.00 96.25 353 ASN A N 1
ATOM 2841 C CA . ASN A 1 353 ? -32.238 -6.475 48.029 1.00 96.25 353 ASN A CA 1
ATOM 2842 C C . ASN A 1 353 ? -31.459 -7.415 47.103 1.00 96.25 353 ASN A C 1
ATOM 2844 O O . ASN A 1 353 ? -31.527 -8.633 47.265 1.00 96.25 353 ASN A O 1
ATOM 2848 N N . TYR A 1 354 ? -30.670 -6.869 46.176 1.00 95.19 354 TYR A N 1
ATOM 2849 C CA . TYR A 1 354 ? -29.782 -7.667 45.328 1.00 95.19 354 TYR A CA 1
ATOM 2850 C C . TYR A 1 354 ? -28.761 -8.472 46.143 1.00 95.19 354 TYR A C 1
ATOM 2852 O O . TYR A 1 354 ? -28.586 -9.668 45.899 1.00 95.19 354 TYR A O 1
ATOM 2860 N N . MET A 1 355 ? -28.131 -7.852 47.142 1.00 94.50 355 MET A N 1
ATOM 2861 C CA . MET A 1 355 ? -27.166 -8.518 48.013 1.00 94.50 355 MET A CA 1
ATOM 2862 C C . MET A 1 355 ? -27.796 -9.677 48.789 1.00 94.50 355 MET A C 1
ATOM 2864 O O . MET A 1 355 ? -27.231 -10.771 48.824 1.00 94.50 355 MET A O 1
ATOM 2868 N N . LEU A 1 356 ? -28.980 -9.457 49.365 1.00 93.75 356 LEU A N 1
ATOM 2869 C CA . LEU A 1 356 ? -29.713 -10.457 50.135 1.00 93.75 356 LEU A CA 1
ATOM 2870 C C . LEU A 1 356 ? -30.087 -11.668 49.273 1.00 93.75 356 LEU A C 1
ATOM 2872 O O . LEU A 1 356 ? -29.816 -12.804 49.659 1.00 93.75 356 LEU A O 1
ATOM 2876 N N . GLN A 1 357 ? -30.673 -11.432 48.096 1.00 92.19 357 GLN A N 1
ATOM 2877 C CA . GLN A 1 357 ? -31.127 -12.504 47.204 1.00 92.19 357 GLN A CA 1
ATOM 2878 C C . GLN A 1 357 ? -29.966 -13.328 46.634 1.00 92.19 357 GLN A C 1
ATOM 2880 O O . GLN A 1 357 ? -30.122 -14.523 46.389 1.00 92.19 357 GLN A O 1
ATOM 2885 N N . ASN A 1 358 ? -28.789 -12.718 46.479 1.00 88.81 358 ASN A N 1
ATOM 2886 C CA . ASN A 1 358 ? -27.625 -13.360 45.872 1.00 88.81 358 ASN A CA 1
ATOM 2887 C C . ASN A 1 358 ? -26.516 -13.711 46.871 1.00 88.81 358 ASN A C 1
ATOM 2889 O O . ASN A 1 358 ? -25.389 -14.011 46.476 1.00 88.81 358 ASN A O 1
ATOM 2893 N N . SER A 1 359 ? -26.824 -13.724 48.174 1.00 91.31 359 SER A N 1
ATOM 2894 C CA . SER A 1 359 ? -25.882 -14.146 49.222 1.00 91.31 359 SER A CA 1
ATOM 2895 C C . SER A 1 359 ? -24.565 -13.348 49.232 1.00 91.31 359 SER A C 1
ATOM 2897 O O . SER A 1 359 ? -23.478 -13.898 49.455 1.00 91.31 359 SER A O 1
ATOM 2899 N N . ILE A 1 360 ? -24.659 -12.041 48.985 1.00 91.31 360 ILE A N 1
ATOM 2900 C CA . ILE A 1 360 ? -23.541 -11.095 48.973 1.00 91.31 360 ILE A CA 1
ATOM 2901 C C . ILE A 1 360 ? -23.495 -10.376 50.324 1.00 91.31 360 ILE A C 1
ATOM 2903 O O . ILE A 1 360 ? -24.476 -9.795 50.773 1.00 91.31 360 ILE A O 1
ATOM 2907 N N . THR A 1 361 ? -22.338 -10.402 50.976 1.00 91.75 361 THR A N 1
ATOM 2908 C CA . THR A 1 361 ? -22.091 -9.800 52.297 1.00 91.75 361 THR A CA 1
ATOM 2909 C C . THR A 1 361 ? -21.349 -8.471 52.231 1.00 91.75 361 THR A C 1
ATOM 2911 O O . THR A 1 361 ? -21.429 -7.681 53.165 1.00 91.75 361 THR A O 1
ATOM 2914 N N . ALA A 1 362 ? -20.640 -8.207 51.134 1.00 92.19 362 ALA A N 1
ATOM 2915 C CA . ALA A 1 362 ? -20.009 -6.922 50.861 1.00 92.19 362 ALA A CA 1
ATOM 2916 C C . ALA A 1 362 ? -20.187 -6.574 49.387 1.00 92.19 362 ALA A C 1
ATOM 2918 O O . ALA A 1 362 ? -20.060 -7.457 48.540 1.00 92.19 362 ALA A O 1
ATOM 2919 N N . PHE A 1 363 ? -20.450 -5.304 49.102 1.00 94.06 363 PHE A N 1
ATOM 2920 C CA . PHE A 1 363 ? -20.585 -4.760 47.759 1.00 94.06 363 PHE A CA 1
ATOM 2921 C C . PHE A 1 363 ? -19.772 -3.466 47.716 1.00 94.06 363 PHE A C 1
ATOM 2923 O O . PHE A 1 363 ? -20.057 -2.523 48.447 1.00 94.06 363 PHE A O 1
ATOM 2930 N N . VAL A 1 364 ? -18.702 -3.440 46.928 1.00 93.56 364 VAL A N 1
ATOM 2931 C CA . VAL A 1 364 ? -17.840 -2.259 46.802 1.00 93.56 364 VAL A CA 1
ATOM 2932 C C . VAL A 1 364 ? -17.828 -1.852 45.336 1.00 93.56 364 VAL A C 1
ATOM 2934 O O . VAL A 1 364 ? -17.273 -2.605 44.531 1.00 93.56 364 VAL A O 1
ATOM 2937 N N . PRO A 1 365 ? -18.434 -0.714 44.956 1.00 94.00 365 PRO A N 1
ATOM 2938 C CA . PRO A 1 365 ? -18.417 -0.278 43.568 1.00 94.00 365 PRO A CA 1
ATOM 2939 C C . PRO A 1 365 ? -16.974 -0.014 43.118 1.00 94.00 365 PRO A C 1
ATOM 2941 O O . PRO A 1 365 ? -16.125 0.354 43.927 1.00 94.00 365 PRO A O 1
ATOM 2944 N N . GLN A 1 366 ? -16.684 -0.283 41.847 1.00 91.50 366 GLN A N 1
ATOM 2945 C CA . GLN A 1 366 ? -15.348 -0.126 41.263 1.00 91.50 366 GLN A CA 1
ATOM 2946 C C . GLN A 1 366 ? -15.368 0.713 39.993 1.00 91.50 366 GLN A C 1
ATOM 2948 O O . GLN A 1 366 ? -14.499 1.557 39.813 1.00 91.50 366 GLN A O 1
ATOM 2953 N N . ARG A 1 367 ? -16.341 0.481 39.105 1.00 92.19 367 ARG A N 1
ATOM 2954 C CA . ARG A 1 367 ? -16.425 1.170 37.813 1.00 92.19 367 ARG A CA 1
ATOM 2955 C C . ARG A 1 367 ? -17.871 1.415 37.434 1.00 92.19 367 ARG A C 1
ATOM 2957 O O . ARG A 1 367 ? -18.689 0.503 37.521 1.00 92.19 367 ARG A O 1
ATOM 2964 N N . VAL A 1 368 ? -18.149 2.617 36.957 1.00 92.69 368 VAL A N 1
ATOM 2965 C CA . VAL A 1 368 ? -19.381 2.972 36.256 1.00 92.69 368 VAL A CA 1
ATOM 2966 C C . VAL A 1 368 ? -19.021 3.295 34.812 1.00 92.69 368 VAL A C 1
ATOM 2968 O O . VAL A 1 368 ? -18.055 4.018 34.573 1.00 92.69 368 VAL A O 1
ATOM 2971 N N . LEU A 1 369 ? -19.778 2.748 33.863 1.00 91.06 369 LEU A N 1
ATOM 2972 C CA . LEU A 1 369 ? -19.606 2.980 32.429 1.00 91.06 369 LEU A CA 1
ATOM 2973 C C . LEU A 1 369 ? -20.946 3.359 31.782 1.00 91.06 369 LEU A C 1
ATOM 2975 O O . LEU A 1 369 ? -21.952 2.679 32.000 1.00 91.06 369 LEU A O 1
ATOM 2979 N N . THR A 1 370 ? -20.921 4.404 30.952 1.00 89.75 370 THR A N 1
ATOM 2980 C CA . THR A 1 370 ? -21.983 4.826 30.019 1.00 89.75 370 THR A CA 1
ATOM 2981 C C . THR A 1 370 ? -21.392 5.130 28.637 1.00 89.75 370 THR A C 1
ATOM 2983 O O . THR A 1 370 ? -20.191 4.963 28.420 1.00 89.75 370 THR A O 1
ATOM 2986 N N . TYR A 1 371 ? -22.225 5.583 27.692 1.00 84.56 371 TYR A N 1
ATOM 2987 C CA . TYR A 1 371 ? -21.818 5.937 26.324 1.00 84.56 371 TYR A CA 1
ATOM 2988 C C . TYR A 1 371 ? -20.689 6.971 26.237 1.00 84.56 371 TYR A C 1
ATOM 2990 O O . TYR A 1 371 ? -19.913 6.951 25.285 1.00 84.56 371 TYR A O 1
ATOM 2998 N N . ASP A 1 372 ? -20.590 7.870 27.210 1.00 83.81 372 ASP A N 1
ATOM 2999 C CA . ASP A 1 372 ? -19.694 9.026 27.195 1.00 83.81 372 ASP A CA 1
ATOM 3000 C C . ASP A 1 372 ? -18.916 9.216 28.506 1.00 83.81 372 ASP A C 1
ATOM 3002 O O . ASP A 1 372 ? -18.035 10.077 28.585 1.00 83.81 372 ASP A O 1
ATOM 3006 N N . HIS A 1 373 ? -19.190 8.398 29.527 1.00 86.19 373 HIS A N 1
ATOM 3007 C CA . HIS A 1 373 ? -18.623 8.559 30.858 1.00 86.19 373 HIS A CA 1
ATOM 3008 C C . HIS A 1 373 ? -18.049 7.251 31.413 1.00 86.19 373 HIS A C 1
ATOM 3010 O O . HIS A 1 373 ? -18.669 6.190 31.347 1.00 86.19 373 HIS A O 1
ATOM 3016 N N . ILE A 1 374 ? -16.862 7.345 32.018 1.00 89.81 374 ILE A N 1
ATOM 3017 C CA . ILE A 1 374 ? -16.309 6.319 32.907 1.00 89.81 374 ILE A CA 1
ATOM 3018 C C . ILE A 1 374 ? -15.948 6.995 34.220 1.00 89.81 374 ILE A C 1
ATOM 3020 O O . ILE A 1 374 ? -15.218 7.988 34.224 1.00 89.81 374 ILE A O 1
ATOM 3024 N N . SER A 1 375 ? -16.403 6.425 35.330 1.00 91.94 375 SER A N 1
ATOM 3025 C CA . SER A 1 375 ? -16.002 6.855 36.667 1.00 91.94 375 SER A CA 1
ATOM 3026 C C . SER A 1 375 ? -15.683 5.670 37.570 1.00 91.94 375 SER A C 1
ATOM 3028 O O . SER A 1 375 ? -16.081 4.533 37.313 1.00 91.94 375 SER A O 1
ATOM 3030 N N . TYR A 1 376 ? -14.930 5.948 38.632 1.00 93.31 376 TYR A N 1
ATOM 3031 C CA . TYR A 1 376 ? -14.424 4.950 39.572 1.00 93.31 376 TYR A CA 1
ATOM 3032 C C . TYR A 1 376 ? -14.873 5.305 40.994 1.00 93.31 376 TYR A C 1
ATOM 3034 O O . TYR A 1 376 ? -14.055 5.752 41.799 1.00 93.31 376 TYR A O 1
ATOM 3042 N N . PRO A 1 377 ? -16.182 5.188 41.294 1.00 93.06 377 PRO A N 1
ATOM 3043 C CA . PRO A 1 377 ? -16.715 5.610 42.578 1.00 93.06 377 PRO A CA 1
ATOM 3044 C C . PRO A 1 377 ? -16.162 4.743 43.709 1.00 93.06 377 PRO A C 1
ATOM 3046 O O . PRO A 1 377 ? -16.138 3.518 43.627 1.00 93.06 377 PRO A O 1
ATOM 3049 N N . THR A 1 378 ? -15.774 5.393 44.799 1.00 90.88 378 THR A N 1
ATOM 3050 C CA . THR A 1 378 ? -15.174 4.761 45.984 1.00 90.88 378 THR A CA 1
ATOM 3051 C C . THR A 1 378 ? -16.174 4.542 47.121 1.00 90.88 378 THR A C 1
ATOM 3053 O O . THR A 1 378 ? -15.869 3.873 48.110 1.00 90.88 378 THR A O 1
ATOM 3056 N N . SER A 1 379 ? -17.388 5.087 46.994 1.00 94.88 379 SER A N 1
ATOM 3057 C CA . SER A 1 379 ? -18.462 4.971 47.982 1.00 94.88 379 SER A CA 1
ATOM 3058 C C . SER A 1 379 ? -19.839 4.867 47.323 1.00 94.88 379 SER A C 1
ATOM 3060 O O . SER A 1 379 ? -20.025 5.269 46.174 1.00 94.88 379 SER A O 1
ATOM 3062 N N . TYR A 1 380 ? -20.840 4.377 48.063 1.00 96.19 380 TYR A N 1
ATOM 3063 C CA . TYR A 1 380 ? -22.230 4.365 47.589 1.00 96.19 380 TYR A CA 1
ATOM 3064 C C . TYR A 1 380 ? -22.766 5.769 47.308 1.00 96.19 380 TYR A C 1
ATOM 3066 O O . TYR A 1 380 ? -23.543 5.953 46.378 1.00 96.19 380 TYR A O 1
ATOM 3074 N N . LYS A 1 381 ? -22.355 6.764 48.101 1.00 96.56 381 LYS A N 1
ATOM 3075 C CA . LYS A 1 381 ? -22.793 8.146 47.908 1.00 96.56 381 LYS A CA 1
ATOM 3076 C C . LYS A 1 381 ? -22.244 8.725 46.606 1.00 96.56 381 LYS A C 1
ATOM 3078 O O . LYS A 1 381 ? -22.999 9.302 45.835 1.00 96.56 381 LYS A O 1
ATOM 3083 N N . GLU A 1 382 ? -20.967 8.485 46.329 1.00 96.56 382 GLU A N 1
ATOM 3084 C CA . GLU A 1 382 ? -20.347 8.874 45.061 1.00 96.56 382 GLU A CA 1
ATOM 3085 C C . GLU A 1 382 ? -20.999 8.157 43.871 1.00 96.56 382 GLU A C 1
ATOM 3087 O O . GLU A 1 382 ? -21.349 8.806 42.892 1.00 96.56 382 GLU A O 1
ATOM 3092 N N . LEU A 1 383 ? -21.252 6.846 43.978 1.00 97.12 383 LEU A N 1
ATOM 3093 C CA . LEU A 1 383 ? -21.976 6.076 42.959 1.00 97.12 383 LEU A CA 1
ATOM 3094 C C . LEU A 1 383 ? -23.358 6.680 42.656 1.00 97.12 383 LEU A C 1
ATOM 3096 O O . LEU A 1 383 ? -23.710 6.868 41.493 1.00 97.12 383 LEU A O 1
ATOM 3100 N N . HIS A 1 384 ? -24.127 6.988 43.700 1.00 97.81 384 HIS A N 1
ATOM 3101 C CA . HIS A 1 384 ? -25.443 7.610 43.579 1.00 97.81 384 HIS A CA 1
ATOM 3102 C C . HIS A 1 384 ? -25.374 8.951 42.847 1.00 97.81 384 HIS A C 1
ATOM 3104 O O . HIS A 1 384 ? -26.132 9.187 41.907 1.00 97.81 384 HIS A O 1
ATOM 3110 N N . ASP A 1 385 ? -24.464 9.823 43.282 1.00 96.44 385 ASP A N 1
ATOM 3111 C CA . ASP A 1 385 ? -24.351 11.180 42.756 1.00 96.44 385 ASP A CA 1
ATOM 3112 C C . ASP A 1 385 ? -23.848 11.171 41.301 1.00 96.44 385 ASP A C 1
ATOM 3114 O O . ASP A 1 385 ? -24.355 11.937 40.481 1.00 96.44 385 ASP A O 1
ATOM 3118 N N . VAL A 1 386 ? -22.940 10.249 40.951 1.00 96.31 386 VAL A N 1
ATOM 3119 C CA . VAL A 1 386 ? -22.518 9.994 39.563 1.00 96.31 386 VAL A CA 1
ATOM 3120 C C . VAL A 1 386 ? -23.714 9.607 38.698 1.00 96.31 386 VAL A C 1
ATOM 3122 O O . VAL A 1 386 ? -23.942 10.235 37.670 1.00 96.31 386 VAL A O 1
ATOM 3125 N N . ILE A 1 387 ? -24.491 8.594 39.093 1.00 96.62 387 ILE A N 1
ATOM 3126 C CA . ILE A 1 387 ? -25.597 8.094 38.263 1.00 96.62 387 ILE A CA 1
ATOM 3127 C C . ILE A 1 387 ? -26.692 9.155 38.107 1.00 96.62 387 ILE A C 1
ATOM 3129 O O . ILE A 1 387 ? -27.201 9.343 37.005 1.00 96.62 387 ILE A O 1
ATOM 3133 N N . LEU A 1 388 ? -27.029 9.888 39.174 1.00 95.56 388 LEU A N 1
ATOM 3134 C CA . LEU A 1 388 ? -27.982 10.998 39.079 1.00 95.56 388 LEU A CA 1
ATOM 3135 C C . LEU A 1 388 ? -27.485 12.129 38.174 1.00 95.56 388 LEU A C 1
ATOM 3137 O O . LEU A 1 388 ? -28.290 12.743 37.478 1.00 95.56 388 LEU A O 1
ATOM 3141 N N . GLY A 1 389 ? -26.178 12.401 38.170 1.00 94.75 389 GLY A N 1
ATOM 3142 C CA . GLY A 1 389 ? -25.564 13.392 37.285 1.00 94.75 389 GLY A CA 1
ATOM 3143 C C . GLY A 1 389 ? -25.631 13.027 35.799 1.00 94.75 389 GLY A C 1
ATOM 3144 O O . GLY A 1 389 ? -25.461 13.906 34.959 1.00 94.75 389 GLY A O 1
ATOM 3145 N N . LEU A 1 390 ? -25.901 11.759 35.477 1.00 94.88 390 LEU A N 1
ATOM 3146 C CA . LEU A 1 390 ? -25.996 11.231 34.112 1.00 94.88 390 LEU A CA 1
ATOM 3147 C C . LEU A 1 390 ? -27.440 11.151 33.594 1.00 94.88 390 LEU A C 1
ATOM 3149 O O . LEU A 1 390 ? -27.669 10.669 32.488 1.00 94.88 390 LEU A O 1
ATOM 3153 N N . VAL A 1 391 ? -28.423 11.586 34.388 1.00 94.38 391 VAL A N 1
ATOM 3154 C CA . VAL A 1 391 ? -29.837 11.542 34.002 1.00 94.38 391 VAL A CA 1
ATOM 3155 C C . VAL A 1 391 ? -30.114 12.531 32.869 1.00 94.38 391 VAL A C 1
ATOM 3157 O O . VAL A 1 391 ? -29.924 13.737 33.039 1.00 94.38 391 VAL A O 1
ATOM 3160 N N . LYS A 1 392 ? -30.605 12.010 31.740 1.00 90.88 392 LYS A N 1
ATOM 3161 C CA . LYS A 1 392 ? -31.007 12.774 30.547 1.00 90.88 392 LYS A CA 1
ATOM 3162 C C . LYS A 1 392 ? -32.509 13.036 30.490 1.00 90.88 392 LYS A C 1
ATOM 3164 O O . LYS A 1 392 ? -33.289 12.205 31.020 1.00 90.88 392 LYS A O 1
#

Secondary structure (DSSP, 8-state):
--SHHHHHHHHHHHHHHHHHHHHHHHHHHHHHHHHHHHHHHHHHHHHHHHHHHHHHHHHHHHHHHHHHHHHHHHHHHHHHHHHHHHHHHHHHHHHHHHHHHHHHHHHHHHHHHHHHHHHHHHHHHHHHHHHHHHHHHHHHHHHHHHHHHHHHHHHHHHHHHHHHTTEEESSGGGTTTPSPHHHHHHHHHH--SS-HHHHHHHHHHHHHHHSEE-PPPSEEEEEEEEEEEEETTTTEEEEEEEEEEEEGGGEEE-HHHHHHHTEE-HHHHHHHHHHHHHHHHHHTT-EEEEEEEEEEEEETTS-EEEEEEEEEEEEETTEEEEEEEETTTTSEEEEEEEEGGGHHHHHHHHHHHHHHHTTEEEEEEEEEE-SS-EE--SSHHHHHHHHHHT--

Radius of gyration: 81.44 Å; chains: 1; bounding box: 172×64×221 Å

Sequence (392 aa):
MKAQWTYIALVCLIITSSLLAYRMYIMEREMKMLREEIYKAKEDVSFLRSRISLVEERIVTINASISRALRRIDDIEAKMDIAYAELDFLMNTTNTLSEALSDVVMSLDILTSEVNYTIGLVSNMSIIIQGLIDHINELKADTNVIASWLKEVSSELNVIADILYGRTYITPKVIEMEPSKLVKEFTNENVGYQDLISDLKALSIAVYKAVRYSEDPTISPVIIEVKRIYCKSYGVSIPRYELKIIRTEDVQRTPTETLKLKKGDCDDYSILFMVAADYYLDNIKRQHAVVQLVYVGRTLTGKWYCHAISIGVIIRDQEVLWFLADPTWRGYFTYSVGNKDESYEVMLSCILNYMLQNSITAFVPQRVLTYDHISYPTSYKELHDVILGLVK